Protein AF-A0A7S3H0E9-F1 (afdb_monomer_lite)

Sequence (389 aa):
RTAELECIHSTSITLHQLKQFVHAKHQLDNYLKNSDETDLRNLSNAAKTVSELEKLLTNAPLLEIKLVADCASQVKVFGKNIRLLAQDRLLASIQEKNQASIANSLQVFYNLESLPEIILLVVDSTVKRTVDGSKAALDIEAVHSLLSQAQQGDTGAGALGAGVAAASAMAPMSATKKPAGAAAATGGIGAGTVAQVRNAIREVAHVWTSLVHEMALQIHVLQRVVAKKEDPAAHEKFTSVLQRLGAGKSLSGAQSHHQKSHHHHPHHQQQQTTNSLLSRGLLLELFWHRLADALQEVANDKVRAFTAASTRAYPYIRRAAVEMLQDLRGWTETEKGASGLRGMSLRDPLVDDFSSAGIDGAEVEDFDDESNGGSNGSGTGGGMFGSLL

InterPro domains:
  IPR019465 Conserved oligomeric Golgi complex subunit 5 [PTHR13228] (1-330)
  IPR048485 Conserved oligomeric Golgi complex subunit 5, helical domain [PF20649] (62-301)

Radius of gyration: 30.34 Å; chains: 1; bounding box: 61×72×96 Å

Secondary structure (DSSP, 8-state):
-HHHHHHHHHHHHHHHHHHHHHHHHHHHHHHHHH--TT-HHHHHHHHHHHHHHHHHHTSHHHHTSHHHHHHHHHHHHHHHHHHHHHHHHHHHHHHTT-HHHHHHHHHHHHHTT-HHHHHHHHHHHHHHHHHHHHHHH--HHHHHHHHHHHHTTTS--------TT-S-----------------------S--HHHHHHHHHHHHHHHHHHHHHHHHHHHHHHHHHHH-B-TTT--BHHHHHHHHHTT---TTS--S--------SHHHHHHHHHHHHHTT-HHHHHHHHHHHHHHHHHHHHHHH-HHHHHHHHHHHHHHHHHHHHHHHHHHHHHHHHHHHTTS----TT---SS----------------------------------

Foldseek 3Di:
DVVVVVVVVVVVVLVVLVVLLVVLVVLLVVLVVPDPLPDLVSLLVNLLSLQVNVVSVVDVVNCVPPVNVVVVVVSVVVNVVSLVSLLVQCLVCLLVLPLVSVLSSLSSCVSNLNNLVSLVVSLVVLLVVLLVVLCLLPPLVVLLVLVVQLVVQDDDDDDDDDDDPPSPDDDDDDDDDDDDDDDDPPPPPHRPPPVNSVVSLLVSLQSSLVSVLSSLVSQVSSLVSQQPDADPPPRHRSLQSLLVCLVPPPPPPPDDDDDDDDDDPPPVVLVNVLSVCSNNSVSSVVSVVSSVVSVVVVLVVCCVVNVVSCVVSVVSNVVSNVVSVVVVVVVVVVVVVVVVPPVPDPPPVPDPDDPDPDPDDDDDDDDDDDDDDDDDDDDDDDDDDDDDD

Organism: NCBI:txid89044

pLDDT: mean 80.27, std 22.72, range [32.38, 98.25]

Structure (mmCIF, N/CA/C/O backbone):
data_AF-A0A7S3H0E9-F1
#
_entry.id   AF-A0A7S3H0E9-F1
#
loop_
_atom_site.group_PDB
_atom_site.id
_atom_site.type_symbol
_atom_site.label_atom_id
_atom_site.label_alt_id
_atom_site.label_comp_id
_atom_site.label_asym_id
_atom_site.label_entity_id
_atom_site.label_seq_id
_atom_site.pdbx_PDB_ins_code
_atom_site.Cartn_x
_atom_site.Cartn_y
_atom_site.Cartn_z
_atom_site.occupancy
_atom_site.B_iso_or_equiv
_atom_site.auth_seq_id
_atom_site.auth_comp_id
_atom_site.auth_asym_id
_atom_site.auth_atom_id
_atom_site.pdbx_PDB_model_num
ATOM 1 N N . ARG A 1 1 ? -34.272 -18.417 44.059 1.00 73.38 1 ARG A N 1
ATOM 2 C CA . ARG A 1 1 ? -33.171 -17.615 44.641 1.00 73.38 1 ARG A CA 1
ATOM 3 C C . ARG A 1 1 ? -31.923 -17.590 43.754 1.00 73.38 1 ARG A C 1
ATOM 5 O O . ARG A 1 1 ? -31.448 -16.498 43.499 1.00 73.38 1 ARG A O 1
ATOM 12 N N . THR A 1 2 ? -31.402 -18.710 43.232 1.00 92.88 2 THR A N 1
ATOM 13 C CA . THR A 1 2 ? -30.243 -18.676 42.300 1.00 92.88 2 THR A CA 1
ATOM 14 C C . THR A 1 2 ? -30.571 -18.006 40.958 1.00 92.88 2 THR A C 1
ATOM 16 O O . THR A 1 2 ? -29.839 -17.124 40.534 1.00 92.88 2 THR A O 1
ATOM 19 N N . ALA A 1 3 ? -31.730 -18.313 40.365 1.00 95.62 3 ALA A N 1
ATOM 20 C CA . ALA A 1 3 ? -32.161 -17.719 39.091 1.00 95.62 3 ALA A CA 1
ATOM 21 C C . ALA A 1 3 ? -32.350 -16.185 39.138 1.00 95.62 3 ALA A C 1
ATOM 23 O O . ALA A 1 3 ? -32.057 -15.487 38.174 1.00 95.62 3 ALA A O 1
ATOM 24 N N . GLU A 1 4 ? -32.820 -15.640 40.266 1.00 95.94 4 GLU A N 1
ATOM 25 C CA . GLU A 1 4 ? -32.979 -14.187 40.443 1.00 95.94 4 GLU A CA 1
ATOM 26 C C . GLU A 1 4 ? -31.615 -13.489 40.498 1.00 95.94 4 GLU A C 1
ATOM 28 O O . GLU A 1 4 ? -31.436 -12.443 39.881 1.00 95.94 4 GLU A O 1
ATOM 33 N N . LEU A 1 5 ? -30.638 -14.089 41.189 1.00 96.88 5 LEU A N 1
ATOM 34 C CA . LEU A 1 5 ? -29.271 -13.570 41.251 1.00 96.88 5 LEU A CA 1
ATOM 35 C C . LEU A 1 5 ? -28.585 -13.609 39.881 1.00 96.88 5 LEU A C 1
ATOM 37 O O . LEU A 1 5 ? -27.947 -12.631 39.502 1.00 96.88 5 LEU A O 1
ATOM 41 N N . GLU A 1 6 ? -28.751 -14.692 39.121 1.00 96.56 6 GLU A N 1
ATOM 42 C CA . GLU A 1 6 ? -28.239 -14.803 37.747 1.00 96.56 6 GLU A CA 1
ATOM 43 C C . GLU A 1 6 ? -28.865 -13.750 36.821 1.00 96.56 6 GLU A C 1
ATOM 45 O O . GLU A 1 6 ? -28.150 -13.087 36.068 1.00 96.56 6 GLU A O 1
ATOM 50 N N . CYS A 1 7 ? -30.179 -13.526 36.926 1.00 95.75 7 CYS A N 1
ATOM 51 C CA . CYS A 1 7 ? -30.889 -12.501 36.160 1.00 95.75 7 CYS A CA 1
ATOM 52 C C . CYS A 1 7 ? -30.384 -11.084 36.481 1.00 95.75 7 CYS A C 1
ATOM 54 O O . CYS A 1 7 ? -30.079 -10.303 35.573 1.00 95.75 7 CYS A O 1
ATOM 56 N N . ILE A 1 8 ? -30.228 -10.759 37.770 1.00 97.44 8 ILE A N 1
ATOM 57 C CA . ILE A 1 8 ? -29.682 -9.469 38.215 1.00 97.44 8 ILE A CA 1
ATOM 58 C C . ILE A 1 8 ? -28.241 -9.300 37.722 1.00 97.44 8 ILE A C 1
ATOM 60 O O . ILE A 1 8 ? -27.880 -8.231 37.228 1.00 97.44 8 ILE A O 1
ATOM 64 N N . HIS A 1 9 ? -27.420 -10.348 37.814 1.00 96.56 9 HIS A N 1
ATOM 65 C CA . HIS A 1 9 ? -26.032 -10.312 37.365 1.00 96.56 9 HIS A CA 1
ATOM 66 C C . HIS A 1 9 ? -25.925 -10.087 35.850 1.00 96.56 9 HIS A C 1
ATOM 68 O O . HIS A 1 9 ? -25.203 -9.188 35.420 1.00 96.56 9 HIS A O 1
ATOM 74 N N . SER A 1 10 ? -26.699 -10.826 35.050 1.00 95.50 10 SER A N 1
ATOM 75 C CA . SER A 1 10 ? -26.752 -10.653 33.594 1.00 95.50 10 SER A CA 1
ATOM 76 C C . SER A 1 10 ? -27.201 -9.243 33.213 1.00 95.50 10 SER A C 1
ATOM 78 O O . SER A 1 10 ? -26.560 -8.590 32.393 1.00 95.50 10 SER A O 1
ATOM 80 N N . THR A 1 11 ? -28.259 -8.737 33.854 1.00 96.19 11 THR A N 1
ATOM 81 C CA . THR A 1 11 ? -28.766 -7.376 33.615 1.00 96.19 11 THR A CA 1
ATOM 82 C C . THR A 1 11 ? -27.708 -6.325 33.952 1.00 96.19 11 THR A C 1
ATOM 84 O O . THR A 1 11 ? -27.497 -5.387 33.186 1.00 96.19 11 THR A O 1
ATOM 87 N N . SER A 1 12 ? -27.001 -6.496 35.073 1.00 96.94 12 SER A N 1
ATOM 88 C CA . SER A 1 12 ? -25.919 -5.602 35.494 1.00 96.94 12 SER A CA 1
ATOM 89 C C . SER A 1 12 ? -24.775 -5.560 34.472 1.00 96.94 12 SER A C 1
ATOM 91 O O . SER A 1 12 ? -24.321 -4.474 34.102 1.00 96.94 12 SER A O 1
ATOM 93 N N . ILE A 1 13 ? -24.360 -6.718 33.940 1.00 96.06 13 ILE A N 1
ATOM 94 C CA . ILE A 1 13 ? -23.340 -6.803 32.883 1.00 96.06 13 ILE A CA 1
ATOM 95 C C . ILE A 1 13 ? -23.804 -6.066 31.622 1.00 96.06 13 ILE A C 1
ATOM 97 O O . ILE A 1 13 ? -23.064 -5.229 31.101 1.00 96.06 13 ILE A O 1
ATOM 101 N N . THR A 1 14 ? -25.030 -6.318 31.152 1.00 95.06 14 THR A N 1
ATOM 102 C CA . THR A 1 14 ? -25.575 -5.662 29.954 1.00 95.06 14 THR A CA 1
ATOM 103 C C . THR A 1 14 ? -25.669 -4.146 30.129 1.00 95.06 14 THR A C 1
ATOM 105 O O . THR A 1 14 ? -25.282 -3.403 29.229 1.00 95.06 14 THR A O 1
ATOM 108 N N . LEU A 1 15 ? -26.115 -3.662 31.292 1.00 96.12 15 LEU A N 1
ATOM 109 C CA . LEU A 1 15 ? -26.161 -2.227 31.590 1.00 96.12 15 LEU A CA 1
ATOM 110 C C . LEU A 1 15 ? -24.763 -1.599 31.608 1.00 96.12 15 LEU A C 1
ATOM 112 O O . LEU A 1 15 ? -24.579 -0.493 31.097 1.00 96.12 15 LEU A O 1
ATOM 116 N N . HIS A 1 16 ? -23.769 -2.298 32.159 1.00 96.56 16 HIS A N 1
ATOM 117 C CA . HIS A 1 16 ? -22.389 -1.821 32.160 1.00 96.56 16 HIS A CA 1
ATOM 118 C C . HIS A 1 16 ? -21.823 -1.727 30.737 1.00 96.56 16 HIS A C 1
ATOM 120 O O . HIS A 1 16 ? -21.250 -0.701 30.370 1.00 96.56 16 HIS A O 1
ATOM 126 N N . GLN A 1 17 ? -22.049 -2.750 29.911 1.00 95.56 17 GLN A N 1
ATOM 127 C CA . GLN A 1 17 ? -21.650 -2.752 28.503 1.00 95.56 17 GLN A CA 1
ATOM 128 C C . GLN A 1 17 ? -22.365 -1.659 27.694 1.00 95.56 17 GLN A C 1
ATOM 130 O O . GLN A 1 17 ? -21.730 -0.976 26.892 1.00 95.56 17 GLN A O 1
ATOM 135 N N . LEU A 1 18 ? -23.660 -1.430 27.936 1.00 96.38 18 LEU A N 1
ATOM 136 C CA . LEU A 1 18 ? -24.418 -0.354 27.294 1.00 96.38 18 LEU A CA 1
ATOM 137 C C . LEU A 1 18 ? -23.865 1.025 27.675 1.00 96.38 18 LEU A C 1
ATOM 139 O O . LEU A 1 18 ? -23.694 1.881 26.808 1.00 96.38 18 LEU A O 1
ATOM 143 N N . LYS A 1 19 ? -23.532 1.238 28.955 1.00 96.25 19 LYS A N 1
ATOM 144 C CA . LYS A 1 19 ? -22.891 2.476 29.418 1.00 96.25 19 LYS A CA 1
ATOM 145 C C . LYS A 1 19 ? -21.550 2.704 28.716 1.00 96.25 19 LYS A C 1
ATOM 147 O O . LYS A 1 19 ? -21.298 3.814 28.251 1.00 96.25 19 LYS A O 1
ATOM 152 N N . GLN A 1 20 ? -20.713 1.668 28.621 1.00 96.12 20 GLN A N 1
ATOM 153 C CA . GLN A 1 20 ? -19.438 1.736 27.899 1.00 96.12 20 GLN A CA 1
ATOM 154 C C . GLN A 1 20 ? -19.648 2.072 26.417 1.00 96.12 20 GLN A C 1
ATOM 156 O O . GLN A 1 20 ? -18.985 2.967 25.898 1.00 96.12 20 GLN A O 1
ATOM 161 N N . PHE A 1 21 ? -20.616 1.429 25.759 1.00 96.69 21 PHE A N 1
ATOM 162 C CA . PHE A 1 21 ? -20.951 1.683 24.358 1.00 96.69 21 PHE A CA 1
ATOM 163 C C . PHE A 1 21 ? -21.379 3.135 24.115 1.00 96.69 21 PHE A C 1
ATOM 165 O O . PHE A 1 21 ? -20.864 3.790 23.211 1.00 96.69 21 PHE A O 1
ATOM 172 N N . VAL A 1 22 ? -22.293 3.666 24.934 1.00 96.12 22 VAL A N 1
ATOM 173 C CA . VAL A 1 22 ? -22.767 5.055 24.808 1.00 96.12 22 VAL A CA 1
ATOM 174 C C . VAL A 1 22 ? -21.622 6.045 25.024 1.00 96.12 22 VAL A C 1
ATOM 176 O O . VAL A 1 22 ? -21.507 7.019 24.281 1.00 96.12 22 VAL A O 1
ATOM 179 N N . HIS A 1 23 ? -20.748 5.784 25.999 1.00 97.19 23 HIS A N 1
ATOM 180 C CA . HIS A 1 23 ? -19.587 6.631 26.256 1.00 97.19 23 HIS A CA 1
ATOM 181 C C . HIS A 1 23 ? -18.597 6.626 25.083 1.00 97.19 23 HIS A C 1
ATOM 183 O O . HIS A 1 23 ? -18.217 7.693 24.605 1.00 97.19 23 HIS A O 1
ATOM 189 N N . ALA A 1 24 ? -18.237 5.446 24.571 1.00 96.56 24 ALA A N 1
ATOM 190 C CA . ALA A 1 24 ? -17.350 5.310 23.419 1.00 96.56 24 ALA A CA 1
ATOM 191 C C . ALA A 1 24 ? -17.954 5.952 22.158 1.00 96.56 24 ALA A C 1
ATOM 193 O O . ALA A 1 24 ? -17.265 6.667 21.435 1.00 96.56 24 ALA A O 1
ATOM 194 N N . LYS A 1 25 ? -19.263 5.798 21.921 1.00 96.12 25 LYS A N 1
ATOM 195 C CA . LYS A 1 25 ? -19.944 6.485 20.817 1.00 96.12 25 LYS A CA 1
ATOM 196 C C . LYS A 1 25 ? -19.843 8.005 20.949 1.00 96.12 25 LYS A C 1
ATOM 198 O O . LYS A 1 25 ? -19.504 8.674 19.980 1.00 96.12 25 LYS A O 1
ATOM 203 N N . HIS A 1 26 ? -20.104 8.545 22.137 1.00 96.69 26 HIS A N 1
ATOM 204 C CA . HIS A 1 26 ? -20.008 9.984 22.363 1.00 96.69 26 HIS A CA 1
ATOM 205 C C . HIS A 1 26 ? -18.585 10.514 22.113 1.00 96.69 26 HIS A C 1
ATOM 207 O O . HIS A 1 26 ? -18.421 11.563 21.497 1.00 96.69 26 HIS A O 1
ATOM 213 N N . GLN A 1 27 ? -17.554 9.770 22.529 1.00 96.25 27 GLN A N 1
ATOM 214 C CA . GLN A 1 27 ? -16.165 10.111 22.211 1.00 96.25 27 GLN A CA 1
ATOM 215 C C . GLN A 1 27 ? -15.901 10.099 20.701 1.00 96.25 27 GLN A C 1
ATOM 217 O O . GLN A 1 27 ? -15.290 11.034 20.190 1.00 96.25 27 GLN A O 1
ATOM 222 N N . LEU A 1 28 ? -16.390 9.082 19.982 1.00 95.50 28 LEU A N 1
ATOM 223 C CA . LEU A 1 28 ? -16.260 9.005 18.527 1.00 95.50 28 LEU A CA 1
ATOM 224 C C . LEU A 1 28 ? -16.907 10.215 17.841 1.00 95.50 28 LEU A C 1
ATOM 226 O O . LEU A 1 28 ? -16.281 10.835 16.984 1.00 95.50 28 LEU A O 1
ATOM 230 N N . ASP A 1 29 ? -18.117 10.593 18.256 1.00 94.94 29 ASP A N 1
ATOM 231 C CA . ASP A 1 29 ? -18.808 11.772 17.727 1.00 94.94 29 ASP A CA 1
ATOM 232 C C . ASP A 1 29 ? -18.009 13.061 17.996 1.00 94.94 29 ASP A C 1
ATOM 234 O O . ASP A 1 29 ? -17.955 13.945 17.140 1.00 94.94 29 ASP A O 1
ATOM 238 N N . ASN A 1 30 ? -17.348 13.168 19.153 1.00 94.81 30 ASN A N 1
ATOM 239 C CA . ASN A 1 30 ? -16.489 14.309 19.478 1.00 94.81 30 ASN A CA 1
ATOM 240 C C . ASN A 1 30 ? -15.222 14.340 18.613 1.00 94.81 30 ASN A C 1
ATOM 242 O O . ASN A 1 30 ? -14.854 15.407 18.123 1.00 94.81 30 ASN A O 1
ATOM 246 N N . TYR A 1 31 ? -14.584 13.191 18.369 1.00 94.06 31 TYR A N 1
ATOM 247 C CA . TYR A 1 31 ? -13.444 13.121 17.454 1.00 94.06 31 TYR A CA 1
ATOM 248 C C . TYR A 1 31 ? -13.838 13.519 16.036 1.00 94.06 31 TYR A C 1
ATOM 250 O O . TYR A 1 31 ? -13.092 14.243 15.395 1.00 94.06 31 TYR A O 1
ATOM 258 N N . LEU A 1 32 ? -15.013 13.107 15.558 1.00 88.56 32 LEU A N 1
ATOM 259 C CA . LEU A 1 32 ? -15.484 13.454 14.216 1.00 88.56 32 LEU A CA 1
ATOM 260 C C . LEU A 1 32 ? -15.827 14.939 14.076 1.00 88.56 32 LEU A C 1
ATOM 262 O O . LEU A 1 32 ? -15.523 15.533 13.049 1.00 88.56 32 LEU A O 1
ATOM 266 N N . LYS A 1 33 ? -16.428 15.550 15.102 1.00 91.56 33 LYS A N 1
ATOM 267 C CA . LYS A 1 33 ? -16.743 16.989 15.095 1.00 91.56 33 LYS A CA 1
ATOM 268 C C . LYS A 1 33 ? -15.497 17.870 15.113 1.00 91.56 33 LYS A C 1
ATOM 270 O O . LYS A 1 33 ? -15.519 18.943 14.525 1.00 91.56 33 LYS A O 1
ATOM 275 N N . ASN A 1 34 ? -14.442 17.412 15.783 1.00 88.69 34 ASN A N 1
ATOM 276 C CA . ASN A 1 34 ? -13.192 18.156 15.946 1.00 88.69 34 ASN A CA 1
ATOM 277 C C . ASN A 1 34 ? -12.100 17.718 14.956 1.00 88.69 34 ASN A C 1
ATOM 279 O O . ASN A 1 34 ? -10.981 18.223 15.012 1.00 88.69 34 ASN A O 1
ATOM 283 N N . SER A 1 35 ? -12.383 16.741 14.093 1.00 81.00 35 SER A N 1
ATOM 284 C CA . SER A 1 35 ? -11.416 16.244 13.123 1.00 81.00 35 SER A CA 1
ATOM 285 C C . SER A 1 35 ? -11.376 17.192 11.938 1.00 81.00 35 SER A C 1
ATOM 287 O O . SER A 1 35 ? -12.096 17.000 10.959 1.00 81.00 35 SER A O 1
ATOM 289 N N . ASP A 1 36 ? -10.459 18.152 11.976 1.00 83.38 36 ASP A N 1
ATOM 290 C CA . ASP A 1 36 ? -9.920 18.686 10.732 1.00 83.38 36 ASP A CA 1
ATOM 291 C C . ASP A 1 36 ? -9.378 17.499 9.921 1.00 83.38 36 ASP A C 1
ATOM 293 O O . ASP A 1 36 ? -8.647 16.657 10.451 1.00 83.38 36 ASP A O 1
ATOM 297 N N . GLU A 1 37 ? -9.733 17.396 8.637 1.00 75.44 37 GLU A N 1
ATOM 298 C CA . GLU A 1 37 ? -9.356 16.270 7.755 1.00 75.44 37 GLU A CA 1
ATOM 299 C C . GLU A 1 37 ? -7.831 16.036 7.653 1.00 75.44 37 GLU A C 1
ATOM 301 O O . GLU A 1 37 ? -7.366 15.073 7.033 1.00 75.44 37 GLU A O 1
ATOM 306 N N . THR A 1 38 ? -7.033 16.936 8.223 1.00 78.81 38 THR A N 1
ATOM 307 C CA . THR A 1 38 ? -5.574 16.948 8.228 1.00 78.81 38 THR A CA 1
ATOM 308 C C . THR A 1 38 ? -4.945 16.288 9.457 1.00 78.81 38 THR A C 1
ATOM 310 O O . THR A 1 38 ? -3.792 15.860 9.351 1.00 78.81 38 THR A O 1
ATOM 313 N N . ASP A 1 39 ? -5.645 16.148 10.592 1.00 89.88 39 ASP A N 1
ATOM 314 C CA . ASP A 1 39 ? -5.022 15.650 11.827 1.00 89.88 39 ASP A CA 1
ATOM 3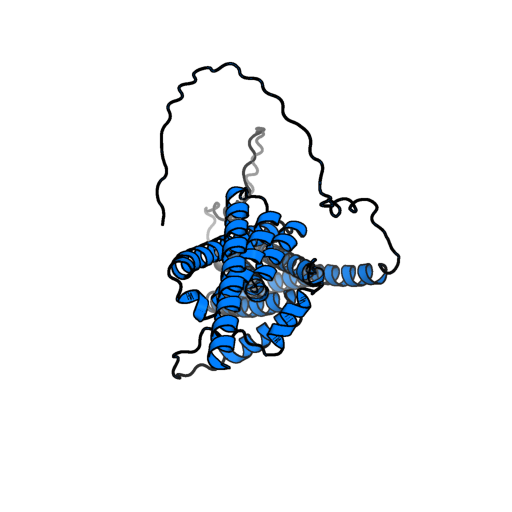15 C C . ASP A 1 39 ? -5.107 14.120 11.981 1.00 89.88 39 ASP A C 1
ATOM 317 O O . ASP A 1 39 ? -6.082 13.538 12.467 1.00 89.88 39 ASP A O 1
ATOM 321 N N . LEU A 1 40 ? -4.009 13.447 11.625 1.00 88.88 40 LEU A N 1
ATOM 322 C CA . LEU A 1 40 ? -3.853 11.998 11.776 1.00 88.88 40 LEU A CA 1
ATOM 323 C C . LEU A 1 40 ? -3.876 11.522 13.241 1.00 88.88 40 LEU A C 1
ATOM 325 O O . LEU A 1 40 ? -4.142 10.342 13.485 1.00 88.88 40 LEU A O 1
ATOM 329 N N . ARG A 1 41 ? -3.596 12.390 14.226 1.00 89.81 41 ARG A N 1
ATOM 330 C CA . ARG A 1 41 ? -3.616 12.001 15.648 1.00 89.81 41 ARG A CA 1
ATOM 331 C C . ARG A 1 41 ? -5.043 11.737 16.116 1.00 89.81 41 ARG A C 1
ATOM 333 O O . ARG A 1 41 ? -5.305 10.694 16.720 1.00 89.81 41 ARG A O 1
ATOM 340 N N . ASN A 1 42 ? -5.969 12.627 15.764 1.00 92.94 42 ASN A N 1
ATOM 341 C CA . ASN A 1 42 ? -7.394 12.449 16.042 1.00 92.94 42 ASN A CA 1
ATOM 342 C C . ASN A 1 42 ? -7.944 11.209 15.333 1.00 92.94 42 ASN A C 1
ATOM 344 O O . ASN A 1 42 ? -8.677 10.430 15.942 1.00 92.94 42 ASN A O 1
ATOM 348 N N . LEU A 1 43 ? -7.500 10.956 14.097 1.00 94.75 43 LEU A N 1
ATOM 349 C CA . LEU A 1 43 ? -7.888 9.767 13.339 1.00 94.75 43 LEU A CA 1
ATOM 350 C C . LEU A 1 43 ? -7.457 8.460 14.027 1.00 94.75 43 LEU A C 1
ATOM 352 O O . LEU A 1 43 ? -8.225 7.500 14.067 1.00 94.75 43 LEU A O 1
ATOM 356 N N . SER A 1 44 ? -6.255 8.425 14.613 1.00 95.50 44 SER A N 1
ATOM 357 C CA . SER A 1 44 ? -5.756 7.269 15.373 1.00 95.50 44 SER A CA 1
ATOM 358 C C . SER A 1 44 ? -6.601 6.992 16.620 1.00 95.50 44 SER A C 1
ATOM 360 O O . SER A 1 44 ? -6.934 5.837 16.895 1.00 95.50 44 SER A O 1
ATOM 362 N N . ASN A 1 45 ? -6.992 8.031 17.358 1.00 95.62 45 ASN A N 1
ATOM 363 C CA . ASN A 1 45 ? -7.853 7.872 18.533 1.00 95.62 45 ASN A CA 1
ATOM 364 C C . ASN A 1 45 ? -9.269 7.433 18.139 1.00 95.62 45 ASN A C 1
ATOM 366 O O . ASN A 1 45 ? -9.782 6.468 18.701 1.00 95.62 45 ASN A O 1
ATOM 370 N N . ALA A 1 46 ? -9.851 8.052 17.109 1.00 96.44 46 ALA A N 1
ATOM 371 C CA . ALA A 1 46 ? -11.149 7.655 16.568 1.00 96.44 46 ALA A CA 1
ATOM 372 C C . ALA A 1 46 ? -11.153 6.184 16.123 1.00 96.44 46 ALA A C 1
ATOM 374 O O . ALA A 1 46 ? -12.080 5.438 16.427 1.00 96.44 46 ALA A O 1
ATOM 375 N N . ALA A 1 47 ? -10.086 5.739 15.459 1.00 97.25 47 ALA A N 1
ATOM 376 C CA . ALA A 1 47 ? -9.893 4.352 15.055 1.00 97.25 47 ALA A CA 1
ATOM 377 C C . ALA A 1 47 ? -9.871 3.372 16.236 1.00 97.25 47 ALA A C 1
ATOM 379 O O . ALA A 1 47 ? -10.482 2.305 16.164 1.00 97.25 47 ALA A O 1
ATOM 380 N N . LYS A 1 48 ? -9.216 3.747 17.341 1.00 96.50 48 LYS A N 1
ATOM 381 C CA . LYS A 1 48 ? -9.222 2.955 18.575 1.00 96.50 48 LYS A CA 1
ATOM 382 C C . LYS A 1 48 ? -10.636 2.842 19.148 1.00 96.50 48 LYS A C 1
ATOM 384 O O . LYS A 1 48 ? -11.094 1.732 19.406 1.00 96.50 48 LYS A O 1
ATOM 389 N N . THR A 1 49 ? -11.355 3.959 19.257 1.00 97.25 49 THR A N 1
ATOM 390 C CA . THR A 1 49 ? -12.745 3.977 19.736 1.00 97.25 49 THR A CA 1
ATOM 391 C C . THR A 1 49 ? -13.675 3.158 18.832 1.00 97.25 49 THR A C 1
ATOM 393 O O . THR A 1 49 ? -14.535 2.435 19.329 1.00 97.25 49 THR A O 1
ATOM 396 N N . VAL A 1 50 ? -13.488 3.203 17.507 1.00 97.62 50 VAL A N 1
ATOM 397 C CA . VAL A 1 50 ? -14.239 2.358 16.562 1.00 97.62 50 VAL A CA 1
ATOM 398 C C . VAL A 1 50 ? -13.959 0.877 16.794 1.00 97.62 50 VAL A C 1
ATOM 400 O O . VAL A 1 50 ? -14.905 0.100 16.836 1.00 97.62 50 VAL A O 1
ATOM 403 N N . SER A 1 51 ? -12.701 0.480 16.987 1.00 96.75 51 SER A N 1
ATOM 404 C CA . SER A 1 51 ? -12.334 -0.915 17.271 1.00 96.75 51 SER A CA 1
ATOM 405 C C . SER A 1 51 ? -12.950 -1.418 18.581 1.00 96.75 51 SER A C 1
ATOM 407 O O . SER A 1 51 ? -13.500 -2.517 18.642 1.00 96.75 51 SER A O 1
ATOM 409 N N . GLU A 1 52 ? -12.951 -0.588 19.627 1.00 96.31 52 GLU A N 1
ATOM 410 C CA . GLU A 1 52 ? -13.628 -0.891 20.893 1.00 96.31 52 GLU A CA 1
ATOM 411 C C . GLU A 1 52 ? -15.146 -1.053 20.708 1.00 96.31 52 GLU A C 1
ATOM 413 O O . GLU A 1 52 ? -15.732 -2.016 21.208 1.00 96.31 52 GLU A O 1
ATOM 418 N N . LEU A 1 53 ? -15.783 -0.166 19.936 1.00 97.00 53 LEU A N 1
ATOM 419 C CA . LEU A 1 53 ? -17.203 -0.270 19.595 1.00 97.00 53 LEU A CA 1
ATOM 420 C C . LEU A 1 53 ? -17.501 -1.528 18.768 1.00 97.00 53 LEU A C 1
ATOM 422 O O . LEU A 1 53 ? -18.460 -2.234 19.073 1.00 97.00 53 LEU A O 1
ATOM 426 N N . GLU A 1 54 ? -16.688 -1.844 17.757 1.00 96.25 54 GLU A N 1
ATOM 427 C CA . GLU A 1 54 ? -16.818 -3.058 16.942 1.00 96.25 54 GLU A CA 1
ATOM 428 C C . GLU A 1 54 ? -16.711 -4.317 17.823 1.00 96.25 54 GLU A C 1
ATOM 430 O O . GLU A 1 54 ? -17.539 -5.219 17.688 1.00 96.25 54 GLU A O 1
ATOM 435 N N . LYS A 1 55 ? -15.788 -4.348 18.797 1.00 95.19 55 LYS A N 1
ATOM 436 C CA . LYS A 1 55 ? -15.677 -5.434 19.790 1.00 95.19 55 LYS A CA 1
ATOM 437 C C . LYS A 1 55 ? -16.910 -5.537 20.678 1.00 95.19 55 LYS A C 1
ATOM 439 O O . LYS A 1 55 ? -17.437 -6.635 20.844 1.00 95.19 55 LYS A O 1
ATOM 444 N N . LEU A 1 56 ? -17.411 -4.425 21.218 1.00 95.56 56 LEU A N 1
ATOM 445 C CA . LEU A 1 56 ? -18.634 -4.431 22.027 1.00 95.56 56 LEU A CA 1
ATOM 446 C C . LEU A 1 56 ? -19.835 -4.954 21.228 1.00 95.56 56 LEU A C 1
ATOM 448 O O . LEU A 1 56 ? -20.623 -5.732 21.763 1.00 95.56 56 LEU A O 1
ATOM 452 N N . LEU A 1 57 ? -19.927 -4.605 19.942 1.00 95.31 57 LEU A N 1
ATOM 453 C CA . LEU A 1 57 ? -20.980 -5.056 19.028 1.00 95.31 57 LEU A CA 1
ATOM 454 C C . LEU A 1 57 ? -20.900 -6.548 18.668 1.00 95.31 57 LEU A C 1
ATOM 456 O O . LEU A 1 57 ? -21.875 -7.079 18.143 1.00 95.31 57 LEU A O 1
ATOM 460 N N . THR A 1 58 ? -19.796 -7.247 18.957 1.00 94.44 58 THR A N 1
ATOM 461 C CA . THR A 1 58 ? -19.745 -8.716 18.812 1.00 94.44 58 THR A CA 1
ATOM 462 C C . THR A 1 58 ? -20.560 -9.450 19.884 1.00 94.44 58 THR A C 1
ATOM 464 O O . THR A 1 58 ? -20.904 -10.617 19.699 1.00 94.44 58 THR A O 1
ATOM 467 N N . ASN A 1 59 ? -20.934 -8.774 20.978 1.00 92.81 59 ASN A N 1
ATOM 468 C CA . ASN A 1 59 ? -21.783 -9.350 22.016 1.00 92.81 59 ASN A CA 1
ATOM 469 C C . ASN A 1 59 ? -23.252 -9.371 21.564 1.00 92.81 59 ASN A C 1
ATOM 471 O O . ASN A 1 59 ? -23.931 -8.342 21.569 1.00 92.81 59 ASN A O 1
ATOM 475 N N . ALA A 1 60 ? -23.763 -10.565 21.250 1.00 89.31 60 ALA A N 1
ATOM 476 C CA . ALA A 1 60 ? -25.149 -10.795 20.829 1.00 89.31 60 ALA A CA 1
ATOM 477 C C . ALA A 1 60 ? -26.237 -10.061 21.655 1.00 89.31 60 ALA A C 1
ATOM 479 O O . ALA A 1 60 ? -27.082 -9.422 21.028 1.00 89.31 60 ALA A O 1
ATOM 480 N N . PRO A 1 61 ? -26.231 -10.057 23.009 1.00 92.69 61 PRO A N 1
ATOM 481 C CA . PRO A 1 61 ? -27.321 -9.444 23.779 1.00 92.69 61 PRO A CA 1
ATOM 482 C C . PRO A 1 61 ? -27.421 -7.920 23.619 1.00 92.69 61 PRO A C 1
ATOM 484 O O . PRO A 1 61 ? -28.491 -7.350 23.810 1.00 92.69 61 PRO A O 1
ATOM 487 N N . LEU A 1 62 ? -26.333 -7.233 23.252 1.00 92.50 62 LEU A N 1
ATOM 488 C CA . LEU A 1 62 ? -26.376 -5.784 23.027 1.00 92.50 62 LEU A CA 1
ATOM 489 C C . LEU A 1 62 ? -27.068 -5.431 21.709 1.00 92.50 62 LEU A C 1
ATOM 491 O O . LEU A 1 62 ? -27.703 -4.383 21.622 1.00 92.50 62 LEU A O 1
ATOM 495 N N . LEU A 1 63 ? -26.968 -6.295 20.694 1.00 93.50 63 LEU A N 1
ATOM 496 C CA . LEU A 1 63 ? -27.550 -6.057 19.370 1.00 93.50 63 LEU A CA 1
ATOM 497 C C . LEU A 1 63 ? -29.082 -6.136 19.365 1.00 93.50 63 LEU A C 1
ATOM 499 O O . LEU A 1 63 ? -29.711 -5.558 18.482 1.00 93.50 63 LEU A O 1
ATOM 503 N N . GLU A 1 64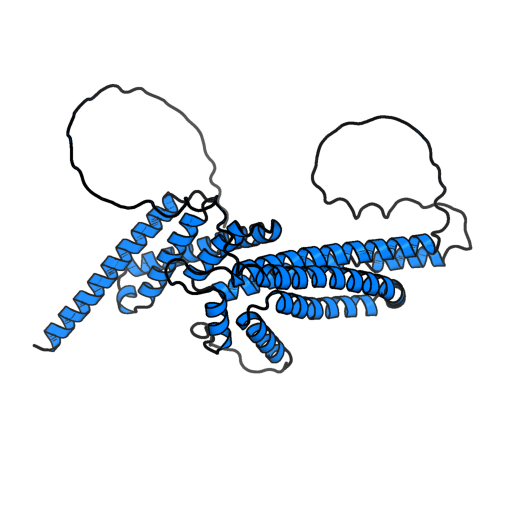 ? -29.688 -6.808 20.345 1.00 94.31 64 GLU A N 1
ATOM 504 C CA . GLU A 1 64 ? -31.149 -6.884 20.493 1.00 94.31 64 GLU A CA 1
ATOM 505 C C . GLU A 1 64 ? -31.766 -5.537 20.909 1.00 94.31 64 GLU A C 1
ATOM 507 O O . GLU A 1 64 ? -32.953 -5.282 20.692 1.00 94.31 64 GLU A O 1
ATOM 512 N N . ILE A 1 65 ? -30.958 -4.631 21.467 1.00 95.25 65 ILE A N 1
ATOM 513 C CA . ILE A 1 65 ? -31.392 -3.285 21.832 1.00 95.25 65 ILE A CA 1
ATOM 514 C C . ILE A 1 65 ? -31.456 -2.434 20.559 1.00 95.25 65 ILE A C 1
ATOM 516 O O . ILE A 1 65 ? -30.429 -2.078 19.982 1.00 95.25 65 ILE A O 1
ATOM 520 N N . LYS A 1 66 ? -32.668 -2.030 20.155 1.00 95.50 66 LYS A N 1
ATOM 521 C CA . LYS A 1 66 ? -32.922 -1.245 18.929 1.00 95.50 66 LYS A CA 1
ATOM 522 C C . LYS A 1 66 ? -31.978 -0.046 18.751 1.00 95.50 66 LYS A C 1
ATOM 524 O O . LYS A 1 66 ? -31.429 0.149 17.673 1.00 95.50 66 LYS A O 1
ATOM 529 N N . LEU A 1 67 ? -31.736 0.717 19.821 1.00 93.94 67 LEU A N 1
ATOM 530 C CA . LEU A 1 67 ? -30.832 1.872 19.788 1.00 93.94 67 LEU A CA 1
ATOM 531 C C . LEU A 1 67 ? -29.392 1.476 19.415 1.00 93.94 67 LEU A C 1
ATOM 533 O O . LEU A 1 67 ? -28.737 2.180 18.648 1.00 93.94 67 LEU A O 1
ATOM 537 N N . VAL A 1 68 ? -28.897 0.354 19.943 1.00 95.94 68 VAL A N 1
ATOM 538 C CA . VAL A 1 68 ? -27.551 -0.159 19.646 1.00 95.94 68 VAL A CA 1
ATOM 539 C C . VAL A 1 68 ? -27.485 -0.653 18.203 1.00 95.94 68 VAL A C 1
ATOM 541 O O . VAL A 1 68 ? -26.512 -0.351 17.515 1.00 95.94 68 VAL A O 1
ATOM 544 N N . ALA A 1 69 ? -28.528 -1.331 17.714 1.00 94.62 69 ALA A N 1
ATOM 545 C CA . ALA A 1 69 ? -28.615 -1.780 16.324 1.00 94.62 69 ALA A CA 1
ATOM 546 C C . ALA A 1 69 ? -28.555 -0.608 15.324 1.00 94.62 69 ALA A C 1
ATOM 548 O O . ALA A 1 69 ? -27.774 -0.653 14.369 1.00 94.62 69 ALA A O 1
ATOM 549 N N . ASP A 1 70 ? -29.297 0.473 15.584 1.00 94.69 70 ASP A N 1
ATOM 550 C CA . ASP A 1 70 ? -29.267 1.686 14.757 1.00 94.69 70 ASP A CA 1
ATOM 551 C C . ASP A 1 70 ? -27.858 2.311 14.754 1.00 94.69 70 ASP A C 1
ATOM 553 O O . ASP A 1 70 ? -27.309 2.653 13.700 1.00 94.69 70 ASP A O 1
ATOM 557 N N . CYS A 1 71 ? -27.212 2.377 15.924 1.00 95.69 71 CYS A N 1
ATOM 558 C CA . CYS A 1 71 ? -25.847 2.885 16.068 1.00 95.69 71 CYS A CA 1
ATOM 559 C C . CYS A 1 71 ? -24.793 1.989 15.399 1.00 95.69 71 CYS A C 1
ATOM 561 O O . CYS A 1 71 ? -23.803 2.506 14.884 1.00 95.69 71 CYS A O 1
ATOM 563 N N . ALA A 1 72 ? -24.988 0.670 15.374 1.00 95.81 72 ALA A N 1
ATOM 564 C CA . ALA A 1 72 ? -24.035 -0.277 14.802 1.00 95.81 72 ALA A CA 1
ATOM 565 C C . ALA A 1 72 ? -23.803 -0.029 13.304 1.00 95.81 72 ALA A C 1
ATOM 567 O O . ALA A 1 72 ? -22.677 -0.149 12.817 1.00 95.81 72 ALA A O 1
ATOM 568 N N . SER A 1 73 ? -24.855 0.351 12.572 1.00 95.00 73 SER A N 1
ATOM 569 C CA . SER A 1 73 ? -24.743 0.723 11.157 1.00 95.00 73 SER A CA 1
ATOM 570 C C . SER A 1 73 ? -23.859 1.962 10.961 1.00 95.00 73 SER A C 1
ATOM 572 O O . SER A 1 73 ? -22.975 1.956 10.105 1.00 95.00 73 SER A O 1
ATOM 574 N N . GLN A 1 74 ? -24.023 2.976 11.815 1.00 95.50 74 GLN A N 1
ATOM 575 C CA . GLN A 1 74 ? -23.232 4.207 11.792 1.00 95.50 74 GLN A CA 1
ATOM 576 C C . GLN A 1 74 ? -21.764 3.931 12.125 1.00 95.50 74 GLN A C 1
ATOM 578 O O . GLN A 1 74 ? -20.887 4.359 11.382 1.00 95.50 74 GLN A O 1
ATOM 583 N N . VAL A 1 75 ? -21.487 3.146 13.176 1.00 96.44 75 VAL A N 1
ATOM 584 C CA . VAL A 1 75 ? -20.115 2.751 13.554 1.00 96.44 75 VAL A CA 1
ATOM 585 C C . VAL A 1 75 ? -19.407 2.052 12.393 1.00 96.44 75 VAL A C 1
ATOM 587 O O . VAL A 1 75 ? -18.261 2.377 12.092 1.00 96.44 75 VAL A O 1
ATOM 590 N N . LYS A 1 76 ? -20.099 1.159 11.672 1.00 96.00 76 LYS A N 1
ATOM 591 C CA . LYS A 1 76 ? -19.541 0.500 10.480 1.00 96.00 76 LYS A CA 1
ATOM 592 C C . LYS A 1 76 ? -19.230 1.484 9.353 1.00 96.00 76 LYS A C 1
ATOM 594 O O . LYS A 1 76 ? -18.201 1.339 8.696 1.00 96.00 76 LYS A O 1
ATOM 599 N N . VAL A 1 77 ? -20.102 2.463 9.103 1.00 95.44 77 VAL A N 1
ATOM 600 C CA . VAL A 1 77 ? -19.860 3.510 8.094 1.00 95.44 77 VAL A CA 1
ATOM 601 C C . VAL A 1 77 ? -18.653 4.360 8.490 1.00 95.44 77 VAL A C 1
ATOM 603 O O . VAL A 1 77 ? -17.751 4.544 7.675 1.00 95.44 77 VAL A O 1
ATOM 606 N N . PHE A 1 78 ? -18.562 4.786 9.751 1.00 94.81 78 PHE A N 1
ATOM 607 C CA . PHE A 1 78 ? -17.409 5.538 10.247 1.00 94.81 78 PHE A CA 1
ATOM 608 C C . PHE A 1 78 ? -16.114 4.739 10.151 1.00 94.81 78 PHE A C 1
ATOM 610 O O . PHE A 1 78 ? -15.122 5.244 9.632 1.00 94.81 78 PHE A O 1
ATOM 617 N N . GLY A 1 79 ? -16.131 3.467 10.550 1.00 95.75 79 GLY A N 1
ATOM 618 C CA . GLY A 1 79 ? -14.978 2.587 10.403 1.00 95.75 79 GLY A CA 1
ATOM 619 C C . GLY A 1 79 ? -14.529 2.438 8.948 1.00 95.75 79 GLY A C 1
ATOM 620 O O . GLY A 1 79 ? -13.334 2.337 8.689 1.00 95.75 79 GLY A O 1
ATOM 621 N N . LYS A 1 80 ? -15.445 2.433 7.972 1.00 96.31 80 LYS A N 1
ATOM 622 C CA . LYS A 1 80 ? -15.075 2.439 6.545 1.00 96.31 80 LYS A CA 1
ATOM 623 C C . LYS A 1 80 ? -14.441 3.765 6.126 1.00 96.31 80 LYS A C 1
ATOM 625 O O . LYS A 1 80 ? -13.392 3.743 5.492 1.00 96.31 80 LYS A O 1
ATOM 630 N N . ASN A 1 81 ? -15.029 4.893 6.517 1.00 94.81 81 ASN A N 1
ATOM 631 C CA . ASN A 1 81 ? -14.523 6.222 6.162 1.00 94.81 81 ASN A CA 1
ATOM 632 C C . ASN A 1 81 ? -13.121 6.470 6.734 1.00 94.81 81 ASN A C 1
ATOM 634 O O . ASN A 1 81 ? -12.244 6.939 6.015 1.00 94.81 81 ASN A O 1
ATOM 638 N N . ILE A 1 82 ? -12.880 6.079 7.991 1.00 95.69 82 ILE A N 1
ATOM 639 C CA . ILE A 1 82 ? -11.556 6.165 8.622 1.00 95.69 82 ILE A CA 1
ATOM 640 C C . ILE A 1 82 ? -10.532 5.323 7.850 1.00 95.69 82 ILE A C 1
ATOM 642 O O . ILE A 1 82 ? -9.434 5.806 7.583 1.00 95.69 82 ILE A O 1
ATOM 646 N N . ARG A 1 83 ? -10.885 4.087 7.457 1.00 96.31 83 ARG A N 1
ATOM 647 C CA . ARG A 1 83 ? -9.998 3.216 6.661 1.00 96.31 83 ARG A CA 1
ATOM 648 C C . ARG A 1 83 ? -9.654 3.845 5.311 1.00 96.31 83 ARG A C 1
ATOM 650 O O . ARG A 1 83 ? -8.486 3.834 4.941 1.00 96.31 83 ARG A O 1
ATOM 657 N N . LEU A 1 84 ? -10.637 4.410 4.606 1.00 95.69 84 LEU A N 1
ATOM 658 C CA . LEU A 1 84 ? -10.421 5.080 3.317 1.00 95.69 84 LEU A CA 1
ATOM 659 C C . LEU A 1 84 ? -9.509 6.304 3.463 1.00 95.69 84 LEU A C 1
ATOM 661 O O . LEU A 1 84 ? -8.486 6.386 2.788 1.00 95.69 84 LEU A O 1
ATOM 665 N N . LEU A 1 85 ? -9.811 7.197 4.409 1.00 95.12 85 LEU A N 1
ATOM 666 C CA . LEU A 1 85 ? -9.008 8.397 4.645 1.00 95.12 85 LEU A CA 1
ATOM 667 C C . LEU A 1 85 ? -7.567 8.045 5.045 1.00 95.12 85 LEU A C 1
ATOM 669 O O . LEU A 1 85 ? -6.610 8.605 4.511 1.00 95.12 85 LEU A O 1
ATOM 673 N N . ALA A 1 86 ? -7.393 7.086 5.959 1.00 96.38 86 ALA A N 1
ATOM 674 C CA . ALA A 1 86 ? -6.073 6.623 6.373 1.00 96.38 86 ALA A CA 1
ATOM 675 C C . ALA A 1 86 ? -5.313 5.941 5.228 1.00 96.38 86 ALA A C 1
ATOM 677 O O . ALA A 1 86 ? -4.092 6.072 5.147 1.00 96.38 86 ALA A O 1
ATOM 678 N N . GLN A 1 87 ? -6.012 5.238 4.331 1.00 97.31 87 GLN A N 1
ATOM 679 C CA . GLN A 1 87 ? -5.412 4.598 3.163 1.00 97.31 87 GLN A CA 1
ATOM 680 C C . GLN A 1 87 ? -4.885 5.644 2.181 1.00 97.31 87 GLN A C 1
ATOM 682 O O . GLN A 1 87 ? -3.738 5.534 1.745 1.00 97.31 87 GLN A O 1
ATOM 687 N N . ASP A 1 88 ? -5.673 6.671 1.871 1.00 96.38 88 ASP A N 1
ATOM 688 C CA . ASP A 1 88 ? -5.257 7.747 0.967 1.00 96.38 88 ASP A CA 1
ATOM 689 C C . ASP A 1 88 ? -4.037 8.492 1.525 1.00 96.38 88 ASP A C 1
ATOM 691 O O . ASP A 1 88 ? -3.046 8.710 0.821 1.00 96.38 88 ASP A O 1
ATOM 695 N N . ARG A 1 89 ? -4.050 8.790 2.830 1.00 96.25 89 ARG A N 1
ATOM 696 C CA . ARG A 1 89 ? -2.919 9.413 3.538 1.00 96.25 89 ARG A CA 1
ATOM 697 C C . ARG A 1 89 ? -1.686 8.512 3.581 1.00 96.25 89 ARG A C 1
ATOM 699 O O . ARG A 1 89 ? -0.564 8.995 3.409 1.00 96.25 89 ARG A O 1
ATOM 706 N N . LEU A 1 90 ? -1.864 7.204 3.762 1.00 98.00 90 LEU A N 1
ATOM 707 C CA . LEU A 1 90 ? -0.765 6.243 3.724 1.00 98.00 90 LEU A CA 1
ATOM 708 C C . LEU A 1 90 ? -0.133 6.190 2.329 1.00 98.00 90 LEU A C 1
ATOM 710 O O . LEU A 1 90 ? 1.083 6.286 2.208 1.00 98.00 90 LEU A O 1
ATOM 714 N N . LEU A 1 91 ? -0.937 6.098 1.269 1.00 97.12 91 LEU A N 1
ATOM 715 C CA . LEU A 1 91 ? -0.429 6.056 -0.103 1.00 97.12 91 LEU A CA 1
ATOM 716 C C . LEU A 1 91 ? 0.309 7.347 -0.486 1.00 97.12 91 LEU A C 1
ATOM 718 O O . LEU A 1 91 ? 1.387 7.263 -1.077 1.00 97.12 91 LEU A O 1
ATOM 722 N N . ALA A 1 92 ? -0.219 8.515 -0.106 1.00 96.75 92 ALA A N 1
ATOM 723 C CA . ALA A 1 92 ? 0.448 9.801 -0.317 1.00 96.75 92 ALA A CA 1
ATOM 724 C C . ALA A 1 92 ? 1.772 9.895 0.465 1.00 96.75 92 ALA A C 1
ATOM 726 O O . ALA A 1 92 ? 2.819 10.203 -0.101 1.00 96.75 92 ALA A O 1
ATOM 727 N N . SER A 1 93 ? 1.767 9.533 1.751 1.00 97.44 93 SER A N 1
ATOM 728 C CA . SER A 1 93 ? 2.977 9.596 2.585 1.00 97.44 93 SER A CA 1
ATOM 729 C C . SER A 1 93 ? 4.080 8.631 2.142 1.00 97.44 93 SER A C 1
ATOM 731 O O . SER A 1 93 ? 5.262 8.935 2.308 1.00 97.44 93 SER A O 1
ATOM 733 N N . ILE A 1 94 ? 3.722 7.496 1.537 1.00 97.94 94 ILE A N 1
ATOM 734 C CA . ILE A 1 94 ? 4.678 6.565 0.927 1.00 97.94 94 ILE A CA 1
ATOM 735 C C . ILE A 1 94 ? 5.311 7.164 -0.327 1.00 97.94 94 ILE A C 1
ATOM 737 O O . ILE A 1 94 ? 6.524 7.042 -0.496 1.00 97.94 94 ILE A O 1
ATOM 741 N N . GLN A 1 95 ? 4.531 7.848 -1.170 1.00 96.81 95 GLN A N 1
ATOM 742 C CA . GLN A 1 95 ? 5.064 8.561 -2.338 1.00 96.81 95 GLN A CA 1
ATOM 743 C C . GLN A 1 95 ? 6.044 9.664 -1.927 1.00 96.81 95 GLN A C 1
ATOM 745 O O . GLN A 1 95 ? 7.110 9.794 -2.521 1.00 96.81 95 GLN A O 1
ATOM 750 N N . GLU A 1 96 ? 5.716 10.410 -0.873 1.00 97.38 96 GLU A N 1
ATOM 751 C CA . GLU A 1 96 ? 6.569 11.462 -0.305 1.00 97.38 96 GLU A CA 1
ATOM 752 C C . GLU A 1 96 ? 7.740 10.915 0.531 1.00 97.38 96 GLU A C 1
ATOM 754 O O . GLU A 1 96 ? 8.615 11.676 0.945 1.00 97.38 96 GLU A O 1
ATOM 759 N N . LYS A 1 97 ? 7.759 9.604 0.816 1.00 96.94 97 LYS A N 1
ATOM 760 C CA . LYS A 1 97 ? 8.707 8.940 1.732 1.00 96.94 97 LYS A CA 1
ATOM 761 C C . LYS A 1 97 ? 8.735 9.573 3.136 1.00 96.94 97 LYS A C 1
ATOM 763 O O . LYS A 1 97 ? 9.750 9.519 3.837 1.00 96.94 97 LYS A O 1
ATOM 768 N N . ASN A 1 98 ? 7.616 10.149 3.578 1.00 97.62 98 ASN A N 1
ATOM 769 C CA . ASN A 1 98 ? 7.493 10.818 4.870 1.00 97.62 98 ASN A CA 1
ATOM 770 C C . ASN A 1 98 ? 7.260 9.798 5.999 1.00 97.62 98 ASN A C 1
ATOM 772 O O . ASN A 1 98 ? 6.133 9.381 6.267 1.00 97.62 98 ASN A O 1
ATOM 776 N N . GLN A 1 99 ? 8.335 9.417 6.697 1.00 97.06 99 GLN A N 1
ATOM 777 C CA . GLN A 1 99 ? 8.305 8.389 7.749 1.00 97.06 99 GLN A CA 1
ATOM 778 C C . GLN A 1 99 ? 7.311 8.683 8.882 1.00 97.06 99 GLN A C 1
ATOM 780 O O . GLN A 1 99 ? 6.677 7.752 9.378 1.00 97.06 99 GLN A O 1
ATOM 785 N N . ALA A 1 100 ? 7.157 9.948 9.286 1.00 96.38 100 ALA A N 1
ATOM 786 C CA . ALA A 1 100 ? 6.251 10.326 10.370 1.00 96.38 100 ALA A CA 1
ATOM 787 C C . ALA A 1 100 ? 4.784 10.127 9.961 1.00 96.38 100 ALA A C 1
ATOM 789 O O . ALA A 1 100 ? 4.011 9.505 10.691 1.00 96.38 100 ALA A O 1
ATOM 790 N N . SER A 1 101 ? 4.418 10.578 8.760 1.00 96.38 101 SER A N 1
ATOM 791 C CA . SER A 1 101 ? 3.067 10.400 8.216 1.00 96.38 101 SER A CA 1
ATOM 792 C C . SER A 1 101 ? 2.736 8.930 7.939 1.00 96.38 101 SER A C 1
ATOM 794 O O . SER A 1 101 ? 1.619 8.497 8.233 1.00 96.38 101 SER A O 1
ATOM 796 N N . ILE A 1 102 ? 3.709 8.139 7.464 1.00 98.06 102 ILE A N 1
ATOM 797 C CA . ILE A 1 102 ? 3.563 6.681 7.317 1.00 98.06 102 ILE A CA 1
ATOM 798 C C . ILE A 1 102 ? 3.296 6.049 8.688 1.00 98.06 102 ILE A C 1
ATOM 800 O O . ILE A 1 102 ? 2.343 5.291 8.838 1.00 98.06 102 ILE A O 1
ATOM 804 N N . ALA A 1 103 ? 4.094 6.385 9.708 1.00 97.31 103 ALA A N 1
ATOM 805 C CA . ALA A 1 103 ? 3.944 5.828 11.052 1.00 97.31 103 ALA A CA 1
ATOM 806 C C . ALA A 1 103 ? 2.573 6.146 11.669 1.00 97.31 103 ALA A C 1
ATOM 808 O O . ALA A 1 103 ? 1.955 5.265 12.265 1.00 97.31 103 ALA A O 1
ATOM 809 N N . ASN A 1 104 ? 2.089 7.380 11.503 1.00 96.81 104 ASN A N 1
ATOM 810 C CA . ASN A 1 104 ? 0.776 7.800 11.996 1.00 96.81 104 ASN A CA 1
ATOM 811 C C . ASN A 1 104 ? -0.364 7.084 11.260 1.00 96.81 104 ASN A C 1
ATOM 813 O O . ASN A 1 104 ? -1.298 6.604 11.894 1.00 96.81 104 ASN A O 1
ATOM 817 N N . SER A 1 105 ? -0.266 6.950 9.935 1.00 97.75 105 SER A N 1
ATOM 818 C CA . SER A 1 105 ? -1.281 6.243 9.146 1.00 97.75 105 SER A CA 1
ATOM 819 C C . SER A 1 105 ? -1.311 4.750 9.488 1.00 97.75 105 SER A C 1
ATOM 821 O O . SER A 1 105 ? -2.380 4.179 9.670 1.00 97.75 105 SER A O 1
ATOM 823 N N . LEU A 1 106 ? -0.151 4.109 9.666 1.00 98.25 106 LEU A N 1
ATOM 824 C CA . LEU A 1 106 ? -0.086 2.708 10.095 1.00 98.25 106 LEU A CA 1
ATOM 825 C C . LEU A 1 106 ? -0.640 2.497 11.512 1.00 98.25 106 LEU A C 1
ATOM 827 O O . LEU A 1 106 ? -1.239 1.458 11.774 1.00 98.25 106 LEU A O 1
ATOM 831 N N . GLN A 1 107 ? -0.489 3.475 12.411 1.00 97.75 107 GLN A N 1
ATOM 832 C CA . GLN A 1 107 ? -1.080 3.417 13.751 1.00 97.75 107 GLN A CA 1
ATOM 833 C C . GLN A 1 107 ? -2.612 3.332 13.703 1.00 97.75 107 GLN A C 1
ATOM 835 O O . GLN A 1 107 ? -3.205 2.560 14.455 1.00 97.75 107 GLN A O 1
ATOM 840 N N . VAL A 1 108 ? -3.250 4.058 12.780 1.00 97.69 108 VAL A N 1
ATOM 841 C CA . VAL A 1 108 ? -4.700 3.963 12.543 1.00 97.69 108 VAL A CA 1
ATOM 842 C C . VAL A 1 108 ? -5.097 2.525 12.190 1.00 97.69 108 VAL A C 1
ATOM 844 O O . VAL A 1 108 ? -6.016 1.970 12.790 1.00 97.69 108 VAL A O 1
ATOM 847 N N . PHE A 1 109 ? -4.374 1.885 11.268 1.00 98.12 109 PHE A N 1
ATOM 848 C CA . PHE A 1 109 ? -4.660 0.506 10.853 1.00 98.12 109 PHE A CA 1
ATOM 849 C C . PHE A 1 109 ? -4.327 -0.542 11.916 1.00 98.12 109 PHE A C 1
ATOM 851 O O . PHE A 1 109 ? -5.018 -1.557 11.999 1.00 98.12 109 PHE A O 1
ATOM 858 N N . TYR A 1 110 ? -3.312 -0.298 12.749 1.00 97.62 110 TYR A N 1
ATOM 859 C CA . TYR A 1 110 ? -3.048 -1.115 13.932 1.00 97.62 110 TYR A CA 1
ATOM 860 C C . TYR A 1 110 ? -4.241 -1.074 14.897 1.00 97.62 110 TYR A C 1
ATOM 862 O O . TYR A 1 110 ? -4.739 -2.128 15.288 1.00 97.62 110 TYR A O 1
ATOM 870 N N . ASN A 1 111 ? -4.763 0.121 15.201 1.00 97.25 111 ASN A N 1
ATOM 871 C CA . ASN A 1 111 ? -5.915 0.283 16.093 1.00 97.25 111 ASN A CA 1
ATOM 872 C C . ASN A 1 111 ? -7.181 -0.392 15.537 1.00 97.25 111 ASN A C 1
ATOM 874 O O . ASN A 1 111 ? -7.962 -0.957 16.299 1.00 97.25 111 ASN A O 1
ATOM 878 N N . LEU A 1 112 ? -7.356 -0.382 14.211 1.00 96.75 112 LEU A N 1
ATOM 879 C CA . LEU A 1 112 ? -8.448 -1.061 13.499 1.00 96.75 112 LEU A CA 1
ATOM 880 C C . LEU A 1 112 ? -8.202 -2.554 13.242 1.00 96.75 112 LEU A C 1
ATOM 882 O O . LEU A 1 112 ? -8.956 -3.153 12.476 1.00 96.75 112 LEU A O 1
ATOM 886 N N . GLU A 1 113 ? -7.132 -3.132 13.792 1.00 95.81 113 GLU A N 1
ATOM 887 C CA . GLU A 1 113 ? -6.767 -4.547 13.634 1.00 95.81 113 GLU A CA 1
ATOM 888 C C . GLU A 1 113 ? -6.672 -5.005 12.163 1.00 95.81 113 GLU A C 1
ATOM 890 O O . GLU A 1 113 ? -6.937 -6.157 11.841 1.00 95.81 113 GLU A O 1
ATOM 895 N N . SER A 1 114 ? -6.279 -4.096 11.263 1.00 96.44 114 SER A N 1
ATOM 896 C CA . SER A 1 114 ? -6.203 -4.317 9.803 1.00 96.44 114 SER A CA 1
ATOM 897 C C . SER A 1 114 ? -4.829 -3.970 9.215 1.00 96.44 114 SER A C 1
ATOM 899 O O . SER A 1 114 ? -4.675 -3.652 8.032 1.00 96.44 114 SER A O 1
ATOM 901 N N . LEU A 1 115 ? -3.804 -3.982 10.074 1.00 97.06 115 LEU A N 1
ATOM 902 C CA . LEU A 1 115 ? -2.429 -3.640 9.717 1.00 97.06 115 LEU A CA 1
ATOM 903 C C . LEU A 1 115 ? -1.830 -4.562 8.631 1.00 97.06 115 LEU A C 1
ATOM 905 O O . LEU A 1 115 ? -1.205 -4.042 7.703 1.00 97.06 115 LEU A O 1
ATOM 909 N N . PRO A 1 116 ? -1.976 -5.900 8.689 1.00 96.25 116 PRO A N 1
ATOM 910 C CA . PRO A 1 116 ? -1.424 -6.759 7.644 1.00 96.25 116 PRO A CA 1
ATOM 911 C C . PRO A 1 116 ? -2.069 -6.533 6.270 1.00 96.25 116 PRO A C 1
ATOM 913 O O . PRO A 1 116 ? -1.367 -6.489 5.259 1.00 96.25 116 PRO A O 1
ATOM 916 N N . GLU A 1 117 ? -3.391 -6.360 6.232 1.00 95.88 117 GLU A N 1
ATOM 917 C CA . GLU A 1 117 ? -4.174 -6.174 5.010 1.00 95.88 117 GLU A CA 1
ATOM 918 C C . GLU A 1 117 ? -3.754 -4.901 4.285 1.00 95.88 117 GLU A C 1
ATOM 920 O O . GLU A 1 117 ? -3.520 -4.926 3.075 1.00 95.88 117 GLU A O 1
ATOM 925 N N . ILE A 1 118 ? -3.609 -3.793 5.021 1.00 97.75 118 ILE A N 1
ATOM 926 C CA . ILE A 1 118 ? -3.214 -2.529 4.404 1.00 97.75 118 ILE A CA 1
ATOM 927 C C . ILE A 1 118 ? -1.776 -2.577 3.881 1.00 97.75 118 ILE A C 1
ATOM 929 O O . ILE A 1 118 ? -1.500 -2.048 2.806 1.00 97.75 118 ILE A O 1
ATOM 933 N N . ILE A 1 119 ? -0.858 -3.243 4.590 1.00 97.69 119 ILE A N 1
ATOM 934 C CA . ILE A 1 119 ? 0.534 -3.376 4.144 1.00 97.69 119 ILE A CA 1
ATOM 935 C C . ILE A 1 119 ? 0.591 -4.167 2.834 1.00 97.69 119 ILE A C 1
ATOM 937 O O . ILE A 1 119 ? 1.283 -3.751 1.904 1.00 97.69 119 ILE A O 1
ATOM 941 N N . LEU A 1 120 ? -0.163 -5.265 2.732 1.00 96.50 120 LEU A N 1
ATOM 942 C CA . LEU A 1 120 ? -0.282 -6.025 1.487 1.00 96.50 120 LEU A CA 1
ATOM 943 C C . LEU A 1 120 ? -0.855 -5.171 0.355 1.00 96.50 120 LEU A C 1
ATOM 945 O O . LEU A 1 120 ? -0.269 -5.128 -0.725 1.00 96.50 120 LEU A O 1
ATOM 949 N N . LEU A 1 121 ? -1.944 -4.442 0.611 1.00 96.75 121 LEU A N 1
ATOM 950 C CA . LEU A 1 121 ? -2.572 -3.570 -0.382 1.00 96.75 121 LEU A CA 1
ATOM 951 C C . LEU A 1 121 ? -1.606 -2.495 -0.902 1.00 96.75 121 LEU A C 1
ATOM 953 O O . LEU A 1 121 ? -1.558 -2.217 -2.100 1.00 96.75 121 LEU A O 1
ATOM 957 N N . VAL A 1 122 ? -0.810 -1.905 -0.016 1.00 98.06 122 VAL A N 1
ATOM 958 C CA . VAL A 1 122 ? 0.206 -0.909 -0.368 1.00 98.06 122 VAL A CA 1
ATOM 959 C C . VAL A 1 122 ? 1.322 -1.511 -1.221 1.00 98.06 122 VAL A C 1
ATOM 961 O O . VAL A 1 122 ? 1.709 -0.910 -2.229 1.00 98.06 122 VAL A O 1
ATOM 964 N N . VAL A 1 123 ? 1.835 -2.689 -0.850 1.00 98.06 123 VAL A N 1
ATOM 965 C CA . VAL A 1 123 ? 2.837 -3.405 -1.655 1.00 98.06 123 VAL A CA 1
ATOM 966 C C . VAL A 1 123 ? 2.267 -3.706 -3.041 1.00 98.06 123 VAL A C 1
ATOM 968 O O . VAL A 1 123 ? 2.915 -3.400 -4.039 1.00 98.06 123 VAL A O 1
ATOM 971 N N . ASP A 1 124 ? 1.029 -4.188 -3.123 1.00 97.50 124 ASP A N 1
ATOM 972 C CA . ASP A 1 124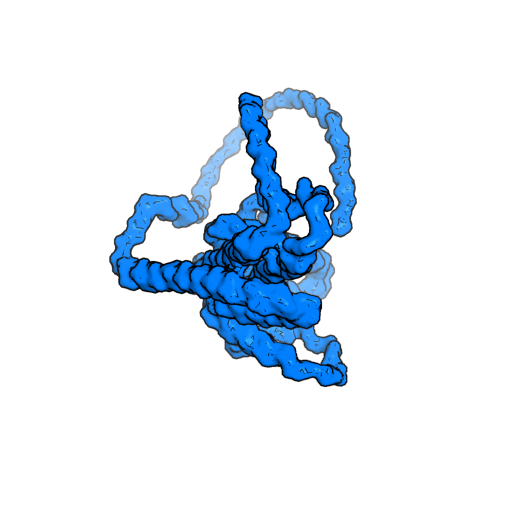 ? 0.370 -4.536 -4.386 1.00 97.50 124 ASP A CA 1
ATOM 973 C C . ASP A 1 124 ? 0.099 -3.332 -5.274 1.00 97.50 124 ASP A C 1
ATOM 975 O O . ASP A 1 124 ? 0.350 -3.375 -6.478 1.00 97.50 124 ASP A O 1
ATOM 979 N N . SER A 1 125 ? -0.347 -2.226 -4.684 1.00 97.50 125 SER A N 1
ATOM 980 C CA . SER A 1 125 ? -0.506 -0.951 -5.381 1.00 97.50 125 SER A CA 1
ATOM 981 C C . SER A 1 125 ? 0.829 -0.458 -5.951 1.00 97.50 125 SER A C 1
ATOM 983 O O . SER A 1 125 ? 0.895 0.002 -7.094 1.00 97.50 125 SER A O 1
ATOM 985 N N . THR A 1 126 ? 1.917 -0.621 -5.194 1.00 98.00 126 THR A N 1
ATOM 986 C CA . THR A 1 126 ? 3.267 -0.219 -5.613 1.00 98.00 126 THR A CA 1
ATOM 987 C C . THR A 1 126 ? 3.804 -1.124 -6.722 1.00 98.00 126 THR A C 1
ATOM 989 O O . THR A 1 126 ? 4.328 -0.624 -7.719 1.00 98.00 126 THR A O 1
ATOM 992 N N . VAL A 1 127 ? 3.615 -2.445 -6.619 1.00 98.19 127 VAL A N 1
ATOM 993 C CA . VAL A 1 127 ? 3.944 -3.408 -7.685 1.00 98.19 127 VAL A CA 1
ATOM 994 C C . VAL A 1 127 ? 3.154 -3.086 -8.948 1.00 98.19 127 VAL A C 1
ATOM 996 O O . VAL A 1 127 ? 3.754 -2.934 -10.008 1.00 98.19 127 VAL A O 1
ATOM 999 N N . LYS A 1 128 ? 1.834 -2.897 -8.843 1.00 97.81 128 LYS A N 1
ATOM 1000 C CA . LYS A 1 128 ? 0.972 -2.548 -9.979 1.00 97.81 128 LYS A CA 1
ATOM 1001 C C . LYS A 1 128 ? 1.453 -1.276 -10.677 1.00 97.81 128 LYS A C 1
ATOM 1003 O O . LYS A 1 128 ? 1.659 -1.291 -11.886 1.00 97.81 128 LYS A O 1
ATOM 1008 N N . ARG A 1 129 ? 1.725 -0.206 -9.920 1.00 97.56 129 ARG A N 1
ATOM 1009 C CA . ARG A 1 129 ? 2.272 1.048 -10.462 1.00 97.56 129 ARG A CA 1
ATOM 1010 C C . ARG A 1 129 ? 3.622 0.835 -11.150 1.00 97.56 129 ARG A C 1
ATOM 1012 O O . ARG A 1 129 ? 3.858 1.397 -12.216 1.00 97.56 129 ARG A O 1
ATOM 1019 N N . THR A 1 130 ? 4.489 0.008 -10.566 1.00 98.00 130 THR A N 1
ATOM 1020 C CA . THR A 1 130 ? 5.796 -0.333 -11.148 1.00 98.00 130 THR A CA 1
ATOM 1021 C C . THR A 1 130 ? 5.634 -1.096 -12.459 1.00 98.00 130 THR A C 1
ATOM 1023 O O . THR A 1 130 ? 6.333 -0.802 -13.423 1.00 98.00 130 THR A O 1
ATOM 1026 N N . VAL A 1 131 ? 4.703 -2.048 -12.526 1.00 97.81 131 VAL A N 1
ATOM 1027 C CA . VAL A 1 131 ? 4.407 -2.843 -13.725 1.00 97.81 131 VAL A CA 1
ATOM 1028 C C . VAL A 1 131 ? 3.808 -1.969 -14.822 1.00 97.81 131 VAL A C 1
ATOM 1030 O O . VAL A 1 131 ? 4.267 -2.032 -15.960 1.00 97.81 131 VAL A O 1
ATOM 1033 N N . ASP A 1 132 ? 2.834 -1.123 -14.496 1.00 97.00 132 ASP A N 1
ATOM 1034 C CA . ASP A 1 132 ? 2.203 -0.219 -15.461 1.00 97.00 132 ASP A CA 1
ATOM 1035 C C . ASP A 1 132 ? 3.210 0.809 -15.995 1.00 97.00 132 ASP A C 1
ATOM 1037 O O . ASP A 1 132 ? 3.324 1.000 -17.207 1.00 97.00 132 ASP A O 1
ATOM 1041 N N . GLY A 1 133 ? 4.037 1.383 -15.118 1.00 96.69 133 GLY A N 1
ATOM 1042 C CA . GLY A 1 133 ? 5.140 2.242 -15.537 1.00 96.69 133 GLY A CA 1
ATOM 1043 C C . GLY A 1 133 ? 6.228 1.486 -16.311 1.00 96.69 133 GLY A C 1
ATOM 1044 O O . GLY A 1 133 ? 6.802 2.040 -17.241 1.00 96.69 133 GLY A O 1
ATOM 1045 N N . SER A 1 134 ? 6.469 0.204 -16.015 1.00 96.31 134 SER A N 1
ATOM 1046 C CA . SER A 1 134 ? 7.399 -0.636 -16.784 1.00 96.31 134 SER A CA 1
ATOM 1047 C C . SER A 1 134 ? 6.874 -0.935 -18.182 1.00 96.31 134 SER A C 1
ATOM 1049 O O . SER A 1 134 ? 7.656 -0.918 -19.124 1.00 96.31 134 SER A O 1
ATOM 1051 N N . LYS A 1 135 ? 5.565 -1.161 -18.349 1.00 95.56 135 LYS A N 1
ATOM 1052 C CA . LYS A 1 135 ? 4.933 -1.323 -19.669 1.00 95.56 135 LYS A CA 1
ATOM 1053 C C . LYS A 1 135 ? 5.074 -0.058 -20.516 1.00 95.56 135 LYS A C 1
ATOM 1055 O O . LYS A 1 135 ? 5.295 -0.176 -21.716 1.00 95.56 135 LYS A O 1
ATOM 1060 N N . ALA A 1 136 ? 4.951 1.115 -19.892 1.00 94.81 136 ALA A N 1
ATOM 1061 C CA . ALA A 1 136 ? 5.116 2.404 -20.558 1.00 94.81 136 ALA A CA 1
ATOM 1062 C C . ALA A 1 136 ? 6.589 2.724 -20.869 1.00 94.81 136 ALA A C 1
ATOM 1064 O O . ALA A 1 136 ? 6.897 3.193 -21.959 1.00 94.81 136 ALA A O 1
ATOM 1065 N N . ALA A 1 137 ? 7.506 2.456 -19.933 1.00 94.12 137 ALA A N 1
ATOM 1066 C CA . ALA A 1 137 ? 8.932 2.716 -20.114 1.00 94.12 137 ALA A CA 1
ATOM 1067 C C . ALA A 1 137 ? 9.561 1.749 -21.126 1.00 94.12 137 ALA A C 1
ATOM 1069 O O . ALA A 1 137 ? 10.292 2.176 -22.014 1.00 94.12 137 ALA A O 1
ATOM 1070 N N . LEU A 1 138 ? 9.252 0.451 -21.029 1.00 92.50 138 LEU A N 1
ATOM 1071 C CA . LEU A 1 138 ? 9.724 -0.594 -21.940 1.00 92.50 138 LEU A CA 1
ATOM 1072 C C . LEU A 1 138 ? 8.834 -0.682 -23.184 1.00 92.50 138 LEU A C 1
ATOM 1074 O O . LEU A 1 138 ? 8.338 -1.757 -23.540 1.00 92.50 138 LEU A O 1
ATOM 1078 N N . ASP A 1 139 ? 8.639 0.445 -23.864 1.00 90.44 139 ASP A N 1
ATOM 1079 C CA . ASP A 1 139 ? 7.954 0.468 -25.149 1.00 90.44 139 ASP A CA 1
ATOM 1080 C C . ASP A 1 139 ? 8.849 -0.132 -26.251 1.00 90.44 139 ASP A C 1
ATOM 1082 O O . ASP A 1 139 ? 9.535 0.548 -27.021 1.00 90.44 139 ASP A O 1
ATOM 1086 N N . ILE A 1 140 ? 8.878 -1.468 -26.298 1.00 89.62 140 ILE A N 1
ATOM 1087 C CA . ILE A 1 140 ? 9.644 -2.236 -27.288 1.00 89.62 140 ILE A CA 1
ATOM 1088 C C . ILE A 1 140 ? 9.116 -1.987 -28.709 1.00 89.62 140 ILE A C 1
ATOM 1090 O O . ILE A 1 140 ? 9.869 -2.155 -29.665 1.00 89.62 140 ILE A O 1
ATOM 1094 N N . GLU A 1 141 ? 7.869 -1.544 -28.871 1.00 91.69 141 GLU A N 1
ATOM 1095 C CA . GLU A 1 141 ? 7.292 -1.231 -30.179 1.00 91.69 141 GLU A CA 1
ATOM 1096 C C . GLU A 1 141 ? 7.923 0.035 -30.771 1.00 91.69 141 GLU A C 1
ATOM 1098 O O . GLU A 1 141 ? 8.313 0.045 -31.944 1.00 91.69 141 GLU A O 1
ATOM 1103 N N . ALA A 1 142 ? 8.151 1.060 -29.944 1.00 90.44 142 ALA A N 1
ATOM 1104 C CA . ALA A 1 142 ? 8.922 2.237 -30.338 1.00 90.44 142 ALA A CA 1
ATOM 1105 C C . ALA A 1 142 ? 10.363 1.863 -30.736 1.00 90.44 142 ALA A C 1
ATOM 1107 O O . ALA A 1 142 ? 10.861 2.293 -31.781 1.00 90.44 142 ALA A O 1
ATOM 1108 N N . VAL A 1 143 ? 11.022 0.994 -29.957 1.00 88.56 143 VAL A N 1
ATOM 1109 C CA . VAL A 1 143 ? 12.368 0.483 -30.285 1.00 88.56 143 VAL A CA 1
ATOM 1110 C C . VAL A 1 143 ? 12.359 -0.323 -31.587 1.00 88.56 143 VAL A C 1
ATOM 1112 O O . VAL A 1 143 ? 13.263 -0.179 -32.410 1.00 88.56 143 VAL A O 1
ATOM 1115 N N . HIS A 1 144 ? 11.348 -1.163 -31.799 1.00 91.62 144 HIS A N 1
ATOM 1116 C CA . HIS A 1 144 ? 11.193 -1.965 -33.008 1.00 91.62 144 HIS A CA 1
ATOM 1117 C C . HIS A 1 144 ? 10.958 -1.094 -34.248 1.00 91.62 144 HIS A C 1
ATOM 1119 O O . HIS A 1 144 ? 11.542 -1.355 -35.302 1.00 91.62 144 HIS A O 1
ATOM 1125 N N . SER A 1 145 ? 10.174 -0.025 -34.114 1.00 91.81 145 SER A N 1
ATOM 1126 C CA . SER A 1 145 ? 9.928 0.952 -35.179 1.00 91.81 145 SER A CA 1
ATOM 1127 C C . SER A 1 145 ? 11.213 1.682 -35.573 1.00 91.81 145 SER A C 1
ATOM 1129 O O . SER A 1 145 ? 11.554 1.741 -36.755 1.00 91.81 145 SER A O 1
ATOM 1131 N N . LEU A 1 146 ? 11.991 2.145 -34.586 1.00 87.94 146 LEU A N 1
ATOM 1132 C CA . LEU A 1 146 ? 13.316 2.738 -34.809 1.00 87.94 146 LEU A CA 1
ATOM 1133 C C . LEU A 1 146 ? 14.277 1.754 -35.486 1.00 87.94 146 LEU A C 1
ATOM 1135 O O . LEU A 1 146 ? 15.051 2.127 -36.367 1.00 87.94 146 LEU A O 1
ATOM 1139 N N . LEU A 1 147 ? 14.222 0.483 -35.089 1.00 88.69 147 LEU A N 1
ATOM 1140 C CA . LEU A 1 147 ? 15.053 -0.562 -35.668 1.00 88.69 147 LEU A CA 1
ATOM 1141 C C . LEU A 1 147 ? 14.698 -0.843 -37.129 1.00 88.69 147 LEU A C 1
ATOM 1143 O O . LEU A 1 147 ? 15.597 -0.989 -37.954 1.00 88.69 147 LEU A O 1
ATOM 1147 N N . SER A 1 148 ? 13.405 -0.890 -37.440 1.00 90.19 148 SER A N 1
ATOM 1148 C CA . SER A 1 148 ? 12.900 -1.131 -38.793 1.00 90.19 148 SER A CA 1
ATOM 1149 C C . SER A 1 148 ? 13.265 0.020 -39.732 1.00 90.19 148 SER A C 1
ATOM 1151 O O . SER A 1 148 ? 13.721 -0.220 -40.848 1.00 90.19 148 SER A O 1
ATOM 1153 N N . GLN A 1 149 ? 13.178 1.265 -39.252 1.00 87.69 149 GLN A N 1
ATOM 1154 C CA . GLN A 1 149 ? 13.634 2.446 -39.994 1.00 87.69 149 GLN A CA 1
ATOM 1155 C C . GLN A 1 149 ? 15.144 2.412 -40.260 1.00 87.69 149 GLN A C 1
ATOM 1157 O O . GLN A 1 149 ? 15.580 2.696 -41.373 1.00 87.69 149 GLN A O 1
ATOM 1162 N N . ALA A 1 150 ? 15.951 2.007 -39.273 1.00 85.06 150 ALA A N 1
ATOM 1163 C CA . ALA A 1 150 ? 17.396 1.873 -39.449 1.00 85.06 150 ALA A CA 1
ATOM 1164 C C . ALA A 1 150 ? 17.779 0.755 -40.442 1.00 85.06 150 ALA A C 1
ATOM 1166 O O . ALA A 1 150 ? 18.809 0.853 -41.104 1.00 85.06 150 ALA A O 1
ATOM 1167 N N . GLN A 1 151 ? 16.966 -0.302 -40.565 1.00 84.50 151 GLN A N 1
ATOM 1168 C CA . GLN A 1 151 ? 17.200 -1.397 -41.518 1.00 84.50 151 GLN A CA 1
ATOM 1169 C C . GLN A 1 151 ? 16.807 -1.054 -42.961 1.00 84.50 151 GLN A C 1
ATOM 1171 O O . GLN A 1 151 ? 17.363 -1.641 -43.883 1.00 84.50 151 GLN A O 1
ATOM 1176 N N . GLN A 1 152 ? 15.891 -0.107 -43.170 1.00 83.25 152 GLN A N 1
ATOM 1177 C CA . GLN A 1 152 ? 15.481 0.349 -44.507 1.00 83.25 152 GLN A CA 1
ATOM 1178 C C . GLN A 1 152 ? 16.428 1.411 -45.109 1.00 83.25 152 GLN A C 1
ATOM 1180 O O . GLN A 1 152 ? 16.204 1.893 -46.218 1.00 83.25 152 GLN A O 1
ATOM 1185 N N . GLY A 1 153 ? 17.495 1.780 -44.394 1.00 64.31 153 GLY A N 1
ATOM 1186 C CA . GLY A 1 153 ? 18.379 2.902 -44.706 1.00 64.31 153 GLY A CA 1
ATOM 1187 C C . GLY A 1 153 ? 19.438 2.679 -45.793 1.00 64.31 153 GLY A C 1
ATOM 1188 O O . GLY A 1 153 ? 20.591 3.011 -45.534 1.00 64.31 153 GLY A O 1
ATOM 1189 N N . ASP A 1 154 ? 19.072 2.189 -46.987 1.00 52.03 154 ASP A N 1
ATOM 1190 C CA . ASP A 1 154 ? 19.993 2.207 -48.149 1.00 52.03 154 ASP A CA 1
ATOM 1191 C C . ASP A 1 154 ? 19.361 2.423 -49.547 1.00 52.03 154 ASP A C 1
ATOM 1193 O O . ASP A 1 154 ? 19.996 2.130 -50.553 1.00 52.03 154 ASP A O 1
ATOM 1197 N N . THR A 1 155 ? 18.136 2.958 -49.692 1.00 53.22 155 THR A N 1
ATOM 1198 C CA . THR A 1 155 ? 17.606 3.223 -51.060 1.00 53.22 155 THR A CA 1
ATOM 1199 C C . THR A 1 155 ? 16.880 4.547 -51.308 1.00 53.22 155 THR A C 1
ATOM 1201 O O . THR A 1 155 ? 16.332 4.725 -52.392 1.00 53.22 155 THR A O 1
ATOM 1204 N N . GLY A 1 156 ? 16.887 5.533 -50.405 1.00 51.22 156 GLY A N 1
ATOM 1205 C CA . GLY A 1 156 ? 16.229 6.803 -50.743 1.00 51.22 156 GLY A CA 1
ATOM 1206 C C . GLY A 1 156 ? 16.496 7.956 -49.795 1.00 51.22 156 GLY A C 1
ATOM 1207 O O . GLY A 1 156 ? 15.913 8.041 -48.720 1.00 51.22 156 GLY A O 1
ATOM 1208 N N . ALA A 1 157 ? 17.336 8.891 -50.228 1.00 49.62 157 ALA A N 1
ATOM 1209 C CA . ALA A 1 157 ? 17.415 10.219 -49.645 1.00 49.62 157 ALA A CA 1
ATOM 1210 C C . ALA A 1 157 ? 16.076 10.949 -49.852 1.00 49.62 157 ALA A C 1
ATOM 1212 O O . ALA A 1 157 ? 15.772 11.380 -50.962 1.00 49.62 157 ALA A O 1
ATOM 1213 N N . GLY A 1 158 ? 15.269 11.101 -48.803 1.00 51.69 158 GLY A N 1
ATOM 1214 C CA . GLY A 1 158 ? 14.073 11.933 -48.898 1.00 51.69 158 GLY A CA 1
ATOM 1215 C C . GLY A 1 158 ? 13.133 11.836 -47.707 1.00 51.69 158 GLY A C 1
ATOM 1216 O O . GLY A 1 158 ? 12.275 10.970 -47.691 1.00 51.69 158 GLY A O 1
ATOM 1217 N N . ALA A 1 159 ? 13.272 12.802 -46.793 1.00 54.22 159 ALA A N 1
A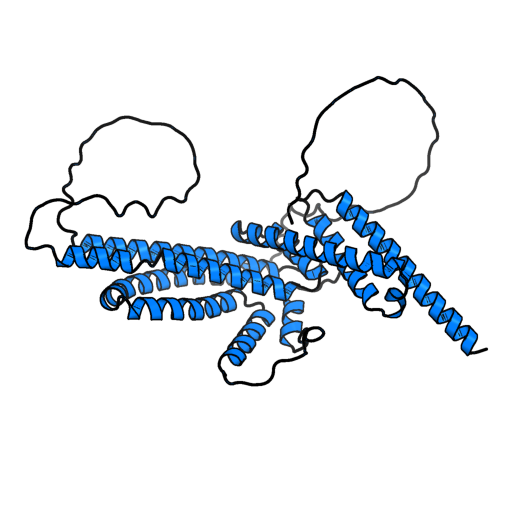TOM 1218 C CA . ALA A 1 159 ? 12.252 13.310 -45.871 1.00 54.22 159 ALA A CA 1
ATOM 1219 C C . ALA A 1 159 ? 11.608 12.318 -44.882 1.00 54.22 159 ALA A C 1
ATOM 1221 O O . ALA A 1 159 ? 10.865 11.438 -45.282 1.00 54.22 159 ALA A O 1
ATOM 1222 N N . LEU A 1 160 ? 11.823 12.551 -43.578 1.00 47.09 160 LEU A N 1
ATOM 1223 C CA . LEU A 1 160 ? 10.808 12.551 -42.503 1.00 47.09 160 LEU A CA 1
ATOM 1224 C C . LEU A 1 160 ? 11.527 12.616 -41.144 1.00 47.09 160 LEU A C 1
ATOM 1226 O O . LEU A 1 160 ? 12.146 11.654 -40.700 1.00 47.09 160 LEU A O 1
ATOM 1230 N N . GLY A 1 161 ? 11.454 13.769 -40.479 1.00 44.94 161 GLY A N 1
ATOM 1231 C CA . GLY A 1 161 ? 12.029 13.986 -39.154 1.00 44.94 161 GLY A CA 1
ATOM 1232 C C . GLY A 1 161 ? 11.099 14.830 -38.294 1.00 44.94 161 GLY A C 1
ATOM 1233 O O . GLY A 1 161 ? 11.144 16.049 -38.384 1.00 44.94 161 GLY A O 1
ATOM 1234 N N . ALA A 1 162 ? 10.253 14.175 -37.495 1.00 50.53 162 ALA A N 1
ATOM 1235 C CA . ALA A 1 162 ? 9.577 14.716 -36.310 1.00 50.53 162 ALA A CA 1
ATOM 1236 C C . ALA A 1 162 ? 8.715 13.598 -35.694 1.00 50.53 162 ALA A C 1
ATOM 1238 O O . ALA A 1 162 ? 7.736 13.189 -36.309 1.00 50.53 162 ALA A O 1
ATOM 1239 N N . GLY A 1 163 ? 9.048 13.080 -34.504 1.00 43.66 163 GLY A N 1
ATOM 1240 C CA . GLY A 1 163 ? 8.130 12.135 -33.849 1.00 43.66 163 GLY A CA 1
ATOM 1241 C C . GLY A 1 163 ? 8.492 11.604 -32.462 1.00 43.66 163 GLY A C 1
ATOM 1242 O O . GLY A 1 163 ? 7.590 11.361 -31.674 1.00 43.66 163 GLY A O 1
ATOM 1243 N N . VAL A 1 164 ? 9.770 11.455 -32.099 1.00 49.25 164 VAL A N 1
ATOM 1244 C CA . VAL A 1 164 ? 10.128 10.640 -30.907 1.00 49.25 164 VAL A CA 1
ATOM 1245 C C . VAL A 1 164 ? 10.462 11.468 -29.650 1.00 49.25 164 VAL A C 1
ATOM 1247 O O . VAL A 1 164 ? 11.039 10.961 -28.700 1.00 49.25 164 VAL A O 1
ATOM 1250 N N . ALA A 1 165 ? 10.083 12.749 -29.594 1.00 47.94 165 ALA A N 1
ATOM 1251 C CA . ALA A 1 165 ? 10.374 13.622 -28.443 1.00 47.94 165 ALA A CA 1
ATOM 1252 C C . ALA A 1 165 ? 9.192 13.828 -27.467 1.00 47.94 165 ALA A C 1
ATOM 1254 O O . ALA A 1 165 ? 9.276 14.679 -26.588 1.00 47.94 165 ALA A O 1
ATOM 1255 N N . ALA A 1 166 ? 8.086 13.084 -27.600 1.00 47.12 166 ALA A N 1
ATOM 1256 C CA . ALA A 1 166 ? 6.849 13.364 -26.854 1.00 47.12 166 ALA A CA 1
ATOM 1257 C C . ALA A 1 166 ? 6.613 12.513 -25.584 1.00 47.12 166 ALA A C 1
ATOM 1259 O O . ALA A 1 166 ? 5.591 12.698 -24.932 1.00 47.12 166 ALA A O 1
ATOM 1260 N N . ALA A 1 167 ? 7.523 11.613 -25.192 1.00 51.41 167 ALA A N 1
ATOM 1261 C CA . ALA A 1 167 ? 7.312 10.747 -24.018 1.00 51.41 167 ALA A CA 1
ATOM 1262 C C . ALA A 1 167 ? 7.952 11.255 -22.705 1.00 51.41 167 ALA A C 1
ATOM 1264 O O . ALA A 1 167 ? 7.731 10.669 -21.649 1.00 51.41 167 ALA A O 1
ATOM 1265 N N . SER A 1 168 ? 8.698 12.366 -22.726 1.00 46.38 168 SER A N 1
ATOM 1266 C CA . SER A 1 168 ? 9.296 12.974 -21.522 1.00 46.38 168 SER A CA 1
ATOM 1267 C C . SER A 1 168 ? 8.693 14.348 -21.232 1.00 46.38 168 SER A C 1
ATOM 1269 O O . SER A 1 168 ? 9.368 15.368 -21.311 1.00 46.38 168 SER A O 1
ATOM 1271 N N . ALA A 1 169 ? 7.403 14.387 -20.904 1.00 46.50 169 ALA A N 1
ATOM 1272 C CA . ALA A 1 169 ? 6.755 15.587 -20.378 1.00 46.50 169 ALA A CA 1
ATOM 1273 C C . ALA A 1 169 ? 5.670 15.219 -19.355 1.00 46.50 169 ALA A C 1
ATOM 1275 O O . ALA A 1 169 ? 4.481 15.422 -19.574 1.00 46.50 169 ALA A O 1
ATOM 1276 N N . MET A 1 170 ? 6.089 14.688 -18.207 1.00 46.84 170 MET A N 1
ATOM 1277 C CA . MET A 1 170 ? 5.322 14.806 -16.965 1.00 46.84 170 MET A CA 1
ATOM 1278 C C . MET A 1 170 ? 6.227 15.440 -15.907 1.00 46.84 170 MET A C 1
ATOM 1280 O O . MET A 1 170 ? 6.817 14.763 -15.074 1.00 46.84 170 MET A O 1
ATOM 1284 N N . ALA A 1 171 ? 6.360 16.763 -15.985 1.00 46.50 171 ALA A N 1
ATOM 1285 C CA . ALA A 1 171 ? 6.807 17.612 -14.888 1.00 46.50 171 ALA A CA 1
ATOM 1286 C C . ALA A 1 171 ? 5.877 18.840 -14.835 1.00 46.50 171 ALA A C 1
ATOM 1288 O O . ALA A 1 171 ? 5.516 19.364 -15.894 1.00 46.50 171 ALA A O 1
ATOM 1289 N N . PRO A 1 172 ? 5.440 19.277 -13.642 1.00 54.25 172 PRO A N 1
ATOM 1290 C CA . PRO A 1 172 ? 4.490 20.368 -13.497 1.00 54.25 172 PRO A CA 1
ATOM 1291 C C . PRO A 1 172 ? 5.133 21.745 -13.707 1.00 54.25 172 PRO A C 1
ATOM 1293 O O . PRO A 1 172 ? 6.341 21.949 -13.603 1.00 54.25 172 PRO A O 1
ATOM 1296 N N . MET A 1 173 ? 4.253 22.680 -14.040 1.00 52.72 173 MET A N 1
ATOM 1297 C CA . MET A 1 173 ? 4.493 24.016 -14.565 1.00 52.72 173 MET A CA 1
ATOM 1298 C C . MET A 1 173 ? 5.307 24.913 -13.621 1.00 52.72 173 MET A C 1
ATOM 1300 O O . MET A 1 173 ? 4.952 25.090 -12.460 1.00 52.72 173 MET A O 1
ATOM 1304 N N . SER A 1 174 ? 6.317 25.595 -14.165 1.00 42.81 174 SER A N 1
ATOM 1305 C CA . SER A 1 174 ? 6.751 26.895 -13.651 1.00 42.81 174 SER A CA 1
ATOM 1306 C C . SER A 1 174 ? 7.036 27.836 -14.817 1.00 42.81 174 SER A C 1
ATOM 1308 O O . SER A 1 174 ? 7.691 27.483 -15.800 1.00 42.81 174 SER A O 1
ATOM 1310 N N . ALA A 1 175 ? 6.424 29.011 -14.739 1.00 47.50 175 ALA A N 1
ATOM 1311 C CA . ALA A 1 175 ? 6.255 29.948 -15.827 1.00 47.50 175 ALA A CA 1
ATOM 1312 C C . ALA A 1 175 ? 7.494 30.832 -16.056 1.00 47.50 175 ALA A C 1
ATOM 1314 O O . ALA A 1 175 ? 8.035 31.454 -15.148 1.00 47.50 175 ALA A O 1
ATOM 1315 N N . THR A 1 176 ? 7.827 30.968 -17.342 1.00 46.38 176 THR A N 1
ATOM 1316 C CA . THR A 1 176 ? 8.310 32.185 -18.019 1.00 46.38 176 THR A CA 1
ATOM 1317 C C . THR A 1 176 ? 9.633 32.829 -17.580 1.00 46.38 176 THR A C 1
ATOM 1319 O O . THR A 1 176 ? 9.660 33.714 -16.730 1.00 46.38 176 THR A O 1
ATOM 1322 N N . LYS A 1 177 ? 10.684 32.609 -18.385 1.00 40.50 177 LYS A N 1
ATOM 1323 C CA . LYS A 1 177 ? 11.394 33.727 -19.039 1.00 40.50 177 LYS A CA 1
ATOM 1324 C C . LYS A 1 177 ? 12.148 33.267 -20.292 1.00 40.50 177 LYS A C 1
ATOM 1326 O O . LYS A 1 177 ? 13.021 32.412 -20.244 1.00 40.50 177 LYS A O 1
ATOM 1331 N N . LYS A 1 178 ? 11.765 33.862 -21.422 1.00 47.91 178 LYS A N 1
ATOM 1332 C CA . LYS A 1 178 ? 12.320 33.684 -22.770 1.00 47.91 178 LYS A CA 1
ATOM 1333 C C . LYS A 1 178 ? 13.612 34.501 -22.914 1.00 47.91 178 LYS A C 1
ATOM 1335 O O . LYS A 1 178 ? 13.582 35.686 -22.585 1.00 47.91 178 LYS A O 1
ATOM 1340 N N . PRO A 1 179 ? 14.670 33.948 -23.526 1.00 45.16 179 PRO A N 1
ATOM 1341 C CA . PRO A 1 179 ? 15.507 34.757 -24.398 1.00 45.16 179 PRO A CA 1
ATOM 1342 C C . PRO A 1 179 ? 15.499 34.217 -25.830 1.00 45.16 179 PRO A C 1
ATOM 1344 O O . PRO A 1 179 ? 15.591 33.020 -26.090 1.00 45.16 179 PRO A O 1
ATOM 1347 N N . ALA A 1 180 ? 15.339 35.157 -26.758 1.00 49.16 180 ALA A N 1
ATOM 1348 C CA . ALA A 1 180 ? 15.519 34.971 -28.184 1.00 49.16 180 ALA A CA 1
ATOM 1349 C C . ALA A 1 180 ? 17.020 34.946 -28.507 1.00 49.16 180 ALA A C 1
ATOM 1351 O O . ALA A 1 180 ? 17.768 35.796 -28.032 1.00 49.16 180 ALA A O 1
ATOM 1352 N N . GLY A 1 181 ? 17.443 33.990 -29.330 1.00 40.78 181 GLY A N 1
ATOM 1353 C CA . GLY A 1 181 ? 18.818 33.876 -29.804 1.00 40.78 181 GLY A CA 1
ATOM 1354 C C . GLY A 1 181 ? 18.933 32.735 -30.801 1.00 40.78 181 GLY A C 1
ATOM 1355 O O . GLY A 1 181 ? 19.085 31.581 -30.420 1.00 40.78 181 GLY A O 1
ATOM 1356 N N . ALA A 1 182 ? 18.776 33.070 -32.078 1.00 46.97 182 ALA A N 1
ATOM 1357 C CA . ALA A 1 182 ? 18.865 32.156 -33.200 1.00 46.97 182 ALA A CA 1
ATOM 1358 C C . ALA A 1 182 ? 20.308 31.677 -33.423 1.00 46.97 182 ALA A C 1
ATOM 1360 O O . ALA A 1 182 ? 21.210 32.487 -33.620 1.00 46.97 182 ALA A O 1
ATOM 1361 N N . ALA A 1 183 ? 20.490 30.361 -33.490 1.00 41.69 183 ALA A N 1
ATOM 1362 C CA . ALA A 1 183 ? 21.542 29.727 -34.272 1.00 41.69 183 ALA A CA 1
ATOM 1363 C C . ALA A 1 183 ? 20.946 28.456 -34.887 1.00 41.69 183 ALA A C 1
ATOM 1365 O O . ALA A 1 183 ? 20.644 27.483 -34.198 1.00 41.69 183 ALA A O 1
ATOM 1366 N N . ALA A 1 184 ? 20.700 28.521 -36.193 1.00 46.22 184 ALA A N 1
ATOM 1367 C CA . ALA A 1 184 ? 20.217 27.419 -37.002 1.00 46.22 184 ALA A CA 1
ATOM 1368 C C . ALA A 1 184 ? 21.288 26.321 -37.065 1.00 46.22 184 ALA A C 1
ATOM 1370 O O . ALA A 1 184 ? 22.211 26.375 -37.873 1.00 46.22 184 ALA A O 1
ATOM 1371 N N . ALA A 1 185 ? 21.151 25.314 -36.206 1.00 41.22 185 ALA A N 1
ATOM 1372 C CA . ALA A 1 185 ? 21.791 24.021 -36.377 1.00 41.22 185 ALA A CA 1
ATOM 1373 C C . ALA A 1 185 ? 20.843 23.120 -37.181 1.00 41.22 185 ALA A C 1
ATOM 1375 O O . ALA A 1 185 ? 20.170 22.246 -36.642 1.00 41.22 185 ALA A O 1
ATOM 1376 N N . THR A 1 186 ? 20.783 23.336 -38.495 1.00 41.00 186 THR A N 1
ATOM 1377 C CA . THR A 1 186 ? 20.309 22.341 -39.469 1.00 41.00 186 THR A CA 1
ATOM 1378 C C . THR A 1 186 ? 21.332 21.203 -39.547 1.00 41.00 186 THR A C 1
ATOM 1380 O O . THR A 1 186 ? 22.023 21.014 -40.543 1.00 41.00 186 THR A O 1
ATOM 1383 N N . GLY A 1 187 ? 21.477 20.461 -38.448 1.00 39.09 187 GLY A N 1
ATOM 1384 C CA . GLY A 1 187 ? 22.135 19.165 -38.439 1.00 39.09 187 GLY A CA 1
ATOM 1385 C C . GLY A 1 187 ? 21.168 18.164 -39.047 1.00 39.09 187 GLY A C 1
ATOM 1386 O O . GLY A 1 187 ? 20.202 17.773 -38.397 1.00 39.09 187 GLY A O 1
ATOM 1387 N N . GLY A 1 188 ? 21.393 17.799 -40.309 1.00 40.34 188 GLY A N 1
ATOM 1388 C CA . GLY A 1 188 ? 20.644 16.735 -40.962 1.00 40.34 188 GLY A CA 1
ATOM 1389 C C . GLY A 1 188 ? 20.675 15.481 -40.092 1.00 40.34 188 GLY A C 1
ATOM 1390 O O . GLY A 1 188 ? 21.735 14.897 -39.870 1.00 40.34 188 GLY A O 1
ATOM 1391 N N . ILE A 1 189 ? 19.510 15.079 -39.586 1.00 44.28 189 ILE A N 1
ATOM 1392 C CA . ILE A 1 189 ? 19.316 13.768 -38.972 1.00 44.28 189 ILE A CA 1
ATOM 1393 C C . ILE A 1 189 ? 19.321 12.778 -40.139 1.00 44.28 189 ILE A C 1
ATOM 1395 O O . ILE A 1 189 ? 18.285 12.451 -40.710 1.00 44.28 189 ILE A O 1
ATOM 1399 N N . GLY A 1 190 ? 20.526 12.409 -40.579 1.00 48.88 190 GLY A N 1
ATOM 1400 C CA . GLY A 1 190 ? 20.732 11.332 -41.537 1.00 48.88 190 GLY A CA 1
ATOM 1401 C C . GLY A 1 190 ? 20.181 10.019 -40.985 1.00 48.88 190 GLY A C 1
ATOM 1402 O O . GLY A 1 190 ? 20.033 9.880 -39.768 1.00 48.88 190 GLY A O 1
ATOM 1403 N N . ALA A 1 191 ? 19.876 9.092 -41.899 1.00 55.59 191 ALA A N 1
ATOM 1404 C CA . ALA A 1 191 ? 19.421 7.725 -41.648 1.00 55.59 191 ALA A CA 1
ATOM 1405 C C . ALA A 1 191 ? 19.878 7.206 -40.279 1.00 55.59 191 ALA A C 1
ATOM 1407 O O . ALA A 1 191 ? 21.078 7.206 -39.990 1.00 55.59 191 ALA A O 1
ATOM 1408 N N . GLY A 1 192 ? 18.913 6.833 -39.433 1.00 59.12 192 GLY A N 1
ATOM 1409 C CA . GLY A 1 192 ? 19.142 6.597 -38.015 1.00 59.12 192 GLY A CA 1
ATOM 1410 C C . GLY A 1 192 ? 20.318 5.657 -37.782 1.00 59.12 192 GLY A C 1
ATOM 1411 O O . GLY A 1 192 ? 20.219 4.450 -37.996 1.00 59.12 192 GLY A O 1
ATOM 1412 N N . THR A 1 193 ? 21.463 6.215 -37.385 1.00 78.50 193 THR A N 1
ATOM 1413 C CA . THR A 1 193 ? 22.678 5.417 -37.221 1.00 78.50 193 THR A CA 1
ATOM 1414 C C . THR A 1 193 ? 22.442 4.387 -36.122 1.00 78.50 193 THR A C 1
ATOM 1416 O O . THR A 1 193 ? 21.788 4.661 -35.118 1.00 78.50 193 THR A O 1
ATOM 1419 N N . VAL A 1 194 ? 23.033 3.198 -36.247 1.00 83.88 194 VAL A N 1
ATOM 1420 C CA . VAL A 1 194 ? 22.994 2.148 -35.207 1.00 83.88 194 VAL A CA 1
ATOM 1421 C C . VAL A 1 194 ? 23.392 2.693 -33.819 1.00 83.88 194 VAL A C 1
ATOM 1423 O O . VAL A 1 194 ? 22.990 2.168 -32.783 1.00 83.88 194 VAL A O 1
ATOM 1426 N N . ALA A 1 195 ? 24.176 3.774 -33.763 1.00 88.19 195 ALA A N 1
ATOM 1427 C CA . ALA A 1 195 ? 24.463 4.515 -32.537 1.00 88.19 195 ALA A CA 1
ATOM 1428 C C . ALA A 1 195 ? 23.218 5.154 -31.885 1.00 88.19 195 ALA A C 1
ATOM 1430 O O . ALA A 1 195 ? 23.054 5.025 -30.675 1.00 88.19 195 ALA A O 1
ATOM 1431 N N . GLN A 1 196 ? 22.329 5.782 -32.659 1.00 87.50 196 GLN A N 1
ATOM 1432 C CA . GLN A 1 196 ? 21.104 6.409 -32.151 1.00 87.50 196 GLN A CA 1
ATOM 1433 C C . GLN A 1 196 ? 20.147 5.381 -31.549 1.00 87.50 196 GLN A C 1
ATOM 1435 O O . GLN A 1 196 ? 19.680 5.579 -30.432 1.00 87.50 196 GLN A O 1
ATOM 1440 N N . VAL A 1 197 ? 19.930 4.246 -32.224 1.00 89.19 197 VAL A N 1
ATOM 1441 C CA . VAL A 1 197 ? 19.091 3.161 -31.684 1.00 89.19 197 VAL A CA 1
ATOM 1442 C C . VAL A 1 197 ? 19.663 2.632 -30.367 1.00 89.19 197 VAL A C 1
ATOM 1444 O O . VAL A 1 197 ? 18.930 2.445 -29.400 1.00 89.19 197 VAL A O 1
ATOM 1447 N N . ARG A 1 198 ? 20.986 2.432 -30.287 1.00 91.88 198 ARG A N 1
ATOM 1448 C CA . ARG A 1 198 ? 21.644 1.991 -29.045 1.00 91.88 198 ARG A CA 1
ATOM 1449 C C . ARG A 1 198 ? 21.488 3.001 -27.911 1.00 91.88 198 ARG A C 1
ATOM 1451 O O . ARG A 1 198 ? 21.282 2.589 -26.774 1.00 91.88 198 ARG A O 1
ATOM 1458 N N . ASN A 1 199 ? 21.588 4.296 -28.206 1.00 91.62 199 ASN A N 1
ATOM 1459 C CA . ASN A 1 199 ? 21.367 5.337 -27.207 1.00 91.62 199 ASN A CA 1
ATOM 1460 C C . ASN A 1 199 ? 19.904 5.354 -26.749 1.00 91.62 199 ASN A C 1
ATOM 1462 O O . ASN A 1 199 ? 19.672 5.323 -25.549 1.00 91.62 199 ASN A O 1
ATOM 1466 N N . ALA A 1 200 ? 18.936 5.276 -27.666 1.00 90.94 200 ALA A N 1
ATOM 1467 C CA . ALA A 1 200 ? 17.516 5.209 -27.318 1.00 90.94 200 ALA A CA 1
ATOM 1468 C C . ALA A 1 200 ? 17.192 4.010 -26.408 1.00 90.94 200 ALA A C 1
ATOM 1470 O O . ALA A 1 200 ? 16.518 4.164 -25.395 1.00 90.94 200 ALA A O 1
ATOM 1471 N N . ILE A 1 201 ? 17.733 2.824 -26.713 1.00 93.56 201 ILE A N 1
ATOM 1472 C CA . ILE A 1 201 ? 17.570 1.631 -25.867 1.00 93.56 201 ILE A CA 1
ATOM 1473 C C . ILE A 1 201 ? 18.194 1.837 -24.478 1.00 93.56 201 ILE A C 1
ATOM 1475 O O . ILE A 1 201 ? 17.623 1.398 -23.481 1.00 93.56 201 ILE A O 1
ATOM 1479 N N . ARG A 1 202 ? 19.364 2.488 -24.396 1.00 94.94 202 ARG A N 1
ATOM 1480 C CA . ARG A 1 202 ? 20.014 2.790 -23.113 1.00 94.94 202 ARG A CA 1
ATOM 1481 C C . ARG A 1 202 ? 19.163 3.739 -22.269 1.00 94.94 202 ARG A C 1
ATOM 1483 O O . ARG A 1 202 ? 18.991 3.464 -21.088 1.00 94.94 202 ARG A O 1
ATOM 1490 N N . GLU A 1 203 ? 18.624 4.799 -22.867 1.00 93.12 203 GLU A N 1
ATOM 1491 C CA . GLU A 1 203 ? 17.740 5.745 -22.173 1.00 93.12 203 GLU A CA 1
ATOM 1492 C C . GLU A 1 203 ? 16.479 5.046 -21.654 1.00 93.12 203 GLU A C 1
ATOM 1494 O O . GLU A 1 203 ? 16.143 5.171 -20.480 1.00 93.12 203 GLU A O 1
ATOM 1499 N N . VAL A 1 204 ? 15.834 4.219 -22.485 1.00 93.81 204 VAL A N 1
ATOM 1500 C CA . VAL A 1 204 ? 14.679 3.399 -22.078 1.00 93.81 204 VAL A CA 1
ATOM 1501 C C . VAL A 1 204 ? 15.017 2.500 -20.886 1.00 93.81 204 VAL A C 1
ATOM 1503 O O . VAL A 1 204 ? 14.271 2.458 -19.907 1.00 93.81 204 VAL A O 1
ATOM 1506 N N . ALA A 1 205 ? 16.156 1.802 -20.943 1.00 95.69 205 ALA A N 1
ATOM 1507 C CA . ALA A 1 205 ? 16.606 0.948 -19.848 1.00 95.69 205 ALA A CA 1
ATOM 1508 C C . ALA A 1 205 ? 16.840 1.755 -18.563 1.00 95.69 205 ALA A C 1
ATOM 1510 O O . ALA A 1 205 ? 16.408 1.323 -17.497 1.00 95.69 205 ALA A O 1
ATOM 1511 N N . HIS A 1 206 ? 17.461 2.933 -18.669 1.00 95.75 206 HIS A N 1
ATOM 1512 C CA . HIS A 1 206 ? 17.732 3.799 -17.526 1.00 95.75 206 HIS A CA 1
ATOM 1513 C C . HIS A 1 206 ? 16.440 4.327 -16.891 1.00 95.75 206 HIS A C 1
ATOM 1515 O O . HIS A 1 206 ? 16.275 4.222 -15.677 1.00 95.75 206 HIS A O 1
ATOM 1521 N N . VAL A 1 207 ? 15.501 4.843 -17.693 1.00 95.62 207 VAL A N 1
ATOM 1522 C CA . VAL A 1 207 ? 14.192 5.330 -17.219 1.00 95.62 207 VAL A CA 1
ATOM 1523 C C . VAL A 1 207 ? 13.435 4.221 -16.488 1.00 95.62 207 VAL A C 1
ATOM 1525 O O . VAL A 1 207 ? 12.926 4.442 -15.387 1.00 95.62 207 VAL A O 1
ATOM 1528 N N . TRP A 1 208 ? 13.412 3.012 -17.056 1.00 96.50 208 TRP A N 1
ATOM 1529 C CA . TRP A 1 208 ? 12.796 1.852 -16.418 1.00 96.50 208 TRP A CA 1
ATOM 1530 C C . TRP A 1 208 ? 13.453 1.514 -15.073 1.00 96.50 208 TRP A C 1
ATOM 1532 O O . TRP A 1 208 ? 12.754 1.354 -14.072 1.00 96.50 208 TRP A O 1
ATOM 1542 N N . THR A 1 209 ? 14.786 1.460 -15.003 1.00 97.19 209 THR A N 1
ATOM 1543 C CA . THR A 1 209 ? 15.472 1.170 -13.736 1.00 97.19 209 THR A CA 1
ATOM 1544 C C . THR A 1 209 ? 15.306 2.269 -12.699 1.00 97.19 209 THR A C 1
ATOM 1546 O O . THR A 1 209 ? 15.135 1.959 -11.526 1.00 97.19 209 THR A O 1
ATOM 1549 N N . SER A 1 210 ? 15.282 3.544 -13.097 1.00 97.00 210 SER A N 1
ATOM 1550 C CA . SER A 1 210 ? 15.019 4.652 -12.173 1.00 97.00 210 SER A CA 1
ATOM 1551 C C . SER A 1 210 ? 13.621 4.548 -11.559 1.00 97.00 210 SER A C 1
ATOM 1553 O O . SER A 1 210 ? 13.469 4.752 -10.357 1.00 97.00 210 SER A O 1
ATOM 1555 N N . LEU A 1 211 ? 12.614 4.162 -12.351 1.00 97.44 211 LEU A N 1
ATOM 1556 C CA . LEU A 1 211 ? 11.263 3.900 -11.852 1.00 97.44 211 LEU A CA 1
ATOM 1557 C C . LEU A 1 211 ? 11.247 2.750 -10.835 1.00 97.44 211 LEU A C 1
ATOM 1559 O O . LEU A 1 211 ? 10.695 2.898 -9.746 1.00 97.44 211 LEU A O 1
ATOM 1563 N N . VAL A 1 212 ? 11.841 1.603 -11.182 1.00 97.94 212 VAL A N 1
ATOM 1564 C CA 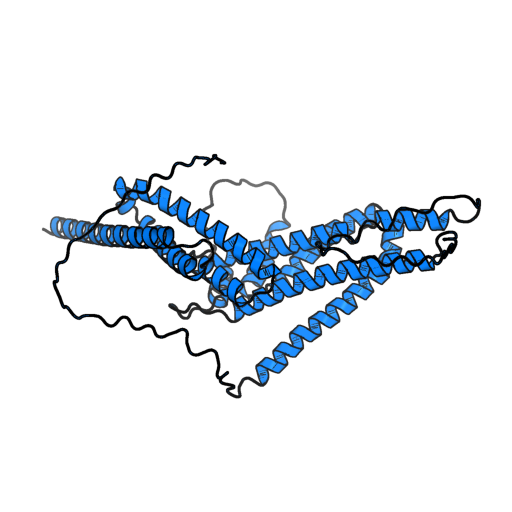. VAL A 1 212 ? 11.878 0.424 -10.301 1.00 97.94 212 VAL A CA 1
ATOM 1565 C C . VAL A 1 212 ? 12.630 0.739 -9.004 1.00 97.94 212 VAL A C 1
ATOM 1567 O O . VAL A 1 212 ? 12.168 0.372 -7.923 1.00 97.94 212 VAL A O 1
ATOM 1570 N N . HIS A 1 213 ? 13.747 1.461 -9.099 1.00 97.31 213 HIS A N 1
ATOM 1571 C CA . HIS A 1 213 ? 14.521 1.927 -7.953 1.00 97.31 213 HIS A CA 1
ATOM 1572 C C . HIS A 1 213 ? 13.682 2.809 -7.024 1.00 97.31 213 HIS A C 1
ATOM 1574 O O . HIS A 1 213 ? 13.624 2.559 -5.822 1.00 97.31 213 HIS A O 1
ATOM 1580 N N . GLU A 1 214 ? 12.985 3.802 -7.577 1.00 97.44 214 GLU A N 1
ATOM 1581 C CA . GLU A 1 214 ? 12.142 4.721 -6.812 1.00 97.44 214 GLU A CA 1
ATOM 1582 C C . GLU A 1 214 ? 11.037 3.980 -6.043 1.00 97.44 214 GLU A C 1
ATOM 1584 O O . GLU A 1 214 ? 10.844 4.210 -4.848 1.00 97.44 214 GLU A O 1
ATOM 1589 N N . MET A 1 215 ? 10.362 3.028 -6.691 1.00 97.94 215 MET A N 1
ATOM 1590 C CA . MET A 1 215 ? 9.321 2.209 -6.056 1.00 97.94 215 MET A CA 1
ATOM 1591 C C . MET A 1 215 ? 9.898 1.272 -4.982 1.00 97.94 215 MET A C 1
ATOM 1593 O O . MET A 1 215 ? 9.315 1.123 -3.907 1.00 97.94 215 MET A O 1
ATOM 1597 N N . ALA A 1 216 ? 11.080 0.693 -5.217 1.00 97.62 216 ALA A N 1
ATOM 1598 C CA . ALA A 1 216 ? 11.777 -0.117 -4.219 1.00 97.62 216 ALA A CA 1
ATOM 1599 C C . ALA A 1 216 ? 12.160 0.704 -2.975 1.00 97.62 216 ALA A C 1
ATOM 1601 O O . ALA A 1 216 ? 12.022 0.217 -1.851 1.00 97.62 216 ALA A O 1
ATOM 1602 N N . LEU A 1 217 ? 12.580 1.964 -3.148 1.00 96.56 217 LEU A N 1
ATOM 1603 C CA . LEU A 1 217 ? 12.864 2.871 -2.033 1.00 96.56 217 LEU A CA 1
ATOM 1604 C C . LEU A 1 217 ? 11.617 3.172 -1.197 1.00 96.56 217 LEU A C 1
ATOM 1606 O O . LEU A 1 217 ? 11.708 3.212 0.029 1.00 96.56 217 LEU A O 1
ATOM 1610 N N . GLN A 1 218 ? 10.457 3.352 -1.831 1.00 97.50 218 GLN A N 1
ATOM 1611 C CA . GLN A 1 218 ? 9.188 3.562 -1.124 1.00 97.50 218 GLN A CA 1
ATOM 1612 C C . GLN A 1 218 ? 8.848 2.367 -0.217 1.00 97.50 218 GLN A C 1
ATOM 1614 O O . GLN A 1 218 ? 8.555 2.549 0.969 1.00 97.50 218 GLN A O 1
ATOM 1619 N N . ILE A 1 219 ? 8.980 1.138 -0.730 1.00 98.00 219 ILE A N 1
ATOM 1620 C CA . ILE A 1 219 ? 8.777 -0.085 0.065 1.00 98.00 219 ILE A CA 1
ATOM 1621 C C . ILE A 1 219 ? 9.839 -0.243 1.156 1.00 98.00 219 ILE A C 1
ATOM 1623 O O . ILE A 1 219 ? 9.514 -0.653 2.271 1.00 98.00 219 ILE A O 1
ATOM 1627 N N . HIS A 1 220 ? 11.096 0.113 0.882 1.00 96.38 220 HIS A N 1
ATOM 1628 C CA . HIS A 1 220 ? 12.159 0.079 1.890 1.00 96.38 220 HIS A CA 1
ATOM 1629 C C . HIS A 1 220 ? 11.859 1.024 3.060 1.00 96.38 220 HIS A C 1
ATOM 1631 O O . HIS A 1 220 ? 11.958 0.628 4.221 1.00 96.38 220 HIS A O 1
ATOM 1637 N N . VAL A 1 221 ? 11.423 2.256 2.779 1.00 96.75 221 VAL A N 1
ATOM 1638 C CA . VAL A 1 221 ? 11.014 3.216 3.817 1.00 96.75 221 VAL A CA 1
ATOM 1639 C C . VAL A 1 221 ? 9.842 2.668 4.634 1.00 96.75 221 VAL A C 1
ATOM 1641 O O . VAL A 1 221 ? 9.904 2.695 5.865 1.00 96.75 221 VAL A O 1
ATOM 1644 N N . LEU A 1 222 ? 8.820 2.107 3.980 1.00 98.12 222 LEU A N 1
ATOM 1645 C CA . LEU A 1 222 ? 7.699 1.457 4.662 1.00 98.12 222 LEU A CA 1
ATOM 1646 C C . LEU A 1 222 ? 8.175 0.326 5.587 1.00 98.12 222 LEU A C 1
ATOM 1648 O O . LEU A 1 222 ? 7.812 0.301 6.763 1.00 98.12 222 LEU A O 1
ATOM 1652 N N . GLN A 1 223 ? 9.030 -0.571 5.086 1.00 97.25 223 GLN A N 1
ATOM 1653 C CA . GLN A 1 223 ? 9.599 -1.674 5.864 1.00 97.25 223 GLN A CA 1
ATOM 1654 C C . GLN A 1 223 ? 10.324 -1.165 7.111 1.00 97.25 223 GLN A C 1
ATOM 1656 O O . GLN A 1 223 ? 10.165 -1.723 8.196 1.00 97.25 223 GLN A O 1
ATOM 1661 N N . ARG A 1 224 ? 11.096 -0.081 6.984 1.00 95.94 224 ARG A N 1
ATOM 1662 C CA . ARG A 1 224 ? 11.806 0.521 8.117 1.00 95.94 224 ARG A CA 1
ATOM 1663 C C . ARG A 1 224 ? 10.868 1.099 9.161 1.00 95.94 224 ARG A C 1
ATOM 1665 O O . ARG A 1 224 ? 11.127 0.923 10.350 1.00 95.94 224 ARG A O 1
ATOM 1672 N N . VAL A 1 225 ? 9.814 1.791 8.736 1.00 97.62 225 VAL A N 1
ATOM 1673 C CA . VAL A 1 225 ? 8.818 2.337 9.664 1.00 97.62 225 VAL A CA 1
ATOM 1674 C C . VAL A 1 225 ? 8.133 1.196 10.411 1.00 97.62 225 VAL A C 1
ATOM 1676 O O . VAL A 1 225 ? 8.104 1.221 11.635 1.00 97.62 225 VAL A O 1
ATOM 1679 N N . VAL A 1 226 ? 7.688 0.152 9.706 1.00 97.38 226 VAL A N 1
ATOM 1680 C CA . VAL A 1 226 ? 7.076 -1.042 10.318 1.00 97.38 226 VAL A CA 1
ATOM 1681 C C . VAL A 1 226 ? 8.029 -1.730 11.302 1.00 97.38 226 VAL A C 1
ATOM 1683 O O . VAL A 1 226 ? 7.609 -2.131 12.383 1.00 97.38 226 VAL A O 1
ATOM 1686 N N . ALA A 1 227 ? 9.317 -1.842 10.969 1.00 96.19 227 ALA A N 1
ATOM 1687 C CA . ALA A 1 227 ? 10.307 -2.482 11.834 1.00 96.19 227 ALA A CA 1
ATOM 1688 C C . ALA A 1 227 ? 10.601 -1.696 13.124 1.00 96.19 227 ALA A C 1
ATOM 1690 O O . ALA A 1 227 ? 10.931 -2.300 14.146 1.00 96.19 227 ALA A O 1
ATOM 1691 N N . LYS A 1 228 ? 10.516 -0.361 13.074 1.00 96.81 228 LYS A N 1
ATOM 1692 C CA . LYS A 1 228 ? 10.821 0.527 14.207 1.00 96.81 228 LYS A CA 1
ATOM 1693 C C . LYS A 1 228 ? 9.599 0.894 15.044 1.00 96.81 228 LYS A C 1
ATOM 1695 O O . LYS A 1 228 ? 9.769 1.268 16.200 1.00 96.81 228 LYS A O 1
ATOM 1700 N N . LYS A 1 229 ? 8.401 0.871 14.459 1.00 97.12 229 LYS A N 1
ATOM 1701 C CA . LYS A 1 229 ? 7.192 1.364 15.112 1.00 97.12 229 LYS A CA 1
ATOM 1702 C C . LYS A 1 229 ? 6.697 0.375 16.166 1.00 97.12 229 LYS A C 1
ATOM 1704 O O . LYS A 1 229 ? 6.592 -0.832 15.937 1.00 97.12 229 LYS A O 1
ATOM 1709 N N . GLU A 1 230 ? 6.377 0.943 17.315 1.00 96.94 230 GLU A N 1
ATOM 1710 C CA . GLU A 1 230 ? 5.782 0.281 18.464 1.00 96.94 230 GLU A CA 1
ATOM 1711 C C . GLU A 1 230 ? 4.523 1.053 18.852 1.00 96.94 230 GLU A C 1
ATOM 1713 O O . GLU A 1 230 ? 4.484 2.287 18.737 1.00 96.94 230 GLU A O 1
ATOM 1718 N N . ASP A 1 231 ? 3.491 0.318 19.253 1.00 95.06 231 ASP A N 1
ATOM 1719 C CA . ASP A 1 231 ? 2.281 0.916 19.790 1.00 95.06 231 ASP A CA 1
ATOM 1720 C C . ASP A 1 231 ? 2.581 1.569 21.151 1.00 95.06 231 ASP A C 1
ATOM 1722 O O . ASP A 1 231 ? 3.064 0.883 22.053 1.00 95.06 231 ASP A O 1
ATOM 1726 N N . PRO A 1 232 ? 2.297 2.871 21.338 1.00 92.31 232 PRO A N 1
ATOM 1727 C CA . PRO A 1 232 ? 2.660 3.575 22.566 1.00 92.31 232 PRO A CA 1
ATOM 1728 C C . PRO A 1 232 ? 1.893 3.097 23.806 1.00 92.31 232 PRO A C 1
ATOM 1730 O O . PRO A 1 232 ? 2.347 3.356 24.914 1.00 92.31 232 PRO A O 1
ATOM 1733 N N . ALA A 1 233 ? 0.739 2.440 23.647 1.00 91.94 233 ALA A N 1
ATOM 1734 C CA . ALA A 1 233 ? -0.087 2.004 24.771 1.00 91.94 233 ALA A CA 1
ATOM 1735 C C . ALA A 1 233 ? 0.179 0.543 25.168 1.00 91.94 233 ALA A C 1
ATOM 1737 O O . ALA A 1 233 ? 0.233 0.220 26.351 1.00 91.94 233 ALA A O 1
ATOM 1738 N N . ALA A 1 234 ? 0.324 -0.346 24.185 1.00 93.56 234 ALA A N 1
ATOM 1739 C CA . ALA A 1 234 ? 0.521 -1.777 24.382 1.00 93.56 234 ALA A CA 1
ATOM 1740 C C . ALA A 1 234 ? 1.999 -2.191 24.396 1.00 93.56 234 ALA A C 1
ATOM 1742 O O . ALA A 1 234 ? 2.292 -3.334 24.746 1.00 93.56 234 ALA A O 1
ATOM 1743 N N . HIS A 1 235 ? 2.914 -1.308 23.977 1.00 95.50 235 HIS A N 1
ATOM 1744 C CA . HIS A 1 235 ? 4.328 -1.627 23.752 1.00 95.50 235 HIS A CA 1
ATOM 1745 C C . HIS A 1 235 ? 4.541 -2.811 22.789 1.00 95.50 235 HIS A C 1
ATOM 1747 O O . HIS A 1 235 ? 5.555 -3.514 22.813 1.00 95.50 235 HIS A O 1
ATOM 1753 N N . GLU A 1 236 ? 3.559 -3.067 21.918 1.00 96.69 236 GLU A N 1
ATOM 1754 C CA . GLU A 1 236 ? 3.623 -4.128 20.922 1.00 96.69 236 GLU A CA 1
ATOM 1755 C C . GLU A 1 236 ? 4.210 -3.582 19.617 1.00 96.69 236 GLU A C 1
ATOM 1757 O O . GLU A 1 236 ? 3.733 -2.603 19.037 1.00 96.69 236 GLU A O 1
ATOM 1762 N N . LYS A 1 237 ? 5.261 -4.241 19.127 1.00 97.31 237 LYS A N 1
ATOM 1763 C CA . LYS A 1 237 ? 5.869 -3.916 17.836 1.00 97.31 237 LYS A CA 1
ATOM 1764 C C . LYS A 1 237 ? 4.969 -4.362 16.695 1.00 97.31 237 LYS A C 1
ATOM 1766 O O . LYS A 1 237 ? 4.415 -5.462 16.719 1.00 97.31 237 LYS A O 1
ATOM 1771 N N . PHE A 1 238 ? 4.921 -3.569 15.630 1.00 97.19 238 PHE A N 1
ATOM 1772 C CA . PHE A 1 238 ? 4.133 -3.912 14.441 1.00 97.19 238 PHE A CA 1
ATOM 1773 C C . PHE A 1 238 ? 4.603 -5.220 13.793 1.00 97.19 238 PHE A C 1
ATOM 1775 O O . PHE A 1 238 ? 3.793 -6.002 13.301 1.00 97.19 238 PHE A O 1
ATOM 1782 N N . THR A 1 239 ? 5.899 -5.523 13.866 1.00 97.00 239 THR A N 1
ATOM 1783 C CA . THR A 1 239 ? 6.455 -6.802 13.407 1.00 97.00 239 THR A CA 1
ATOM 1784 C C . THR A 1 239 ? 5.892 -8.005 14.163 1.00 97.00 239 THR A C 1
ATOM 1786 O O . THR A 1 239 ? 5.633 -9.030 13.537 1.00 97.00 239 THR A O 1
ATOM 1789 N N . SER A 1 240 ? 5.628 -7.889 15.467 1.00 96.88 240 SER A N 1
ATOM 1790 C CA . SER A 1 240 ? 5.001 -8.957 16.258 1.00 96.88 240 SER A CA 1
ATOM 1791 C C . SER A 1 240 ? 3.576 -9.240 15.782 1.00 96.88 240 SER A C 1
ATOM 1793 O O . SER A 1 240 ? 3.186 -10.400 15.643 1.00 96.88 240 SER A O 1
ATOM 1795 N N . VAL A 1 241 ? 2.814 -8.194 15.444 1.00 95.81 241 VAL A N 1
ATOM 1796 C CA . VAL A 1 241 ? 1.467 -8.337 14.867 1.00 95.81 241 VAL A CA 1
ATOM 1797 C C . VAL A 1 241 ? 1.515 -9.116 13.555 1.00 95.81 241 VAL A C 1
ATOM 1799 O O . VAL A 1 241 ? 0.730 -10.044 13.364 1.00 95.81 241 VAL A O 1
ATOM 1802 N N . LEU A 1 242 ? 2.470 -8.789 12.679 1.00 95.88 242 LEU A N 1
ATOM 1803 C CA . LEU A 1 242 ? 2.662 -9.493 11.409 1.00 95.88 242 LEU A CA 1
ATOM 1804 C C . LEU A 1 242 ? 3.073 -10.960 11.618 1.00 95.88 242 LEU A C 1
ATOM 1806 O O . LEU A 1 242 ? 2.577 -11.846 10.921 1.00 95.88 242 LEU A O 1
ATOM 1810 N N . GLN A 1 243 ? 3.919 -11.246 12.611 1.00 95.50 243 GLN A N 1
ATOM 1811 C CA . GLN A 1 243 ? 4.317 -12.616 12.958 1.00 95.50 243 GLN A CA 1
ATOM 1812 C C . GLN A 1 243 ? 3.127 -13.471 13.410 1.00 95.50 243 GLN A C 1
ATOM 1814 O O . GLN A 1 243 ? 3.030 -14.637 13.018 1.00 95.50 243 GLN A O 1
ATOM 1819 N N . ARG A 1 244 ? 2.183 -12.898 14.175 1.00 94.06 244 ARG A N 1
ATOM 1820 C CA . ARG A 1 244 ? 0.963 -13.608 14.605 1.00 94.06 244 ARG A CA 1
ATOM 1821 C C . ARG A 1 244 ? 0.111 -14.076 13.424 1.00 94.06 244 ARG A C 1
ATOM 1823 O O . ARG A 1 244 ? -0.469 -15.158 13.507 1.00 94.06 244 ARG A O 1
ATOM 1830 N N . LEU A 1 245 ? 0.073 -13.309 12.332 1.00 86.81 245 LEU A N 1
ATOM 1831 C CA . LEU A 1 245 ? -0.631 -13.707 11.111 1.00 86.81 245 LEU A CA 1
ATOM 1832 C C . LEU A 1 245 ? 0.035 -14.925 10.447 1.00 86.81 245 LEU A C 1
ATOM 1834 O O . LEU A 1 245 ? -0.650 -15.863 10.042 1.00 86.81 245 LEU A O 1
ATOM 1838 N N . GLY A 1 246 ? 1.371 -14.945 10.382 1.00 84.12 246 GLY A N 1
ATOM 1839 C CA . GLY A 1 246 ? 2.128 -16.066 9.808 1.00 84.12 246 GLY A CA 1
ATOM 1840 C C . GLY A 1 246 ? 2.020 -17.367 10.598 1.00 84.12 246 GLY A C 1
ATOM 1841 O O . GLY A 1 246 ? 2.067 -18.444 10.011 1.00 84.12 246 GLY A O 1
ATOM 1842 N N . ALA A 1 247 ? 1.821 -17.279 11.915 1.00 87.19 247 ALA A N 1
ATOM 1843 C CA . ALA A 1 247 ? 1.703 -18.434 12.806 1.00 87.19 247 ALA A CA 1
ATOM 1844 C C . ALA A 1 247 ? 0.384 -19.225 12.655 1.00 87.19 247 ALA A C 1
ATOM 1846 O O . ALA A 1 247 ? 0.143 -20.166 13.408 1.00 87.19 247 ALA A O 1
ATOM 1847 N N . GLY A 1 248 ? -0.481 -18.876 11.698 1.00 69.44 248 GLY A N 1
ATOM 1848 C CA . GLY A 1 248 ? -1.662 -19.680 11.379 1.00 69.44 248 GLY A CA 1
ATOM 1849 C C . GLY A 1 248 ? -2.918 -19.325 12.173 1.00 69.44 248 GLY A C 1
ATOM 1850 O O . GLY A 1 248 ? -3.937 -19.997 12.014 1.00 69.44 248 GLY A O 1
ATOM 1851 N N . LYS A 1 249 ? -2.926 -18.214 12.926 1.00 62.88 249 LYS A N 1
ATOM 1852 C CA . LYS A 1 249 ? -4.187 -17.517 13.230 1.00 62.88 249 LYS A CA 1
ATOM 1853 C C . LYS A 1 249 ? -4.647 -16.805 11.963 1.00 62.88 249 LYS A C 1
ATOM 1855 O O . LYS A 1 249 ? -4.598 -15.584 11.858 1.00 62.88 249 LYS A O 1
ATOM 1860 N N . SER A 1 250 ? -5.040 -17.593 10.964 1.00 54.69 250 SER A N 1
ATOM 1861 C CA . SER A 1 250 ? -5.773 -17.059 9.826 1.00 54.69 250 SER A CA 1
ATOM 1862 C C . SER A 1 250 ? -6.964 -16.281 10.386 1.00 54.69 250 SER A C 1
ATOM 1864 O O . SER A 1 250 ? -7.703 -16.794 11.227 1.00 54.69 250 SER A O 1
ATOM 1866 N N . LEU A 1 251 ? -7.158 -15.045 9.929 1.00 54.28 251 LEU A N 1
ATOM 1867 C CA . LEU A 1 251 ? -8.327 -14.203 10.221 1.00 54.28 251 LEU A CA 1
ATOM 1868 C C . LEU A 1 251 ? -9.624 -14.783 9.603 1.00 54.28 251 LEU A C 1
ATOM 1870 O O . LEU A 1 251 ? -10.569 -14.069 9.289 1.00 54.28 251 LEU A O 1
ATOM 1874 N N . SER A 1 252 ? -9.691 -16.110 9.447 1.00 46.81 252 SER A N 1
ATOM 1875 C CA . SER A 1 252 ? -10.728 -16.923 8.806 1.00 46.81 252 SER A CA 1
ATOM 1876 C C . SER A 1 252 ? -12.072 -16.927 9.558 1.00 46.81 252 SER A C 1
ATOM 1878 O O . SER A 1 252 ? -12.913 -17.793 9.322 1.00 46.81 252 SER A O 1
ATOM 1880 N N . GLY A 1 253 ? -12.323 -15.962 10.443 1.00 48.25 253 GLY A N 1
ATOM 1881 C CA . GLY A 1 253 ? -13.591 -15.842 11.158 1.00 48.25 253 GLY A CA 1
ATOM 1882 C C . GLY A 1 253 ? -14.769 -15.354 10.305 1.00 48.25 253 GLY A C 1
ATOM 1883 O O . GLY A 1 253 ? -15.899 -15.471 10.764 1.00 48.25 253 GLY A O 1
ATOM 1884 N N . ALA A 1 254 ? -14.558 -14.819 9.091 1.00 47.19 254 ALA A N 1
ATOM 1885 C CA . ALA A 1 254 ? -15.615 -14.049 8.415 1.00 47.19 254 ALA A CA 1
ATOM 1886 C C . ALA A 1 254 ? -16.012 -14.461 6.983 1.00 47.19 254 ALA A C 1
ATOM 1888 O O . ALA A 1 254 ? -17.004 -13.934 6.486 1.00 47.19 254 ALA A O 1
ATOM 1889 N N . GLN A 1 255 ? -15.319 -15.376 6.290 1.00 44.59 255 GLN A N 1
ATOM 1890 C CA . GLN A 1 255 ? -15.637 -15.667 4.875 1.00 44.59 255 GLN A CA 1
ATOM 1891 C C . GLN A 1 255 ? -15.427 -17.136 4.472 1.00 44.59 255 GLN A C 1
ATOM 1893 O O . GLN A 1 255 ? -14.599 -17.448 3.623 1.00 44.59 255 GLN A O 1
ATOM 1898 N N . SER A 1 256 ? -16.206 -18.059 5.044 1.00 40.75 256 SER A N 1
ATOM 1899 C CA . SER A 1 256 ? -16.289 -19.435 4.528 1.00 40.75 256 SER A CA 1
ATOM 1900 C C . SER A 1 256 ? -17.739 -19.854 4.298 1.00 40.75 256 SER A C 1
ATOM 1902 O O . SER A 1 256 ? -18.358 -20.536 5.114 1.00 40.75 256 SER A O 1
ATOM 1904 N N . HIS A 1 257 ? -18.296 -19.458 3.152 1.00 43.69 257 HIS A N 1
ATOM 1905 C CA . HIS A 1 257 ? -19.392 -20.209 2.552 1.00 43.69 257 HIS A CA 1
ATOM 1906 C C . HIS A 1 257 ? -19.329 -20.161 1.022 1.00 43.69 257 HIS A C 1
ATOM 1908 O O . HIS A 1 257 ? -19.383 -19.098 0.419 1.00 43.69 257 HIS A O 1
ATOM 1914 N N . HIS A 1 258 ? -19.253 -21.362 0.437 1.00 46.88 258 HIS A N 1
ATOM 1915 C CA . HIS A 1 258 ? -19.363 -21.698 -0.987 1.00 46.88 258 HIS A CA 1
ATOM 1916 C C . HIS A 1 258 ? -18.177 -21.372 -1.914 1.00 46.88 258 HIS A C 1
ATOM 1918 O O . HIS A 1 258 ? -18.186 -20.383 -2.637 1.00 46.88 258 HIS A O 1
ATOM 1924 N N . GLN A 1 259 ? -17.251 -22.330 -2.071 1.00 45.41 259 GLN A N 1
ATOM 1925 C CA . GLN A 1 259 ? -16.661 -22.565 -3.395 1.00 45.41 259 GLN A CA 1
ATOM 1926 C C . GLN A 1 259 ? -16.314 -24.044 -3.611 1.00 45.41 259 GLN A C 1
ATOM 1928 O O . GLN A 1 259 ? -15.458 -24.623 -2.947 1.00 45.41 259 GLN A O 1
ATOM 1933 N N . LYS A 1 260 ? -17.056 -24.678 -4.526 1.00 56.00 260 LYS A N 1
ATOM 1934 C CA . LYS A 1 260 ? -16.972 -26.098 -4.876 1.00 56.00 260 LYS A CA 1
ATOM 1935 C C . LYS A 1 260 ? -16.054 -26.249 -6.097 1.00 56.00 260 LYS A C 1
ATOM 1937 O O . LYS A 1 260 ? -16.392 -25.783 -7.176 1.00 56.00 260 LYS A O 1
ATOM 1942 N N . SER A 1 261 ? -14.895 -26.863 -5.858 1.00 53.53 261 SER A N 1
ATOM 1943 C CA . SER A 1 261 ? -13.978 -27.575 -6.766 1.00 53.53 261 SER A CA 1
ATOM 1944 C C . SER A 1 261 ? -14.176 -27.428 -8.287 1.00 53.53 261 SER A C 1
ATOM 1946 O O . SER A 1 261 ? -15.055 -28.072 -8.853 1.00 53.53 261 SER A O 1
ATOM 1948 N N . HIS A 1 262 ? -13.245 -26.730 -8.951 1.00 46.22 262 HIS A N 1
ATOM 1949 C CA . HIS A 1 262 ? -12.664 -27.172 -10.227 1.00 46.22 262 HIS A CA 1
ATOM 1950 C C . HIS A 1 262 ? -11.213 -26.667 -10.380 1.00 46.22 262 HIS A C 1
ATOM 1952 O O . HIS A 1 262 ? -10.859 -25.589 -9.914 1.00 46.22 262 HIS A O 1
ATOM 1958 N N . HIS A 1 263 ? -10.369 -27.516 -10.976 1.00 55.25 263 HIS A N 1
ATOM 1959 C CA . HIS A 1 263 ? -8.910 -27.431 -11.129 1.00 55.25 263 HIS A CA 1
ATOM 1960 C C . HIS A 1 263 ? -8.318 -26.055 -11.496 1.00 55.25 263 HIS A C 1
ATOM 1962 O O . HIS A 1 263 ? -8.551 -25.585 -12.604 1.00 55.25 263 HIS A O 1
ATOM 1968 N N . HIS A 1 264 ? -7.401 -25.542 -10.659 1.00 53.88 264 HIS A N 1
ATOM 1969 C CA . HIS A 1 264 ? -6.109 -24.934 -11.047 1.00 53.88 264 HIS A CA 1
ATOM 1970 C C . HIS A 1 264 ? -5.187 -24.828 -9.810 1.00 53.88 264 HIS A C 1
ATOM 1972 O O . HIS A 1 264 ? -5.530 -24.180 -8.826 1.00 53.88 264 HIS A O 1
ATOM 1978 N N . HIS A 1 265 ? -4.026 -25.498 -9.838 1.00 59.03 265 HIS A N 1
ATOM 1979 C CA . HIS A 1 265 ? -3.134 -25.712 -8.680 1.00 59.03 265 HIS A CA 1
ATOM 1980 C C . HIS A 1 265 ? -1.946 -24.723 -8.453 1.00 59.03 265 HIS A C 1
ATOM 1982 O O . HIS A 1 265 ? -1.172 -24.994 -7.538 1.00 59.03 265 HIS A O 1
ATOM 1988 N N . PRO A 1 266 ? -1.741 -23.591 -9.174 1.00 74.12 266 PRO A N 1
ATOM 1989 C CA . PRO A 1 266 ? -0.601 -22.701 -8.891 1.00 74.12 266 PRO A CA 1
ATOM 1990 C C . PRO A 1 266 ? -0.838 -21.670 -7.764 1.00 74.12 266 PRO A C 1
ATOM 1992 O O . PRO A 1 266 ? 0.121 -21.202 -7.155 1.00 74.12 266 PRO A O 1
ATOM 1995 N N . HIS A 1 267 ? -2.086 -21.328 -7.420 1.00 76.31 267 HIS A N 1
ATOM 1996 C CA . HIS A 1 267 ? -2.358 -20.220 -6.484 1.00 76.31 267 HIS A CA 1
ATOM 1997 C C . HIS A 1 267 ? -1.989 -20.493 -5.016 1.00 76.31 267 HIS A C 1
ATOM 1999 O O . HIS A 1 267 ? -1.705 -19.556 -4.270 1.00 76.31 267 HIS A O 1
ATOM 2005 N N . HIS A 1 268 ? -1.960 -21.757 -4.582 1.00 81.88 268 HIS A N 1
ATOM 2006 C CA . HIS A 1 268 ? -1.727 -22.078 -3.170 1.00 81.88 268 HIS A CA 1
ATOM 2007 C C . HIS A 1 268 ? -0.273 -21.819 -2.736 1.00 81.88 268 HIS A C 1
ATOM 2009 O O . HIS A 1 268 ? -0.019 -21.408 -1.603 1.00 81.88 268 HIS A O 1
ATOM 2015 N N . GLN A 1 269 ? 0.695 -22.019 -3.635 1.00 84.81 269 GLN A N 1
ATOM 2016 C CA . GLN A 1 269 ? 2.111 -21.827 -3.315 1.00 84.81 269 GLN A CA 1
ATOM 2017 C C . GLN A 1 269 ? 2.457 -20.338 -3.137 1.00 84.81 269 GLN A C 1
ATOM 2019 O O . GLN A 1 269 ? 3.182 -19.982 -2.210 1.00 84.81 269 GLN A O 1
ATOM 2024 N N . GLN A 1 270 ? 1.871 -19.458 -3.955 1.00 85.69 270 GLN A N 1
ATOM 2025 C CA . GLN A 1 270 ? 2.108 -18.009 -3.898 1.00 85.69 270 GLN A CA 1
ATOM 2026 C C . GLN A 1 270 ? 1.527 -17.352 -2.630 1.00 85.69 270 GLN A C 1
ATOM 2028 O O . GLN A 1 270 ? 2.075 -16.383 -2.096 1.00 85.69 270 GLN A O 1
ATOM 2033 N N . GLN A 1 271 ? 0.423 -17.889 -2.100 1.00 87.19 271 GLN A N 1
ATOM 2034 C CA . GLN A 1 271 ? -0.140 -17.416 -0.831 1.00 87.19 271 GLN A CA 1
ATOM 2035 C C . GLN A 1 271 ? 0.751 -17.791 0.360 1.00 87.19 271 GLN A C 1
ATOM 2037 O O . GLN A 1 271 ? 0.950 -16.975 1.262 1.00 87.19 271 GLN A O 1
ATOM 2042 N N . GLN A 1 272 ? 1.343 -18.990 0.353 1.00 89.06 272 GLN A N 1
ATOM 2043 C CA . GLN A 1 272 ? 2.271 -19.413 1.405 1.00 89.06 272 GLN A CA 1
ATOM 2044 C C . GLN A 1 272 ? 3.543 -18.557 1.426 1.00 89.06 272 GLN A C 1
ATOM 2046 O O . GLN A 1 272 ? 3.950 -18.106 2.500 1.00 89.06 272 GLN A O 1
ATOM 2051 N N . THR A 1 273 ? 4.140 -18.274 0.260 1.00 91.06 273 THR A N 1
ATOM 2052 C CA . THR A 1 273 ? 5.320 -17.396 0.179 1.00 91.06 273 THR A CA 1
ATOM 2053 C C . THR A 1 273 ? 4.983 -15.991 0.670 1.00 91.06 273 THR A C 1
ATOM 2055 O O . THR A 1 273 ? 5.682 -15.477 1.545 1.00 91.06 273 THR A O 1
ATOM 2058 N N . THR A 1 274 ? 3.861 -15.419 0.221 1.00 92.12 274 THR A N 1
ATOM 2059 C CA . THR A 1 274 ? 3.369 -14.109 0.679 1.00 92.12 274 THR A CA 1
ATOM 2060 C C . THR A 1 274 ? 3.258 -14.041 2.202 1.00 92.12 274 THR A C 1
ATOM 2062 O O . THR A 1 274 ? 3.843 -13.154 2.821 1.00 92.12 274 THR A O 1
ATOM 2065 N N . ASN A 1 275 ? 2.545 -14.987 2.819 1.00 91.69 275 ASN A N 1
ATOM 2066 C CA . ASN A 1 275 ? 2.315 -14.984 4.265 1.00 91.69 275 ASN A CA 1
ATOM 2067 C C . ASN A 1 275 ? 3.621 -15.177 5.051 1.00 91.69 275 ASN A C 1
ATOM 2069 O O . ASN A 1 275 ? 3.811 -14.576 6.110 1.00 91.69 275 ASN A O 1
ATOM 2073 N N . SER A 1 276 ? 4.559 -15.966 4.520 1.00 94.81 276 SER A N 1
ATOM 2074 C CA . SER A 1 276 ? 5.870 -16.165 5.148 1.00 94.81 276 SER A CA 1
ATOM 2075 C C . SER A 1 276 ? 6.747 -14.906 5.105 1.00 94.81 276 SER A C 1
ATOM 2077 O O . SER A 1 276 ? 7.382 -14.567 6.101 1.00 94.81 276 SER A O 1
ATOM 2079 N N . LEU A 1 277 ? 6.753 -14.172 3.989 1.00 95.75 277 LEU A N 1
ATOM 2080 C CA . LEU A 1 277 ? 7.540 -12.945 3.841 1.00 95.75 277 LEU A CA 1
ATOM 2081 C C . LEU A 1 277 ? 6.935 -11.804 4.659 1.00 95.75 277 LEU A C 1
ATOM 2083 O O . LEU A 1 277 ? 7.657 -11.103 5.371 1.00 95.75 277 LEU A O 1
ATOM 2087 N N . LEU A 1 278 ? 5.606 -11.670 4.623 1.00 95.31 278 LEU A N 1
ATOM 2088 C CA . LEU A 1 278 ? 4.882 -10.675 5.408 1.00 95.31 278 LEU A CA 1
ATOM 2089 C C . LEU A 1 278 ? 5.073 -10.899 6.908 1.00 95.31 278 LEU A C 1
ATOM 2091 O O . LEU A 1 278 ? 5.385 -9.956 7.630 1.00 95.31 278 LEU A O 1
ATOM 2095 N N . SER A 1 279 ? 4.951 -12.144 7.377 1.00 95.06 279 SER A N 1
ATOM 2096 C CA . SER A 1 279 ? 5.105 -12.453 8.803 1.00 95.06 279 SER A CA 1
ATOM 2097 C C . SER A 1 279 ? 6.517 -12.210 9.325 1.00 95.06 279 SER A C 1
ATOM 2099 O O . SER A 1 279 ? 6.695 -11.870 10.489 1.00 95.06 279 SER A O 1
ATOM 2101 N N . ARG A 1 280 ? 7.531 -12.292 8.460 1.00 95.88 280 ARG A N 1
ATOM 2102 C CA . ARG A 1 280 ? 8.914 -11.913 8.782 1.00 95.88 280 ARG A CA 1
ATOM 2103 C C . ARG A 1 280 ? 9.172 -10.405 8.678 1.00 95.88 280 ARG A C 1
ATOM 2105 O O . ARG A 1 280 ? 10.271 -9.968 9.007 1.00 95.88 280 ARG A O 1
ATOM 2112 N N . GLY A 1 281 ? 8.198 -9.617 8.219 1.00 94.69 281 GLY A N 1
ATOM 2113 C CA . GLY A 1 281 ? 8.355 -8.185 7.960 1.00 94.69 281 GLY A CA 1
ATOM 2114 C C . GLY A 1 281 ? 9.276 -7.870 6.774 1.00 94.69 281 GLY A C 1
ATOM 2115 O O . GLY A 1 281 ? 9.822 -6.772 6.706 1.00 94.69 281 GLY A O 1
ATOM 2116 N N . LEU A 1 282 ? 9.475 -8.816 5.848 1.00 96.44 282 LEU A N 1
ATOM 2117 C CA . LEU A 1 282 ? 10.358 -8.678 4.683 1.00 96.44 282 LEU A CA 1
ATOM 2118 C C . LEU A 1 282 ? 9.577 -8.125 3.484 1.00 96.44 282 LEU A C 1
ATOM 2120 O O . LEU A 1 282 ? 9.379 -8.796 2.471 1.00 96.44 282 LEU A O 1
ATOM 2124 N N . LEU A 1 283 ? 9.097 -6.888 3.622 1.00 97.06 283 LEU A N 1
ATOM 2125 C CA . LEU A 1 283 ? 8.237 -6.239 2.626 1.00 97.06 283 LEU A CA 1
ATOM 2126 C C . LEU A 1 283 ? 8.955 -6.003 1.294 1.00 97.06 283 LEU A C 1
ATOM 2128 O O . LEU A 1 283 ? 8.341 -6.128 0.238 1.00 97.06 283 LEU A O 1
ATOM 2132 N N . LEU A 1 284 ? 10.254 -5.704 1.328 1.00 96.75 284 LEU A N 1
ATOM 2133 C CA . LEU A 1 284 ? 11.053 -5.503 0.124 1.00 96.75 284 LEU A CA 1
ATOM 2134 C C . LEU A 1 284 ? 11.227 -6.812 -0.660 1.00 96.75 284 LEU A C 1
ATOM 2136 O O . LEU A 1 284 ? 11.108 -6.810 -1.880 1.00 96.75 284 LEU A O 1
ATOM 2140 N N . GLU A 1 285 ? 11.449 -7.940 0.022 1.00 96.81 285 GLU A N 1
ATOM 2141 C CA . GLU A 1 285 ? 11.496 -9.258 -0.632 1.00 96.81 285 GLU A CA 1
ATOM 2142 C C . GLU A 1 285 ? 10.139 -9.623 -1.241 1.00 96.81 285 GLU A C 1
ATOM 2144 O O . GLU A 1 285 ? 10.081 -10.117 -2.367 1.00 96.81 285 GLU A O 1
ATOM 2149 N N . LEU A 1 286 ? 9.046 -9.321 -0.532 1.00 97.00 286 LEU A N 1
ATOM 2150 C CA . LEU A 1 286 ? 7.690 -9.513 -1.041 1.00 97.00 286 LEU A CA 1
ATOM 2151 C C . LEU A 1 286 ? 7.430 -8.678 -2.302 1.00 97.00 286 LEU A C 1
ATOM 2153 O O . LEU A 1 286 ? 6.879 -9.197 -3.274 1.00 97.00 286 LEU A O 1
ATOM 2157 N N . PHE A 1 287 ? 7.858 -7.413 -2.304 1.00 97.94 287 PHE A N 1
ATOM 2158 C CA . PHE A 1 287 ? 7.791 -6.537 -3.472 1.00 97.94 287 PHE A CA 1
ATOM 2159 C C . PHE A 1 287 ? 8.555 -7.127 -4.660 1.00 97.94 287 PHE A C 1
ATOM 2161 O O . PHE A 1 287 ? 7.977 -7.256 -5.736 1.00 97.94 287 PHE A O 1
ATOM 2168 N N . TRP A 1 288 ? 9.813 -7.543 -4.474 1.00 97.50 288 TRP A N 1
ATOM 2169 C CA . TRP A 1 288 ? 10.614 -8.125 -5.557 1.00 97.50 288 TRP A CA 1
ATOM 2170 C C . TRP A 1 288 ? 10.026 -9.419 -6.100 1.00 97.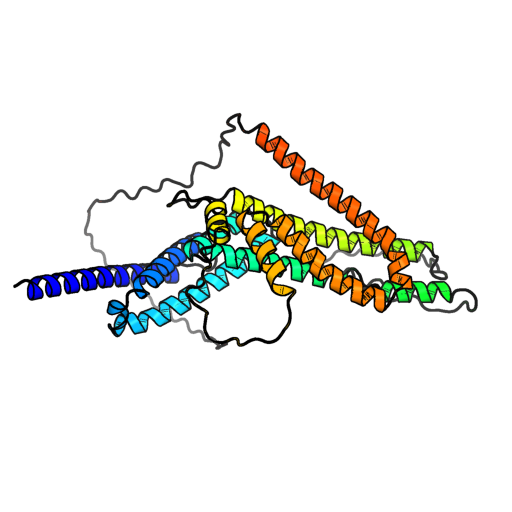50 288 TRP A C 1
ATOM 2172 O O . TRP A 1 288 ? 10.023 -9.613 -7.313 1.00 97.50 288 TRP A O 1
ATOM 2182 N N . HIS A 1 289 ? 9.509 -10.284 -5.228 1.00 96.62 289 HIS A N 1
ATOM 2183 C CA . HIS A 1 289 ? 8.868 -11.527 -5.640 1.00 96.62 289 HIS A CA 1
ATOM 2184 C C . HIS A 1 289 ? 7.647 -11.254 -6.529 1.00 96.62 289 HIS A C 1
ATOM 2186 O O . HIS A 1 289 ? 7.586 -11.751 -7.651 1.00 96.62 289 HIS A O 1
ATOM 2192 N N . ARG A 1 290 ? 6.724 -10.393 -6.077 1.00 96.75 290 ARG A N 1
ATOM 2193 C CA . ARG A 1 290 ? 5.515 -10.039 -6.840 1.00 96.75 290 ARG A CA 1
ATOM 2194 C C . ARG A 1 290 ? 5.828 -9.262 -8.115 1.00 96.75 290 ARG A C 1
ATOM 2196 O O . ARG A 1 290 ? 5.187 -9.478 -9.140 1.00 96.75 290 ARG A O 1
ATOM 2203 N N . LEU A 1 291 ? 6.820 -8.373 -8.068 1.00 97.56 291 LEU A N 1
ATOM 2204 C CA . LEU A 1 291 ? 7.274 -7.634 -9.239 1.00 97.56 291 LEU A CA 1
ATOM 2205 C C . LEU A 1 291 ? 7.891 -8.571 -10.282 1.00 97.56 291 LEU A C 1
ATOM 2207 O O . LEU A 1 291 ? 7.605 -8.410 -11.463 1.00 97.56 291 LEU A O 1
ATOM 2211 N N . ALA A 1 292 ? 8.711 -9.539 -9.869 1.00 96.69 292 ALA A N 1
ATOM 2212 C CA . ALA A 1 292 ? 9.312 -10.510 -10.777 1.00 96.69 292 ALA A CA 1
ATOM 2213 C C . ALA A 1 292 ? 8.244 -11.361 -11.474 1.00 96.69 292 ALA A C 1
ATOM 2215 O O . ALA A 1 292 ? 8.287 -11.481 -12.697 1.00 96.69 292 ALA A O 1
ATOM 2216 N N . ASP A 1 293 ? 7.262 -11.872 -10.724 1.00 95.75 293 ASP A N 1
ATOM 2217 C CA . ASP A 1 293 ? 6.142 -12.639 -11.279 1.00 95.75 293 ASP A CA 1
ATOM 2218 C C . ASP A 1 293 ? 5.370 -11.810 -12.324 1.00 95.75 293 ASP A C 1
ATOM 2220 O O . ASP A 1 293 ? 5.186 -12.243 -13.462 1.00 95.75 293 ASP A O 1
ATOM 2224 N N . ALA A 1 294 ? 4.993 -10.573 -11.983 1.00 96.56 294 ALA A N 1
ATOM 2225 C CA . ALA A 1 294 ? 4.230 -9.707 -12.881 1.00 96.56 294 ALA A CA 1
ATOM 2226 C C . ALA A 1 294 ? 5.044 -9.228 -14.101 1.00 96.56 294 ALA A C 1
ATOM 2228 O O . ALA A 1 294 ? 4.519 -9.131 -15.211 1.00 96.56 294 ALA A O 1
ATOM 2229 N N . LEU A 1 295 ? 6.338 -8.934 -13.932 1.00 96.06 295 LEU A N 1
ATOM 2230 C CA . LEU A 1 295 ? 7.213 -8.565 -15.047 1.00 96.06 295 LEU A CA 1
ATOM 2231 C C . LEU A 1 295 ? 7.516 -9.752 -15.961 1.00 96.06 295 LEU A C 1
ATOM 2233 O O . LEU A 1 295 ? 7.720 -9.535 -17.153 1.00 96.06 295 LEU A O 1
ATOM 2237 N N . GLN A 1 296 ? 7.526 -10.984 -15.448 1.00 96.12 296 GLN A N 1
ATOM 2238 C CA . GLN A 1 296 ? 7.692 -12.180 -16.270 1.00 96.12 296 GLN A CA 1
ATOM 2239 C C . GLN A 1 296 ? 6.544 -12.316 -17.277 1.00 96.12 296 GLN A C 1
ATOM 2241 O O . GLN A 1 296 ? 6.794 -12.638 -18.438 1.00 96.12 296 GLN A O 1
ATOM 2246 N N . GLU A 1 297 ? 5.306 -12.030 -16.868 1.00 94.75 297 GLU A N 1
ATOM 2247 C CA . GLU A 1 297 ? 4.148 -12.004 -17.771 1.00 94.75 297 GLU A CA 1
ATOM 2248 C C . GLU A 1 297 ? 4.317 -10.938 -18.861 1.00 94.75 297 GLU A C 1
ATOM 2250 O O . GLU A 1 297 ? 4.262 -11.253 -20.050 1.00 94.75 297 GLU A O 1
ATOM 2255 N N . VAL A 1 298 ? 4.649 -9.701 -18.470 1.00 94.00 298 VAL A N 1
ATOM 2256 C CA . VAL A 1 298 ? 4.897 -8.599 -19.419 1.00 94.00 298 VAL A CA 1
ATOM 2257 C C . VAL A 1 298 ? 6.035 -8.933 -20.388 1.00 94.00 298 VAL A C 1
ATOM 2259 O O . VAL A 1 298 ? 5.938 -8.670 -21.588 1.00 94.00 298 VAL A O 1
ATOM 2262 N N . ALA A 1 299 ? 7.117 -9.527 -19.886 1.00 94.31 299 ALA A N 1
ATOM 2263 C CA . ALA A 1 299 ? 8.252 -9.938 -20.696 1.00 94.31 299 ALA A CA 1
ATOM 2264 C C . ALA A 1 299 ? 7.860 -11.038 -21.687 1.00 94.31 299 ALA A C 1
ATOM 2266 O O . ALA A 1 299 ? 8.219 -10.944 -22.859 1.00 94.31 299 ALA A O 1
ATOM 2267 N N . ASN A 1 300 ? 7.098 -12.047 -21.257 1.00 95.38 300 ASN A N 1
ATOM 2268 C CA . ASN A 1 300 ? 6.626 -13.123 -22.129 1.00 95.38 300 ASN A CA 1
ATOM 2269 C C . ASN A 1 300 ? 5.776 -12.577 -23.285 1.00 95.38 300 ASN A C 1
ATOM 2271 O O . ASN A 1 300 ? 5.993 -12.968 -24.434 1.00 95.38 300 ASN A O 1
ATOM 2275 N N . ASP A 1 301 ? 4.867 -11.645 -23.002 1.00 93.88 301 ASP A N 1
ATOM 2276 C CA . ASP A 1 301 ? 4.017 -11.021 -24.019 1.00 93.88 301 ASP A CA 1
ATOM 2277 C C . ASP A 1 301 ? 4.847 -10.221 -25.028 1.00 93.88 301 ASP A C 1
ATOM 2279 O O . ASP A 1 301 ? 4.716 -10.390 -26.245 1.00 93.88 301 ASP A O 1
ATOM 2283 N N . LYS A 1 302 ? 5.770 -9.387 -24.538 1.00 92.62 302 LYS A N 1
ATOM 2284 C CA . LYS A 1 302 ? 6.599 -8.535 -25.398 1.00 92.62 302 LYS A CA 1
ATOM 2285 C C . LYS A 1 302 ? 7.644 -9.322 -26.195 1.00 92.62 302 LYS A C 1
ATOM 2287 O O . LYS A 1 302 ? 7.867 -9.002 -27.359 1.00 92.62 302 LYS A O 1
ATOM 2292 N N . VAL A 1 303 ? 8.254 -10.362 -25.620 1.00 94.94 303 VAL A N 1
ATOM 2293 C CA . VAL A 1 303 ? 9.228 -11.229 -26.313 1.00 94.94 303 VAL A CA 1
ATOM 2294 C C . VAL A 1 303 ? 8.561 -12.025 -27.434 1.00 94.94 303 VAL A C 1
ATOM 2296 O O . VAL A 1 303 ? 9.166 -12.197 -28.496 1.00 94.94 303 VAL A O 1
ATOM 2299 N N . ARG A 1 304 ? 7.316 -12.480 -27.232 1.00 95.75 304 ARG A N 1
ATOM 2300 C CA . ARG A 1 304 ? 6.524 -13.140 -28.281 1.00 95.75 304 ARG A CA 1
ATOM 2301 C C . ARG A 1 304 ? 6.161 -12.179 -29.411 1.00 95.75 304 ARG A C 1
ATOM 2303 O O . ARG A 1 304 ? 6.240 -12.572 -30.569 1.00 95.75 304 ARG A O 1
ATOM 2310 N N . ALA A 1 305 ? 5.801 -10.938 -29.086 1.00 95.62 305 ALA A N 1
ATOM 2311 C CA . ALA A 1 305 ? 5.422 -9.938 -30.083 1.00 95.62 305 ALA A CA 1
ATOM 2312 C C . ALA A 1 305 ? 6.621 -9.373 -30.873 1.00 95.62 305 ALA A C 1
ATOM 2314 O O . ALA A 1 305 ? 6.521 -9.173 -32.080 1.00 95.62 305 ALA A O 1
ATOM 2315 N N . PHE A 1 306 ? 7.764 -9.131 -30.218 1.00 95.25 306 PHE A N 1
ATOM 2316 C CA . PHE A 1 306 ? 8.887 -8.375 -30.791 1.00 95.25 306 PHE A CA 1
ATOM 2317 C C . PHE A 1 306 ? 10.252 -9.032 -30.544 1.00 95.25 306 PHE A C 1
ATOM 2319 O O . PHE A 1 306 ? 11.209 -8.366 -30.140 1.00 95.25 306 PHE A O 1
ATOM 2326 N N . THR A 1 307 ? 10.379 -10.334 -30.817 1.00 95.62 307 THR A N 1
ATOM 2327 C CA . THR A 1 307 ? 11.565 -11.140 -30.465 1.00 95.62 307 THR A CA 1
ATOM 2328 C C . THR A 1 307 ? 12.898 -10.472 -30.828 1.00 95.62 307 THR A C 1
ATOM 2330 O O . THR A 1 307 ? 13.770 -10.336 -29.973 1.00 95.62 307 THR A O 1
ATOM 2333 N N . ALA A 1 308 ? 13.053 -9.975 -32.061 1.00 92.88 308 ALA A N 1
ATOM 2334 C CA . ALA A 1 308 ? 14.304 -9.358 -32.514 1.00 92.88 308 ALA A CA 1
ATOM 2335 C C . ALA A 1 308 ? 14.663 -8.065 -31.756 1.00 92.88 308 ALA A C 1
ATOM 2337 O O . ALA A 1 308 ? 15.835 -7.834 -31.446 1.00 92.88 308 ALA A O 1
ATOM 2338 N N . ALA A 1 309 ? 13.672 -7.223 -31.446 1.00 92.94 309 ALA A N 1
ATOM 2339 C CA . ALA A 1 309 ? 13.887 -5.995 -30.684 1.00 92.94 309 ALA A CA 1
ATOM 2340 C C . ALA A 1 309 ? 14.191 -6.315 -29.213 1.00 92.94 309 ALA A C 1
ATOM 2342 O O . ALA A 1 309 ? 15.148 -5.775 -28.656 1.00 92.94 309 ALA A O 1
ATOM 2343 N N . SER A 1 310 ? 13.463 -7.265 -28.615 1.00 94.25 310 SER A N 1
ATOM 2344 C CA . SER A 1 310 ? 13.699 -7.730 -27.245 1.00 94.25 310 SER A CA 1
ATOM 2345 C C . SER A 1 310 ? 15.106 -8.308 -27.060 1.00 94.25 310 SER A C 1
ATOM 2347 O O . SER A 1 310 ? 15.788 -7.942 -26.104 1.00 94.25 310 SER A O 1
ATOM 2349 N N . THR A 1 311 ? 15.598 -9.140 -27.988 1.00 95.25 311 THR A N 1
ATOM 2350 C CA . THR A 1 311 ? 16.967 -9.686 -27.925 1.00 95.25 311 THR A CA 1
ATOM 2351 C C . THR A 1 311 ? 18.030 -8.587 -27.973 1.00 95.25 311 THR A C 1
ATOM 2353 O O . THR A 1 311 ? 19.048 -8.685 -27.289 1.00 95.25 311 THR A O 1
ATOM 2356 N N . ARG A 1 312 ? 17.802 -7.518 -28.748 1.00 93.75 312 ARG A N 1
ATOM 2357 C CA . ARG A 1 312 ? 18.732 -6.378 -28.832 1.00 93.75 312 ARG A CA 1
ATOM 2358 C C . ARG A 1 312 ? 18.666 -5.468 -27.606 1.00 93.75 312 ARG A C 1
ATOM 2360 O O . ARG A 1 312 ? 19.697 -4.932 -27.211 1.00 93.75 312 ARG A O 1
ATOM 2367 N N . ALA A 1 313 ? 17.491 -5.303 -27.000 1.00 93.81 313 ALA A N 1
ATOM 2368 C CA . ALA A 1 313 ? 17.309 -4.481 -25.805 1.00 93.81 313 ALA A CA 1
ATOM 2369 C C . ALA A 1 313 ? 17.820 -5.162 -24.523 1.00 93.81 313 ALA A C 1
ATOM 2371 O O . ALA A 1 313 ? 18.337 -4.491 -23.628 1.00 93.81 313 ALA A O 1
ATOM 2372 N N . TYR A 1 314 ? 17.735 -6.494 -24.450 1.00 95.69 314 TYR A N 1
ATOM 2373 C CA . TYR A 1 314 ? 18.034 -7.270 -23.245 1.00 95.69 314 TYR A CA 1
ATOM 2374 C C . TYR A 1 314 ? 19.397 -6.968 -22.589 1.00 95.69 314 TYR A C 1
ATOM 2376 O O . TYR A 1 314 ? 19.412 -6.754 -21.377 1.00 95.69 314 TYR A O 1
ATOM 2384 N N . PRO A 1 315 ? 20.539 -6.882 -23.307 1.00 96.81 315 PRO A N 1
ATOM 2385 C CA . PRO A 1 315 ? 21.827 -6.594 -22.671 1.00 96.81 315 PRO A CA 1
ATOM 2386 C C . PRO A 1 315 ? 21.867 -5.240 -21.950 1.00 96.81 315 PRO A C 1
ATOM 2388 O O . PRO A 1 315 ? 22.514 -5.123 -20.910 1.00 96.81 315 PRO A O 1
ATOM 2391 N N . TYR A 1 316 ? 21.164 -4.233 -22.478 1.00 96.12 316 TYR A N 1
ATOM 2392 C CA . TYR A 1 316 ? 21.090 -2.894 -21.890 1.00 96.12 316 TYR A CA 1
ATOM 2393 C C . TYR A 1 316 ? 20.202 -2.883 -20.649 1.00 96.12 316 TYR A C 1
ATOM 2395 O O . TYR A 1 316 ? 20.627 -2.394 -19.606 1.00 96.12 316 TYR A O 1
ATOM 2403 N N . ILE A 1 317 ? 19.021 -3.502 -20.743 1.00 95.81 317 ILE A N 1
ATOM 2404 C CA . ILE A 1 317 ? 18.088 -3.675 -19.621 1.00 95.81 317 ILE A CA 1
ATOM 2405 C C . ILE A 1 317 ? 18.769 -4.448 -18.487 1.00 95.81 317 ILE A C 1
ATOM 2407 O O . ILE A 1 317 ? 18.749 -4.018 -17.338 1.00 95.81 317 ILE A O 1
ATOM 2411 N N . ARG A 1 318 ? 19.440 -5.560 -18.811 1.00 96.81 318 ARG A N 1
ATOM 2412 C CA . ARG A 1 318 ? 20.181 -6.372 -17.840 1.00 96.81 318 ARG A CA 1
ATOM 2413 C C . ARG A 1 318 ? 21.289 -5.571 -17.165 1.00 96.81 318 ARG A C 1
ATOM 2415 O O . ARG A 1 318 ? 21.431 -5.659 -15.952 1.00 96.81 318 ARG A O 1
ATOM 2422 N N . ARG A 1 319 ? 22.089 -4.824 -17.933 1.00 97.38 319 ARG A N 1
ATOM 2423 C CA . ARG A 1 319 ? 23.176 -4.010 -17.377 1.00 97.38 319 ARG A CA 1
ATOM 2424 C C . ARG A 1 319 ? 22.638 -2.948 -16.420 1.00 97.38 319 ARG A C 1
ATOM 2426 O O . ARG A 1 319 ? 23.107 -2.895 -15.289 1.00 97.38 319 ARG A O 1
ATOM 2433 N N . ALA A 1 320 ? 21.633 -2.185 -16.846 1.00 96.56 320 ALA A N 1
ATOM 2434 C CA . ALA A 1 320 ? 21.003 -1.170 -16.009 1.00 96.56 320 ALA A CA 1
ATOM 2435 C C . ALA A 1 320 ? 20.412 -1.792 -14.731 1.00 96.56 320 ALA A C 1
ATOM 2437 O O . ALA A 1 320 ? 20.599 -1.265 -13.640 1.00 96.56 320 ALA A O 1
ATOM 2438 N N . ALA A 1 321 ? 19.746 -2.950 -14.837 1.00 96.50 321 ALA A N 1
ATOM 2439 C CA . ALA A 1 321 ? 19.191 -3.645 -13.675 1.00 96.50 321 ALA A CA 1
ATOM 2440 C C . ALA A 1 321 ? 20.278 -4.081 -12.681 1.00 96.50 321 ALA A C 1
ATOM 2442 O O . ALA A 1 321 ? 20.080 -3.978 -11.475 1.00 96.50 321 ALA A O 1
ATOM 2443 N N . VAL A 1 322 ? 21.427 -4.561 -13.168 1.00 97.19 322 VAL A N 1
ATOM 2444 C CA . VAL A 1 322 ? 22.562 -4.932 -12.307 1.00 97.19 322 VAL A CA 1
ATOM 2445 C C . VAL A 1 322 ? 23.131 -3.709 -11.592 1.00 97.19 322 VAL A C 1
ATOM 2447 O O . VAL A 1 322 ? 23.357 -3.788 -10.389 1.00 97.19 322 VAL A O 1
ATOM 2450 N N . GLU A 1 323 ? 23.329 -2.599 -12.305 1.00 96.62 323 GLU A N 1
ATOM 2451 C CA . GLU A 1 323 ? 23.806 -1.332 -11.729 1.00 96.62 323 GLU A CA 1
ATOM 2452 C C . GLU A 1 323 ? 22.826 -0.840 -10.641 1.00 96.62 323 GLU A C 1
ATOM 2454 O O . GLU A 1 323 ? 23.216 -0.659 -9.490 1.00 96.62 323 GLU A O 1
ATOM 2459 N N . MET A 1 324 ? 21.522 -0.809 -10.935 1.00 97.00 324 MET A N 1
ATOM 2460 C CA . MET A 1 324 ? 20.471 -0.470 -9.966 1.00 97.00 324 MET A CA 1
ATOM 2461 C C . MET A 1 324 ? 20.468 -1.378 -8.720 1.00 97.00 324 MET A C 1
ATOM 2463 O O . MET A 1 324 ? 20.269 -0.908 -7.598 1.00 97.00 324 MET A O 1
ATOM 2467 N N . LEU A 1 325 ? 20.646 -2.694 -8.888 1.00 95.50 325 LEU A N 1
ATOM 2468 C CA . LEU A 1 325 ? 20.681 -3.641 -7.767 1.00 95.50 325 LEU A CA 1
ATOM 2469 C C . LEU A 1 325 ? 21.944 -3.481 -6.910 1.00 95.50 325 LEU A C 1
ATOM 2471 O O . LEU A 1 325 ? 21.887 -3.702 -5.699 1.00 95.50 325 LEU A O 1
ATOM 2475 N N . GLN A 1 326 ? 23.073 -3.104 -7.515 1.00 95.88 326 GLN A N 1
ATOM 2476 C CA . GLN A 1 326 ? 24.294 -2.763 -6.783 1.00 95.88 326 GLN A CA 1
ATOM 2477 C C . GLN A 1 326 ? 24.085 -1.504 -5.940 1.00 95.88 326 GLN A C 1
ATOM 2479 O O . GLN A 1 326 ? 24.428 -1.512 -4.755 1.00 95.88 326 GLN A O 1
ATOM 2484 N N . ASP A 1 327 ? 23.432 -0.488 -6.504 1.00 94.25 327 ASP A N 1
ATOM 2485 C CA . ASP A 1 327 ? 23.084 0.730 -5.776 1.00 94.25 327 ASP A CA 1
ATOM 2486 C C . ASP A 1 327 ? 22.181 0.413 -4.580 1.00 94.25 327 ASP A C 1
ATOM 2488 O O . ASP A 1 327 ? 22.492 0.779 -3.448 1.00 94.25 327 ASP A O 1
ATOM 2492 N N . LEU A 1 328 ? 21.110 -0.362 -4.785 1.00 92.69 328 LEU A N 1
ATOM 2493 C CA . LEU A 1 328 ? 20.211 -0.777 -3.702 1.00 92.69 328 LEU A CA 1
ATOM 2494 C C . LEU A 1 328 ? 20.918 -1.610 -2.623 1.00 92.69 328 LEU A C 1
ATOM 2496 O O . LEU A 1 328 ? 20.619 -1.465 -1.435 1.00 92.69 328 LEU A O 1
ATOM 2500 N N . ARG A 1 329 ? 21.881 -2.463 -2.998 1.00 92.44 329 ARG A N 1
ATOM 2501 C CA . ARG A 1 329 ? 22.675 -3.228 -2.026 1.00 92.44 329 ARG A CA 1
ATOM 2502 C C . ARG A 1 329 ? 23.462 -2.295 -1.108 1.00 92.44 329 ARG A C 1
ATOM 2504 O O . ARG A 1 329 ? 23.424 -2.498 0.109 1.00 92.44 329 ARG A O 1
ATOM 2511 N N . GLY A 1 330 ? 24.096 -1.258 -1.658 1.00 90.00 330 GLY A N 1
ATOM 2512 C CA . GLY A 1 330 ? 24.853 -0.282 -0.869 1.00 90.00 330 GLY A CA 1
ATOM 2513 C C . GLY A 1 330 ? 24.009 0.383 0.225 1.00 90.00 330 GLY A C 1
ATOM 2514 O O . GLY A 1 330 ? 24.502 0.635 1.325 1.00 90.00 330 GLY A O 1
ATOM 2515 N N . TRP A 1 331 ? 22.707 0.570 -0.009 1.00 86.38 331 TRP A N 1
ATOM 2516 C CA . TRP A 1 331 ? 21.797 1.144 0.987 1.00 86.38 331 TRP A CA 1
ATOM 2517 C C . TRP A 1 331 ? 21.552 0.182 2.151 1.00 86.38 331 TRP A C 1
ATOM 2519 O O . TRP A 1 331 ? 21.616 0.576 3.317 1.00 86.38 331 TRP A O 1
ATOM 2529 N N . THR A 1 332 ? 21.330 -1.098 1.848 1.00 82.56 332 THR A N 1
ATOM 2530 C CA . THR A 1 332 ? 21.085 -2.122 2.876 1.00 82.56 332 THR A CA 1
ATOM 2531 C C . THR A 1 332 ? 22.311 -2.396 3.754 1.00 82.56 332 THR A C 1
ATOM 2533 O O . THR A 1 332 ? 22.168 -2.694 4.941 1.00 82.56 332 THR A O 1
ATOM 2536 N N . GLU A 1 333 ? 23.521 -2.281 3.201 1.00 86.19 333 GLU A N 1
ATOM 2537 C CA . GLU A 1 333 ? 24.778 -2.482 3.933 1.00 86.19 333 GLU A CA 1
ATOM 2538 C C . GLU A 1 333 ? 25.117 -1.286 4.827 1.00 86.19 333 GLU A C 1
ATOM 2540 O O . GLU A 1 333 ? 25.443 -1.473 6.004 1.00 86.19 333 GLU A O 1
ATOM 2545 N N . THR A 1 334 ? 24.954 -0.062 4.311 1.00 83.88 334 THR A N 1
ATOM 2546 C CA . THR A 1 334 ? 25.168 1.173 5.085 1.00 83.88 334 THR A CA 1
ATOM 2547 C C . THR A 1 334 ? 24.311 1.192 6.354 1.00 83.88 334 THR A C 1
ATOM 2549 O O . THR A 1 334 ? 24.774 1.584 7.426 1.00 83.88 334 THR A O 1
ATOM 2552 N N . GLU A 1 335 ? 23.077 0.687 6.281 1.00 74.69 335 GLU A N 1
ATOM 2553 C CA . GLU A 1 335 ? 22.189 0.612 7.444 1.00 74.69 335 GLU A CA 1
ATOM 2554 C C . GLU A 1 335 ? 22.637 -0.409 8.495 1.00 74.69 335 GLU A C 1
ATOM 2556 O O . GLU A 1 335 ? 22.550 -0.128 9.695 1.00 74.69 335 GLU A O 1
ATOM 2561 N N . LYS A 1 336 ? 23.154 -1.572 8.080 1.00 79.00 336 LYS A N 1
ATOM 2562 C CA . LYS A 1 336 ? 23.711 -2.562 9.017 1.00 79.00 336 LYS A CA 1
ATOM 2563 C C . LYS A 1 336 ? 24.922 -1.992 9.758 1.00 79.00 336 LYS A C 1
ATOM 2565 O O . LYS A 1 336 ? 25.028 -2.175 10.970 1.00 79.00 336 LYS A O 1
ATOM 2570 N N . GLY A 1 337 ? 25.775 -1.242 9.058 1.00 76.19 337 GLY A N 1
ATOM 2571 C CA . GLY A 1 337 ? 26.926 -0.553 9.650 1.00 76.19 337 GLY A CA 1
ATOM 2572 C C . GLY A 1 337 ? 26.529 0.549 10.637 1.00 76.19 337 GLY A C 1
ATOM 2573 O O . GLY A 1 337 ? 27.045 0.597 11.752 1.00 76.19 337 GLY A O 1
ATOM 2574 N N . ALA A 1 338 ? 25.553 1.388 10.279 1.00 68.31 338 ALA A N 1
ATOM 2575 C CA . ALA A 1 338 ? 25.067 2.459 11.154 1.00 68.31 338 ALA A CA 1
ATOM 2576 C C . ALA A 1 338 ? 24.353 1.934 12.415 1.00 68.31 338 ALA A C 1
ATOM 2578 O O . ALA A 1 338 ? 24.389 2.573 13.467 1.00 68.31 338 ALA A O 1
ATOM 2579 N N . SER A 1 339 ? 23.728 0.757 12.330 1.00 61.97 339 SER A N 1
ATOM 2580 C CA . SER A 1 339 ? 23.043 0.124 13.465 1.00 61.97 339 SER A CA 1
ATOM 2581 C C . SER A 1 339 ? 24.021 -0.500 14.467 1.00 61.97 339 SER A C 1
ATOM 2583 O O . SER A 1 339 ? 23.735 -0.519 15.661 1.00 61.97 339 SER A O 1
ATOM 2585 N N . GLY A 1 340 ? 25.194 -0.956 14.010 1.00 52.53 340 GLY A N 1
ATOM 2586 C CA . GLY A 1 340 ? 26.228 -1.556 14.863 1.00 52.53 340 GLY A CA 1
ATOM 2587 C C . GLY A 1 340 ? 26.996 -0.562 15.742 1.00 52.53 340 GLY A C 1
ATOM 2588 O O . GLY A 1 340 ? 27.526 -0.950 16.778 1.00 52.53 340 GLY A O 1
ATOM 2589 N N . LEU A 1 341 ? 27.021 0.724 15.375 1.00 51.91 341 LEU A N 1
ATOM 2590 C CA . LEU A 1 341 ? 27.685 1.785 16.151 1.00 51.91 341 LEU A CA 1
ATOM 2591 C C . LEU A 1 341 ? 26.727 2.583 17.056 1.00 51.91 341 LEU A C 1
ATOM 2593 O O . LEU A 1 341 ? 27.176 3.345 17.910 1.00 51.91 341 LEU A O 1
ATOM 2597 N N . ARG A 1 342 ? 25.408 2.367 16.952 1.00 48.81 342 ARG A N 1
ATOM 2598 C CA . ARG A 1 342 ? 24.380 3.033 17.782 1.00 48.81 342 ARG A CA 1
ATOM 2599 C C . ARG A 1 342 ? 24.140 2.374 19.152 1.00 48.81 342 ARG A C 1
ATOM 2601 O O . ARG A 1 342 ? 23.106 2.598 19.770 1.00 48.81 342 ARG A O 1
ATOM 2608 N N . GLY A 1 343 ? 25.117 1.610 19.647 1.00 42.56 343 GLY A N 1
ATOM 2609 C CA . GLY A 1 343 ? 25.257 1.292 21.074 1.00 42.56 343 GLY A CA 1
ATOM 2610 C C . GLY A 1 343 ? 25.902 2.424 21.886 1.00 42.56 343 GLY A C 1
ATOM 2611 O O . GLY A 1 343 ? 25.867 2.392 23.113 1.00 42.56 343 GLY A O 1
ATOM 2612 N N . MET A 1 344 ? 26.457 3.452 21.231 1.00 36.31 344 MET A N 1
ATOM 2613 C CA . MET A 1 344 ? 26.809 4.706 21.896 1.00 36.31 344 MET A CA 1
ATOM 2614 C C . MET A 1 344 ? 25.610 5.648 21.827 1.00 36.31 344 MET A C 1
ATOM 2616 O O . MET A 1 344 ? 25.240 6.139 20.763 1.00 36.31 344 MET A O 1
ATOM 2620 N N . SER A 1 345 ? 24.991 5.838 22.990 1.00 41.41 345 SER A N 1
ATOM 2621 C CA . SER A 1 345 ? 23.912 6.775 23.291 1.00 41.41 345 SER A CA 1
ATOM 2622 C C . SER A 1 345 ? 24.181 8.184 22.739 1.00 41.41 345 SER A C 1
ATOM 2624 O O . SER A 1 345 ? 24.660 9.064 23.450 1.00 41.41 345 SER A O 1
ATOM 2626 N N . LEU A 1 346 ? 23.807 8.423 21.484 1.00 38.91 346 LEU A N 1
ATOM 2627 C CA . LEU A 1 346 ? 23.435 9.744 20.994 1.00 38.91 346 LEU A CA 1
ATOM 2628 C C . LEU A 1 346 ? 21.979 9.966 21.402 1.00 38.91 346 LEU A C 1
ATOM 2630 O O . LEU A 1 346 ? 21.048 9.617 20.679 1.00 38.91 346 LEU A O 1
ATOM 2634 N N . ARG A 1 347 ? 21.805 10.521 22.606 1.00 37.12 347 ARG A N 1
ATOM 2635 C CA . ARG A 1 347 ? 20.665 11.392 22.886 1.00 37.12 347 ARG A CA 1
ATOM 2636 C C . ARG A 1 347 ? 20.712 12.501 21.832 1.00 37.12 347 ARG A C 1
ATOM 2638 O O . ARG A 1 347 ? 21.624 13.321 21.871 1.00 37.12 347 ARG A O 1
ATOM 2645 N N . ASP A 1 348 ? 19.785 12.481 20.881 1.00 33.28 348 ASP A N 1
ATOM 2646 C CA . ASP A 1 348 ? 19.482 13.642 20.044 1.00 33.28 348 ASP A CA 1
ATOM 2647 C C . ASP A 1 348 ? 18.885 14.721 20.969 1.00 33.28 348 ASP A C 1
ATOM 2649 O O . ASP A 1 348 ? 17.831 14.478 21.555 1.00 33.28 348 ASP A O 1
ATOM 2653 N N . PRO A 1 349 ? 19.508 15.900 21.155 1.00 38.28 349 PRO A N 1
ATOM 2654 C CA . PRO A 1 349 ? 19.024 16.898 22.109 1.00 38.28 349 PRO A CA 1
ATOM 2655 C C . PRO A 1 349 ? 17.854 17.745 21.570 1.00 38.28 349 PRO A C 1
ATOM 2657 O O . PRO A 1 349 ? 17.760 18.919 21.911 1.00 38.28 349 PRO A O 1
ATOM 2660 N N . LEU A 1 350 ? 16.975 17.214 20.707 1.00 42.22 350 LEU A N 1
ATOM 2661 C CA . LEU A 1 350 ? 15.967 18.067 20.054 1.00 42.22 350 LEU A CA 1
ATOM 2662 C C . LEU A 1 350 ? 14.617 17.426 19.681 1.00 42.22 350 LEU A C 1
ATOM 2664 O O . LEU A 1 350 ? 13.951 17.927 18.777 1.00 42.22 350 LEU A O 1
ATOM 2668 N N . VAL A 1 351 ? 14.180 16.351 20.356 1.00 45.78 351 VAL A N 1
ATOM 2669 C CA . VAL A 1 351 ? 12.812 15.800 20.159 1.00 45.78 351 VAL A CA 1
ATOM 2670 C C . VAL A 1 351 ? 12.083 15.427 21.471 1.00 45.78 351 VAL A C 1
ATOM 2672 O O . VAL A 1 351 ? 10.979 14.892 21.425 1.00 45.78 351 VAL A O 1
ATOM 2675 N N . ASP A 1 352 ? 12.619 15.758 22.650 1.00 36.34 352 ASP A N 1
ATOM 2676 C CA . ASP A 1 352 ? 11.965 15.470 23.944 1.00 36.34 352 ASP A CA 1
ATOM 2677 C C . ASP A 1 352 ? 11.008 16.592 24.400 1.00 36.34 352 ASP A C 1
ATOM 2679 O O . ASP A 1 352 ? 11.174 17.134 25.486 1.00 36.34 352 ASP A O 1
ATOM 2683 N N . ASP A 1 353 ? 9.997 16.949 23.595 1.00 39.06 353 ASP A N 1
ATOM 2684 C CA . ASP A 1 353 ? 8.959 17.896 24.064 1.00 39.06 353 ASP A CA 1
ATOM 2685 C C . ASP A 1 353 ? 7.529 17.626 23.555 1.00 39.06 353 ASP A C 1
ATOM 2687 O O . ASP A 1 353 ? 6.698 18.522 23.458 1.00 39.06 353 ASP A O 1
ATOM 2691 N N . PHE A 1 354 ? 7.194 16.370 23.230 1.00 43.81 354 PHE A N 1
ATOM 2692 C CA . PHE A 1 354 ? 5.818 16.008 22.833 1.00 43.81 354 PHE A CA 1
ATOM 2693 C C . PHE A 1 354 ? 5.160 14.907 23.672 1.00 43.81 354 PHE A C 1
ATOM 2695 O O . PHE A 1 354 ? 4.201 14.272 23.232 1.00 43.81 354 PHE A O 1
ATOM 2702 N N . SER A 1 355 ? 5.609 14.680 24.906 1.00 45.38 355 SER A N 1
ATOM 2703 C CA . SER A 1 355 ? 4.916 13.769 25.828 1.00 45.38 355 SER A CA 1
ATOM 2704 C C . SER A 1 355 ? 5.031 14.210 27.283 1.00 45.38 355 SER A C 1
ATOM 2706 O O . SER A 1 355 ? 5.716 13.576 28.072 1.00 45.38 355 SER A O 1
ATOM 2708 N N . SER A 1 356 ? 4.337 15.295 27.636 1.00 44.59 356 SER A N 1
ATOM 2709 C CA . SER A 1 356 ? 3.804 15.521 28.987 1.00 44.59 356 SER A CA 1
ATOM 2710 C C . SER A 1 356 ? 2.848 16.720 28.981 1.00 44.59 356 SER A C 1
ATOM 2712 O O . SER A 1 356 ? 3.234 17.843 29.283 1.00 44.59 356 SER A O 1
ATOM 2714 N N . ALA A 1 357 ? 1.585 16.493 28.621 1.00 40.47 357 ALA A N 1
ATOM 2715 C CA . ALA A 1 357 ? 0.497 17.333 29.113 1.00 40.47 357 ALA A CA 1
ATOM 2716 C C . ALA A 1 357 ? -0.273 16.475 30.115 1.00 40.47 357 ALA A C 1
ATOM 2718 O O . ALA A 1 357 ? -1.116 15.656 29.743 1.00 40.47 357 ALA A O 1
ATOM 2719 N N . GLY A 1 358 ? 0.135 16.599 31.378 1.00 35.84 358 GLY A N 1
ATOM 2720 C CA . GLY A 1 358 ? -0.572 16.051 32.521 1.00 35.84 358 GLY A CA 1
ATOM 2721 C C . GLY A 1 358 ? -1.970 16.651 32.599 1.00 35.84 358 GLY A C 1
ATOM 2722 O O . GLY A 1 358 ? -2.157 17.860 32.485 1.00 35.84 358 GLY A O 1
ATOM 2723 N N . ILE A 1 359 ? -2.947 15.770 32.767 1.00 42.09 359 ILE A N 1
ATOM 2724 C CA . ILE A 1 359 ? -4.279 16.113 33.240 1.00 42.09 359 ILE A CA 1
ATOM 2725 C C . ILE A 1 359 ? -4.160 16.116 34.764 1.00 42.09 359 ILE A C 1
ATOM 2727 O O . ILE A 1 359 ? -4.274 15.060 35.380 1.00 42.09 359 ILE A O 1
ATOM 2731 N N . ASP A 1 360 ? -3.891 17.282 35.344 1.00 37.94 360 ASP A N 1
ATOM 2732 C CA . ASP A 1 360 ? -4.177 17.551 36.753 1.00 37.94 360 ASP A CA 1
ATOM 2733 C C . ASP A 1 360 ? -5.422 18.433 36.822 1.00 37.94 360 ASP A C 1
ATOM 2735 O O . ASP A 1 360 ? -5.587 19.391 36.063 1.00 37.94 360 ASP A O 1
ATOM 2739 N N . GLY A 1 361 ? -6.349 18.020 37.679 1.00 36.88 361 GLY A N 1
ATOM 2740 C CA . GLY A 1 361 ? -7.643 18.652 37.854 1.00 36.88 361 GLY A CA 1
ATOM 2741 C C . GLY A 1 361 ? -7.687 19.680 38.981 1.00 36.88 361 GLY A C 1
ATOM 2742 O O . GLY A 1 361 ? -6.844 19.688 39.869 1.00 36.88 361 GLY A O 1
ATOM 2743 N N . ALA A 1 362 ? -8.810 20.404 38.947 1.00 38.25 362 ALA A N 1
ATOM 2744 C CA . ALA A 1 362 ? -9.504 21.111 40.026 1.00 38.25 362 ALA A CA 1
ATOM 2745 C C . ALA A 1 362 ? -8.933 22.449 40.532 1.00 38.25 362 ALA A C 1
ATOM 2747 O O . ALA A 1 362 ? -7.932 22.474 41.228 1.00 38.25 362 ALA A O 1
ATOM 2748 N N . GLU A 1 363 ? -9.697 23.514 40.256 1.00 33.78 363 GLU A N 1
ATOM 2749 C CA . GLU A 1 363 ? -10.138 24.626 41.134 1.00 33.78 363 GLU A CA 1
ATOM 2750 C C . GLU A 1 363 ? -11.116 25.455 40.260 1.00 33.78 363 GLU A C 1
ATOM 2752 O O . GLU A 1 363 ? -10.792 25.772 39.120 1.00 33.78 363 GLU A O 1
ATOM 2757 N N . VAL A 1 364 ? -12.441 25.453 40.479 1.00 43.91 364 VAL A N 1
ATOM 2758 C CA . VAL A 1 364 ? -13.256 26.259 41.421 1.00 43.91 364 VAL A CA 1
ATOM 2759 C C . VAL A 1 364 ? -12.818 27.724 41.517 1.00 43.91 364 VAL A C 1
ATOM 2761 O O . VAL A 1 364 ? -11.687 27.974 41.900 1.00 43.91 364 VAL A O 1
ATOM 2764 N N . GLU A 1 365 ? -13.789 28.608 41.235 1.00 36.53 365 GLU A N 1
ATOM 2765 C CA . GLU A 1 365 ? -13.855 30.087 41.298 1.00 36.53 365 GLU A CA 1
ATOM 2766 C C . GLU A 1 365 ? -14.068 30.690 39.893 1.00 36.53 365 GLU A C 1
ATOM 2768 O O . GLU A 1 365 ? -13.468 30.258 38.918 1.00 36.53 365 GLU A O 1
ATOM 2773 N N . ASP A 1 366 ? -14.942 31.657 39.654 1.00 36.00 366 ASP A N 1
ATOM 2774 C CA . ASP A 1 366 ? -16.008 32.214 40.467 1.00 36.00 366 ASP A CA 1
ATOM 2775 C C . ASP A 1 366 ? -17.021 32.871 39.523 1.00 36.00 366 ASP A C 1
ATOM 2777 O O . ASP A 1 366 ? -16.776 33.096 38.335 1.00 36.00 366 ASP A O 1
ATOM 2781 N N . PHE A 1 367 ? -18.187 33.117 40.088 1.00 46.75 367 PHE A N 1
ATOM 2782 C CA . PHE A 1 367 ? -19.299 33.850 39.517 1.00 46.75 367 PHE A CA 1
ATOM 2783 C C . PHE A 1 367 ? -18.889 35.310 39.269 1.00 46.75 367 PHE A C 1
ATOM 2785 O O . PHE A 1 367 ? -18.477 35.964 40.216 1.00 46.75 367 PHE A O 1
ATOM 2792 N N . ASP A 1 368 ? -19.059 35.837 38.053 1.00 45.28 368 ASP A N 1
ATOM 2793 C CA . ASP A 1 368 ? -19.467 37.235 37.897 1.00 45.28 368 ASP A CA 1
ATOM 2794 C C . ASP A 1 368 ? -20.186 37.506 36.570 1.00 45.28 368 ASP A C 1
ATOM 2796 O O . ASP A 1 368 ? -19.878 36.988 35.494 1.00 45.28 368 ASP A O 1
ATOM 2800 N N . ASP A 1 369 ? -21.218 38.309 36.762 1.00 48.41 369 ASP A N 1
ATOM 2801 C CA . ASP A 1 369 ? -22.232 38.842 35.878 1.00 48.41 369 ASP A CA 1
ATOM 2802 C C . ASP A 1 369 ? -21.659 40.026 35.086 1.00 48.41 369 ASP A C 1
ATOM 2804 O O . ASP A 1 369 ? -21.052 40.907 35.682 1.00 48.41 369 ASP A O 1
ATOM 2808 N N . GLU A 1 370 ? -21.873 40.084 33.769 1.00 45.97 370 GLU A N 1
ATOM 2809 C CA . GLU A 1 370 ? -22.189 41.359 33.113 1.00 45.97 370 GLU A CA 1
ATOM 2810 C C . GLU A 1 370 ? -22.725 41.147 31.689 1.00 45.97 370 GLU A C 1
ATOM 2812 O O . GLU A 1 370 ? -22.040 40.779 30.732 1.00 45.97 370 GLU A O 1
ATOM 2817 N N . SER A 1 371 ? -24.014 41.438 31.560 1.00 48.03 371 SER A N 1
ATOM 2818 C CA . SER A 1 371 ? -24.675 41.886 30.340 1.00 48.03 371 SER A CA 1
ATOM 2819 C C . SER A 1 371 ? -23.887 42.982 29.612 1.00 48.03 371 SER A C 1
ATOM 2821 O O . SER A 1 371 ? -23.479 43.928 30.275 1.00 48.03 371 SER A O 1
ATOM 2823 N N . ASN A 1 372 ? -23.818 42.959 28.271 1.00 37.28 372 ASN A N 1
ATOM 2824 C CA . ASN A 1 372 ? -24.353 44.037 27.414 1.00 37.28 372 ASN A CA 1
ATOM 2825 C C . ASN A 1 372 ? -24.154 43.774 25.903 1.00 37.28 372 ASN A C 1
ATOM 2827 O O . ASN A 1 372 ? -23.107 43.304 25.473 1.00 37.28 372 ASN A O 1
ATOM 2831 N N . GLY A 1 373 ? -25.117 44.242 25.100 1.00 35.56 373 GLY A N 1
ATOM 2832 C CA . GLY A 1 373 ? -24.822 44.901 23.820 1.00 35.56 373 GLY A CA 1
ATOM 2833 C C . GLY A 1 373 ? -24.831 44.050 22.550 1.00 35.56 373 GLY A C 1
ATOM 2834 O O . GLY A 1 373 ? -23.801 43.546 22.119 1.00 35.56 373 GLY A O 1
ATOM 2835 N N . GLY A 1 374 ? -25.987 43.975 21.888 1.00 37.69 374 GLY A N 1
ATOM 2836 C CA . GLY A 1 374 ? -26.122 43.366 20.565 1.00 37.69 374 GLY A CA 1
ATOM 2837 C C . GLY A 1 374 ? -25.525 44.173 19.406 1.00 37.69 374 GLY A C 1
ATOM 2838 O O . GLY A 1 374 ? -25.143 45.327 19.552 1.00 37.69 374 GLY A O 1
ATOM 2839 N N . SER A 1 375 ? -25.540 43.574 18.214 1.00 40.00 375 SER A N 1
ATOM 2840 C CA . SER A 1 375 ? -25.745 44.281 16.945 1.00 40.00 375 SER A CA 1
ATOM 2841 C C . SER A 1 375 ? -25.978 43.288 15.807 1.00 40.00 375 SER A C 1
ATOM 2843 O O . SER A 1 375 ? -25.303 42.271 15.682 1.00 40.00 375 SER A O 1
ATOM 2845 N N . ASN A 1 376 ? -26.936 43.659 14.963 1.00 37.53 376 ASN A N 1
ATOM 2846 C CA . ASN A 1 376 ? -27.310 43.071 13.686 1.00 37.53 376 ASN A CA 1
ATOM 2847 C C . ASN A 1 376 ? -26.128 42.801 12.742 1.00 37.53 376 ASN A C 1
ATOM 2849 O O . ASN A 1 376 ? -25.194 43.595 12.648 1.00 37.53 376 ASN A O 1
ATOM 2853 N N . GLY A 1 377 ? -26.275 41.749 11.934 1.00 37.78 377 GLY A N 1
ATOM 2854 C CA . GLY A 1 377 ? -25.414 41.461 10.791 1.00 37.78 377 GLY A CA 1
ATOM 2855 C C . GLY A 1 377 ? -26.059 40.454 9.844 1.00 37.78 377 GLY A C 1
ATOM 2856 O O . GLY A 1 377 ? -25.720 39.278 9.845 1.00 37.78 377 GLY A O 1
ATOM 2857 N N . SER A 1 378 ? -27.022 40.924 9.055 1.00 40.22 378 SER A N 1
ATOM 2858 C CA . SER A 1 378 ? -27.592 40.236 7.895 1.00 40.22 378 SER A CA 1
ATOM 2859 C C . SER A 1 378 ? -26.506 39.870 6.875 1.00 40.22 378 SER A C 1
ATOM 2861 O O . SER A 1 378 ? -25.811 40.758 6.384 1.00 40.22 378 SER A O 1
ATOM 2863 N N . GLY A 1 379 ? -26.405 38.591 6.510 1.00 40.50 379 GLY A N 1
ATOM 2864 C CA . GLY A 1 379 ? -25.478 38.103 5.488 1.00 40.50 379 GLY A CA 1
ATOM 2865 C C . GLY A 1 379 ? -26.052 36.907 4.737 1.00 40.50 379 GLY A C 1
ATOM 2866 O O . GLY A 1 379 ? -25.926 35.765 5.157 1.00 40.50 379 GLY A O 1
ATOM 2867 N N . THR A 1 380 ? -26.721 37.203 3.631 1.00 38.50 380 THR A N 1
ATOM 2868 C CA . THR A 1 380 ? -27.226 36.286 2.606 1.00 38.50 380 THR A CA 1
ATOM 2869 C C . THR A 1 380 ? -26.103 35.588 1.826 1.00 38.50 380 THR A C 1
ATOM 2871 O O . THR A 1 380 ? -25.184 36.256 1.362 1.00 38.50 380 THR A O 1
ATOM 2874 N N . GLY A 1 381 ? -26.254 34.283 1.578 1.00 37.66 381 GLY A N 1
ATOM 2875 C CA . GLY A 1 381 ? -25.518 33.487 0.578 1.00 37.66 381 GLY A CA 1
ATOM 2876 C C . GLY A 1 381 ? -25.632 31.998 0.930 1.00 37.66 381 GLY A C 1
ATOM 2877 O O . GLY A 1 381 ? -25.059 31.567 1.918 1.00 37.66 381 GLY A O 1
ATOM 2878 N N . GLY A 1 382 ? -26.497 31.187 0.308 1.00 34.44 382 GLY A N 1
ATOM 2879 C CA . GLY A 1 382 ? -26.372 30.726 -1.083 1.00 34.44 382 GLY A CA 1
ATOM 2880 C C . GLY A 1 382 ? -25.136 29.823 -1.169 1.00 34.44 382 GLY A C 1
ATOM 2881 O O . GLY A 1 382 ? -24.036 30.341 -1.242 1.00 34.44 382 GLY A O 1
ATOM 2882 N N . GLY A 1 383 ? -25.186 28.501 -1.013 1.00 32.38 383 GLY A N 1
ATOM 2883 C CA . GLY A 1 383 ? -26.054 27.530 -1.669 1.00 32.38 383 GLY A CA 1
ATOM 2884 C C . GLY A 1 383 ? -25.182 26.704 -2.621 1.00 32.38 383 GLY A C 1
ATOM 2885 O O . GLY A 1 383 ? -24.736 27.254 -3.614 1.00 32.38 383 GLY A O 1
ATOM 2886 N N . MET A 1 384 ? -24.917 25.432 -2.293 1.00 35.94 384 MET A N 1
ATOM 2887 C CA . MET A 1 384 ? -24.641 24.294 -3.199 1.00 35.94 384 MET A CA 1
ATOM 2888 C C . MET A 1 384 ? -23.934 23.168 -2.426 1.00 35.94 384 MET A C 1
ATOM 2890 O O . MET A 1 384 ? -22.717 23.152 -2.294 1.00 35.94 384 MET A O 1
ATOM 2894 N N . PHE A 1 385 ? -24.712 22.193 -1.957 1.00 34.34 385 PHE A N 1
ATOM 2895 C CA . PHE A 1 385 ? -24.236 20.835 -1.691 1.00 34.34 385 PHE A CA 1
ATOM 2896 C C . PHE A 1 385 ? -24.978 19.910 -2.665 1.00 34.34 385 PHE A C 1
ATOM 2898 O O . PHE A 1 385 ? -26.156 19.614 -2.472 1.00 34.34 385 PHE A O 1
ATOM 2905 N N . GLY A 1 386 ? -24.306 19.501 -3.744 1.00 35.00 386 GLY A N 1
ATOM 2906 C CA . GLY A 1 386 ? -24.616 18.261 -4.465 1.00 35.00 386 GLY A CA 1
ATOM 2907 C C . GLY A 1 386 ? -23.777 17.160 -3.816 1.00 35.00 386 GLY A C 1
ATOM 2908 O O . GLY A 1 386 ? -22.580 17.341 -3.644 1.00 35.00 386 GLY A O 1
ATOM 2909 N N . SER A 1 387 ? -24.371 16.126 -3.220 1.00 35.88 387 SER A N 1
ATOM 2910 C CA . SER A 1 387 ? -24.862 14.919 -3.904 1.00 35.88 387 SER A CA 1
ATOM 2911 C C . SER A 1 387 ? -23.835 14.330 -4.864 1.00 35.88 387 SER A C 1
ATOM 2913 O O . SER A 1 387 ? -23.766 14.778 -5.999 1.00 35.88 387 SER A O 1
ATOM 2915 N N . LEU A 1 388 ? -23.101 13.321 -4.392 1.00 39.78 388 LEU A N 1
ATOM 2916 C CA . LEU A 1 388 ? -22.523 12.179 -5.119 1.00 39.78 388 LEU A CA 1
ATOM 2917 C C . LEU A 1 388 ? -22.185 11.153 -4.014 1.00 39.78 388 LEU A C 1
ATOM 2919 O O . LEU A 1 388 ? -21.432 11.479 -3.102 1.00 39.78 388 LEU A O 1
ATOM 2923 N N . LEU A 1 389 ? -23.060 10.160 -3.824 1.00 37.41 389 LEU A N 1
ATOM 2924 C CA . LEU A 1 389 ? -22.925 8.768 -4.293 1.00 37.41 389 LEU A CA 1
ATOM 2925 C C . LEU A 1 389 ? -21.816 7.989 -3.581 1.00 37.41 389 LEU A C 1
ATOM 2927 O O . LEU A 1 389 ? -20.632 8.252 -3.872 1.00 37.41 389 LEU A O 1
#